Protein 8D2Z (pdb70)

Solvent-accessible surface area: 22864 Å² total; per-residue (Å²): 140,99,53,54,57,45,123,9,25,137,26,0,16,3,10,29,9,67,65,28,11,5,3,2,0,0,12,1,79,66,0,0,0,0,4,3,0,14,3,0,16,42,35,0,99,49,0,12,54,54,0,76,86,66,15,130,62,55,0,74,12,0,0,0,1,1,8,8,2,14,2,5,1,0,3,51,15,0,93,148,50,21,7,115,65,2,0,0,2,118,12,1,82,57,0,5,88,78,4,5,111,30,12,29,135,6,21,42,84,47,80,88,95,42,5,53,30,56,146,61,25,99,27,28,14,123,15,80,52,64,10,110,61,84,39,51,31,135,2,43,92,17,62,0,42,0,17,55,46,18,9,0,5,1,53,0,3,1,0,0,15,0,38,84,36,82,0,0,3,1,7,9,0,0,2,89,46,1,1,1,47,0,0,4,0,14,1,119,92,0,32,73,4,0,64,38,1,71,89,42,41,4,70,49,0,6,2,0,45,13,93,17,10,88,65,65,74,69,6,52,34,0,1,76,27,0,63,54,0,0,67,14,0,16,41,5,3,114,80,0,42,137,135,137,43,99,33,99,36,2,21,58,7,2,54,124,31,0,41,81,92,6,10,51,5,32,52,7,29,59,7,2,9,7,0,3,8,1,1,49,12,20,17,55,61,59,71,82,2,117,68,12,58,36,106,53,16,128,86,8,95,48,49,26,122,130,121,65,70,64,38,121,7,23,136,28,0,12,0,13,14,10,82,39,25,11,4,2,2,0,0,12,1,80,67,1,0,0,0,4,3,0,10,1,0,16,39,39,0,99,50,0,14,56,61,0,75,91,73,15,128,65,58,0,76,12,0,0,0,1,0,7,7,2,13,3,5,2,0,1,35,13,0,124,138,46,28,21,117,65,4,0,0,1,119,14,0,78,59,0,4,43,22,2,4,59,16,12,28,66,7,11,47,119,47,75,85,222,38,5,52,24,57,140,55,26,100,27,30,14,122,14,89,52,62,10,101,60,85,41,51,32,131,3,45,90,17,62,0,44,0,19,52,44,19,11,0,5,0,50,2,4,1,0,0,16,0,37,85,36,85,1,0,3,1,6,9,1,0,3,76,57,2,1,1,43,0,1,4,0,12,1,118,90,0,29,74,3,0,63,37,2,69,89,42,40,5,77,56,0,6,2,0,36,22,100,8,5,92,62,54,75,53,5,55,109,0,1,72,16,0,66,51,0,0,65,13,0,10,37,7,3,110,76,0,47,133,132,144,47,98,29,114,37,0,18,57,10,1,71,125,27,0,51,108,93,5,33,154,18,108,54,4,94,130,8,1,8,11,0,2,8,3,1,50,11,23,27,55,40,56,50,68,0,86,4,12,13,49,84,16,17,51,81,7,121,77,49,32,105

Foldseek 3Di:
DDWDWADQDPFKIWIADVPAWIKIWGHFPAAIEIEFQAQALVVNVVVVVVVVVPDLHQHAEYEYQAQANRRFQNVVNRVVRHHNWYEFEPQRQVCCVPCVVQRNQAVCVLCVVSCVPVVRRPDGGHTPYYHHAWDWDCRPPFTKIWGDQWFFLAGGRIWIARLVQLEIERAALWDDQAARQNLQTQLVTSLVSLVVNLVSQHQWYRHGHDDIQHGNVSSVNRSVLSNCRSVLLLVLLLVCVVVVHFLQVSLVSSCVPCCVPPVRGPCCVVRSLSSSVQSNCVSVVNSGRDHDHPVVVVVSVVRNPD/DWDWADQWPFKIWIADVPAWIKIWGDFPAEIEIEFQAQALVVNVVVVVVVVVPDLHQHAEYEYQAQARRRFQNPVNRVVRHYNWYEFEPQRQVCCVPFVVQRNQACCVVCVVSCVPVVRRPDGGHTPYYHHAWDWDQRPPFTKIWGDQWFFLAGGGIKIARLVTQEIERAALWDAQAARQNLQTLLVTSLVSLVVVVVSVHQWYRHGHDDIRRGVVRVVNRSVLSNQRSVLLLVLLLVCVVVVHDLLVSLVSSCVRCCVRDVPGHCCVVRSLSSSVQSNCVSVPNSRHDHDHVVNVVVSVVSND

InterPro domains:
  IPR001279 Metallo-beta-lactamase [PF00753] (32-221)
  IPR001279 Metallo-beta-lactamase [SM00849] (33-222)
  IPR036866 Ribonuclease Z/Hydroxyacylglutathione hydrolase-like [G3DSA:3.60.15.10] (11-242)
  IPR036866 Ribonuclease Z/Hydroxyacylglutathione hydrolase-like [SSF56281] (14-310)
  IPR050855 Metallo-beta-lactamase type 2-like [PTHR42951] (29-245)

B-factor: mean 31.28, std 9.04, range [16.68, 82.77]

Structure (mmCIF, N/CA/C/O backbone):
data_8D2Z
#
_entry.id   8D2Z
#
_cell.length_a   58.160
_cell.length_b   89.390
_cell.length_c   121.580
_cell.angle_alpha   90.000
_cell.angle_beta   90.000
_cell.angle_gamma   90.000
#
_symmetry.space_group_name_H-M   'P 21 21 21'
#
loop_
_entity.id
_entity.type
_entity.pdbx_description
1 polymer 'Metallo-beta-lactamase superfamily protein'
2 non-polymer 'ZINC ION'
3 non-polymer 'OXAMIC ACID'
4 non-polymer 'CHLORIDE ION'
5 non-polymer (4R)-2-METHYLPENTANE-2,4-DIOL
6 non-polymer (4S)-2-METHYL-2,4-PENTANEDIOL
7 water water
#
loop_
_atom_site.group_PDB
_atom_site.id
_atom_site.type_symbol
_atom_site.label_atom_id
_atom_site.label_alt_id
_atom_site.label_comp_id
_atom_site.label_asym_id
_atom_site.label_entity_id
_atom_site.label_seq_id
_atom_site.pdbx_PDB_ins_code
_atom_site.Cartn_x
_atom_site.Cartn_y
_atom_site.Cartn_z
_atom_site.occupancy
_atom_site.B_iso_or_equiv
_atom_site.auth_seq_id
_atom_site.auth_comp_id
_atom_site.auth_asym_id
_atom_site.auth_atom_id
_atom_site.pdbx_PDB_model_num
ATOM 1 N N . LYS A 1 22 ? 33.59849 8.40989 15.91427 1.000 68.26556 14 LYS A N 1
ATOM 2 C CA . LYS A 1 22 ? 33.14429 9.41174 16.88181 1.000 68.56356 14 LYS A CA 1
ATOM 3 C C . LYS A 1 22 ? 33.52798 10.82426 16.43633 1.000 61.58465 14 LYS A C 1
ATOM 4 O O . LYS A 1 22 ? 34.69549 11.21483 16.48879 1.000 61.49202 14 LYS A O 1
ATOM 6 N N . LYS A 1 23 ? 32.53122 11.59224 16.00926 1.000 60.93755 15 LYS A N 1
ATOM 7 C CA . LYS A 1 23 ? 32.78183 12.90173 15.41831 1.000 53.80941 15 LYS A CA 1
ATOM 8 C C . LYS A 1 23 ? 33.15268 13.91449 16.50307 1.000 50.66915 15 LYS A C 1
ATOM 9 O O . LYS A 1 23 ? 32.37951 14.14989 17.43738 1.000 47.53331 15 LYS A O 1
ATOM 15 N N . VAL A 1 24 ? 34.33891 14.50646 16.38169 1.000 42.72922 16 VAL A N 1
ATOM 16 C CA . VAL A 1 24 ? 34.82932 15.51834 17.31096 1.000 40.27663 16 VAL A CA 1
ATOM 17 C C . VAL A 1 24 ? 34.95036 16.82705 16.55102 1.000 43.91017 16 VAL A C 1
ATOM 18 O O . VAL A 1 24 ? 35.50842 16.85732 15.44947 1.000 34.90218 16 VAL A O 1
ATOM 22 N N . THR A 1 25 ? 34.44105 17.90499 17.13695 1.000 38.32330 17 THR A N 1
ATOM 23 C CA . THR A 1 25 ? 34.49842 19.22256 16.52423 1.000 35.64293 17 THR A CA 1
ATOM 24 C C . THR A 1 25 ? 35.25905 20.16242 17.44633 1.000 31.93379 17 THR A C 1
ATOM 25 O O . THR A 1 25 ? 34.92040 20.29348 18.62375 1.000 33.38152 17 THR A O 1
ATOM 29 N N . TRP A 1 26 ? 36.28262 20.80861 16.90565 1.000 31.98037 18 TRP A N 1
ATOM 30 C CA . TRP A 1 26 ? 37.11669 21.75530 17.64274 1.000 33.96294 18 TRP A CA 1
ATOM 31 C C . TRP A 1 26 ? 36.96372 23.08648 16.92297 1.000 34.96486 18 TRP A C 1
ATOM 32 O O . TRP A 1 26 ? 37.42886 23.23376 15.78614 1.000 31.16037 18 TRP A O 1
ATOM 43 N N . THR A 1 27 ? 36.24775 24.01681 17.54136 1.000 26.89334 19 THR A N 1
ATOM 44 C CA . THR A 1 27 ? 35.83348 25.24918 16.88301 1.000 32.15168 19 THR A CA 1
ATOM 45 C C . THR A 1 27 ? 36.53971 26.41335 17.54312 1.000 29.86473 19 THR A C 1
ATOM 46 O O . THR A 1 27 ? 36.35939 26.63624 18.74152 1.000 27.19858 19 THR A O 1
ATOM 50 N N . LYS A 1 28 ? 37.32168 27.15986 16.77088 1.000 29.16977 20 LYS A N 1
ATOM 51 C CA A LYS A 1 28 ? 37.90194 28.39341 17.28477 0.432 26.86041 20 LYS A CA 1
ATOM 52 C CA B LYS A 1 28 ? 37.90531 28.39496 17.27674 0.568 26.83910 20 LYS A CA 1
ATOM 53 C C . LYS A 1 28 ? 36.85909 29.49922 17.19598 1.000 24.85058 20 LYS A C 1
ATOM 54 O O . LYS A 1 28 ? 36.39961 29.84473 16.09928 1.000 25.35040 20 LYS A O 1
ATOM 65 N N . LEU A 1 29 ? 36.49012 30.05263 18.34788 1.000 22.65046 21 LEU A N 1
ATOM 66 C CA . LEU A 1 29 ? 35.42034 31.03969 18.40037 1.000 28.85363 21 LEU A CA 1
ATOM 67 C C . LEU A 1 29 ? 35.91977 32.45857 18.26610 1.000 29.07530 21 LEU A C 1
ATOM 68 O O . LEU A 1 29 ? 35.17977 33.33514 17.79442 1.000 31.36541 21 LEU A O 1
ATOM 73 N N . SER A 1 30 ? 37.13732 32.70401 18.71683 1.000 25.62083 22 SER A N 1
ATOM 74 C CA . SER A 1 30 ? 37.68467 34.04776 18.78578 1.000 23.98991 22 SER A CA 1
ATOM 75 C C . SER A 1 30 ? 39.19106 33.89536 18.94813 1.000 27.54236 22 SER A C 1
ATOM 76 O O . SER A 1 30 ? 39.72084 32.77898 18.89972 1.000 26.43590 22 SER A O 1
ATOM 79 N N . GLU A 1 31 ? 39.88408 35.02021 19.14816 1.000 25.84808 23 GLU A N 1
ATOM 80 C CA . GLU A 1 31 ? 41.33875 34.96816 19.26777 1.000 25.80090 23 GLU A CA 1
ATOM 81 C C . GLU A 1 31 ? 41.77520 33.94100 20.30061 1.000 28.39959 23 GLU A C 1
ATOM 82 O O . GLU A 1 31 ? 42.73175 33.19324 20.07853 1.000 29.00198 23 GLU A O 1
ATOM 88 N N . ASN A 1 32 ? 41.06362 33.87522 21.43254 1.000 23.66131 24 ASN A N 1
ATOM 89 C CA . ASN A 1 32 ? 41.50670 33.11229 22.59080 1.000 25.26460 24 ASN A CA 1
ATOM 90 C C . ASN A 1 32 ? 40.49796 32.07708 23.07974 1.000 28.33630 24 ASN A C 1
ATOM 91 O O . ASN A 1 32 ? 40.72885 31.48259 24.14466 1.000 26.79929 24 ASN A O 1
ATOM 96 N N . ALA A 1 33 ? 39.38495 31.85385 22.36838 1.000 25.04904 25 ALA A N 1
ATOM 97 C CA . ALA A 1 33 ? 38.33808 30.95791 22.86901 1.000 20.72295 25 ALA A CA 1
ATOM 98 C C . ALA A 1 33 ? 37.98822 29.87657 21.84831 1.000 25.67298 25 ALA A C 1
ATOM 99 O O . ALA A 1 33 ? 37.90408 30.14709 20.64884 1.000 25.58371 25 ALA A O 1
ATOM 101 N N . TYR A 1 34 ? 37.76999 28.64969 22.34642 1.000 23.81770 26 TYR A N 1
ATOM 102 C CA . TYR A 1 34 ? 37.45202 27.48713 21.53057 1.000 23.70391 26 TYR A CA 1
ATOM 103 C C . TYR A 1 34 ? 36.28320 26.74544 22.16160 1.000 24.38100 26 TYR A C 1
ATOM 104 O O . TYR A 1 34 ? 36.06566 26.80371 23.37303 1.000 22.46260 26 TYR A O 1
ATOM 113 N N . ALA A 1 35 ? 35.56457 25.99656 21.33567 1.000 27.18318 27 ALA A N 1
ATOM 114 C CA . ALA A 1 35 ? 34.58335 25.03469 21.80682 1.000 25.27294 27 ALA A CA 1
ATOM 115 C C . ALA A 1 35 ? 34.98497 23.64122 21.33835 1.000 29.01883 27 ALA A C 1
ATOM 116 O O . ALA A 1 35 ? 35.45213 23.45697 20.20759 1.000 29.44864 27 ALA A O 1
ATOM 118 N N . TYR A 1 36 ? 34.78623 22.67115 22.22641 1.000 26.10280 28 TYR A N 1
ATOM 119 C CA . TYR A 1 36 ? 35.07051 21.26215 21.99773 1.000 26.53733 28 TYR A CA 1
ATOM 120 C C . TYR A 1 36 ? 33.75065 20.51016 22.07218 1.000 30.43789 28 TYR A C 1
ATOM 121 O O . TYR A 1 36 ? 33.09009 20.51120 23.11960 1.000 26.76963 28 TYR A O 1
ATOM 130 N N . THR A 1 37 ? 33.36546 19.88888 20.96737 1.000 33.32351 29 THR A N 1
ATOM 131 C CA . THR A 1 37 ? 32.13742 19.11388 20.87823 1.000 37.30724 29 THR A CA 1
ATOM 132 C C . THR A 1 37 ? 32.48042 17.69967 20.43258 1.000 44.97635 29 THR A C 1
ATOM 133 O O . THR A 1 37 ? 33.28944 17.50889 19.52124 1.000 45.83420 29 THR A O 1
ATOM 137 N N . ALA A 1 38 ? 31.86872 16.70820 21.05940 1.000 43.10141 30 ALA A N 1
ATOM 138 C CA . ALA A 1 38 ? 31.96321 15.34060 20.56912 1.000 47.57128 30 ALA A CA 1
ATOM 139 C C . ALA A 1 38 ? 30.55272 14.80308 20.39731 1.000 48.19079 30 ALA A C 1
ATOM 140 O O . ALA A 1 38 ? 29.68867 15.05570 21.24479 1.000 44.89333 30 ALA A O 1
ATOM 142 N N . GLU A 1 39 ? 30.32131 14.08781 19.28854 1.000 50.16976 31 GLU A N 1
ATOM 143 C CA . GLU A 1 39 ? 28.99317 13.57755 18.95915 1.000 51.37853 31 GLU A CA 1
ATOM 144 C C . GLU A 1 39 ? 28.37558 12.90082 20.17129 1.000 49.29877 31 GLU A C 1
ATOM 145 O O . GLU A 1 39 ? 28.91433 11.91894 20.69003 1.000 49.05914 31 GLU A O 1
ATOM 147 N N . GLY A 1 40 ? 27.27062 13.45986 20.65028 1.000 48.81822 32 GLY A N 1
ATOM 148 C CA . GLY A 1 40 ? 26.56427 12.89791 21.77931 1.000 50.82262 32 GLY A CA 1
ATOM 149 C C . GLY A 1 40 ? 27.06449 13.31426 23.14671 1.000 47.10888 32 GLY A C 1
ATOM 150 O O . GLY A 1 40 ? 26.45661 12.92627 24.14905 1.000 46.43643 32 GLY A O 1
ATOM 151 N N . ASP A 1 41 ? 28.13766 14.09088 23.23114 1.000 44.88702 33 ASP A N 1
ATOM 152 C CA . ASP A 1 41 ? 28.66224 14.51895 24.51490 1.000 40.37021 33 ASP A CA 1
ATOM 153 C C . ASP A 1 41 ? 28.30307 15.97104 24.79815 1.000 38.25896 33 ASP A C 1
ATOM 154 O O . ASP A 1 41 ? 27.96348 16.73009 23.88552 1.000 36.29367 33 ASP A O 1
ATOM 159 N N . PRO A 1 42 ? 28.35966 16.39000 26.05997 1.000 36.82833 34 PRO A N 1
ATOM 160 C CA . PRO A 1 42 ? 28.27043 17.82432 26.36477 1.000 36.53897 34 PRO A CA 1
ATOM 161 C C . PRO A 1 42 ? 29.42732 18.59128 25.73202 1.000 37.01534 34 PRO A C 1
ATOM 162 O O . PRO A 1 42 ? 30.46630 18.02531 25.39616 1.000 31.16534 34 PRO A O 1
ATOM 166 N N . ASN A 1 43 ? 29.24546 19.90175 25.57970 1.000 26.31593 35 ASN A N 1
ATOM 167 C CA . ASN A 1 43 ? 30.33128 20.76288 25.12413 1.000 25.18638 35 ASN A CA 1
ATOM 168 C C . ASN A 1 43 ? 31.29519 21.07479 26.26001 1.000 28.75646 35 ASN A C 1
ATOM 169 O O . ASN A 1 43 ? 30.89062 21.24110 27.41839 1.000 29.61803 35 ASN A O 1
ATOM 174 N N . SER A 1 44 ? 32.57488 21.18041 25.92758 1.000 23.81094 36 SER A N 1
ATOM 175 C CA . SER A 1 44 ? 33.54318 21.78757 26.83193 1.000 22.03046 36 SER A CA 1
ATOM 176 C C . SER A 1 44 ? 34.04183 23.08033 26.21655 1.000 25.43107 36 SER A C 1
ATOM 177 O O . SER A 1 44 ? 34.07121 23.22885 24.99402 1.000 24.09433 36 SER A O 1
ATOM 180 N N . GLY A 1 45 ? 34.45378 24.00116 27.07414 1.000 23.15411 37 GLY A N 1
ATOM 181 C CA . GLY A 1 45 ? 34.94318 25.29860 26.65258 1.000 23.07789 37 GLY A CA 1
ATOM 182 C C . GLY A 1 45 ? 36.41737 25.40591 26.98070 1.000 23.49771 37 GLY A C 1
ATOM 183 O O . GLY A 1 45 ? 36.89461 24.79421 27.93697 1.000 23.81711 37 GLY A O 1
ATOM 184 N N . VAL A 1 46 ? 37.15061 26.16579 26.16356 1.000 21.72565 38 VAL A N 1
ATOM 185 C CA . VAL A 1 46 ? 38.58961 26.31571 26.34393 1.000 22.61200 38 VAL A CA 1
ATOM 186 C C . VAL A 1 46 ? 38.93025 27.76971 26.09976 1.000 22.85151 38 VAL A C 1
ATOM 187 O O . VAL A 1 46 ? 38.51483 28.34985 25.08954 1.000 21.77441 38 VAL A O 1
ATOM 191 N N . ILE A 1 47 ? 39.66388 28.36085 27.03476 1.000 21.58265 39 ILE A N 1
ATOM 192 C CA . ILE A 1 47 ? 40.20996 29.69806 26.88903 1.000 19.89046 39 ILE A CA 1
ATOM 193 C C . ILE A 1 47 ? 41.71960 29.57452 26.97381 1.000 23.41423 39 ILE A C 1
ATOM 194 O O . ILE A 1 47 ? 42.24518 29.02307 27.94898 1.000 25.30874 39 ILE A O 1
ATOM 199 N N . ILE A 1 48 ? 42.41212 30.09711 25.97337 1.000 23.15555 40 ILE A N 1
ATOM 200 C CA . ILE A 1 48 ? 43.86807 30.08933 25.95992 1.000 23.69754 40 ILE A CA 1
ATOM 201 C C . ILE A 1 48 ? 44.33487 31.49414 26.29321 1.000 27.28951 40 ILE A C 1
ATOM 202 O O . ILE A 1 48 ? 44.23822 32.40957 25.46643 1.000 28.15013 40 ILE A O 1
ATOM 207 N N . GLY A 1 49 ? 44.84108 31.66952 27.51280 1.000 24.63152 41 GLY A N 1
ATOM 208 C CA . GLY A 1 49 ? 45.37086 32.94002 27.95765 1.000 25.48154 41 GLY A CA 1
ATOM 209 C C . GLY A 1 49 ? 46.83885 33.13403 27.61140 1.000 29.88261 41 GLY A C 1
ATOM 210 O O . GLY A 1 49 ? 47.46144 32.33883 26.90665 1.000 28.92378 41 GLY A O 1
ATOM 211 N N . ASP A 1 50 ? 47.38887 34.24660 28.11009 1.000 27.31936 42 ASP A N 1
ATOM 212 C CA . ASP A 1 50 ? 48.78566 34.57593 27.83564 1.000 33.14919 42 ASP A CA 1
ATOM 213 C C . ASP A 1 50 ? 49.72219 33.51414 28.38206 1.000 34.57898 42 ASP A C 1
ATOM 214 O O . ASP A 1 50 ? 50.73549 33.18048 27.75105 1.000 31.50094 42 ASP A O 1
ATOM 219 N N . ASP A 1 51 ? 49.39802 32.98839 29.56610 1.000 33.44422 43 ASP A N 1
ATOM 220 C CA . ASP A 1 51 ? 50.28295 32.17664 30.38352 1.000 37.62928 43 ASP A CA 1
ATOM 221 C C . ASP A 1 51 ? 49.77307 30.75702 30.58660 1.000 32.35952 43 ASP A C 1
ATOM 222 O O . ASP A 1 51 ? 50.53303 29.89584 31.05304 1.000 34.35562 43 ASP A O 1
ATOM 227 N N . SER A 1 52 ? 48.51820 30.49202 30.27249 1.000 25.60796 44 SER A N 1
ATOM 228 C CA . SER A 1 52 ? 47.88072 29.27265 30.74222 1.000 23.40544 44 SER A CA 1
ATOM 229 C C . SER A 1 52 ? 46.58483 29.07982 29.98300 1.000 24.84635 44 SER A C 1
ATOM 230 O O . SER A 1 52 ? 46.08601 29.98787 29.30710 1.000 26.31540 44 SER A O 1
ATOM 233 N N . VAL A 1 53 ? 46.03480 27.87980 30.12354 1.000 20.32052 45 VAL A N 1
ATOM 234 C CA . VAL A 1 53 ? 44.76747 27.49227 29.50926 1.000 22.95158 45 VAL A CA 1
ATOM 235 C C . VAL A 1 53 ? 43.75312 27.31532 30.62470 1.000 25.35392 45 VAL A C 1
ATOM 236 O O . VAL A 1 53 ? 44.10697 26.86839 31.72176 1.000 24.15935 45 VAL A O 1
ATOM 240 N N . LEU A 1 54 ? 42.50099 27.67785 30.35730 1.000 18.84640 46 LEU A N 1
ATOM 241 C CA . LEU A 1 54 ? 41.39213 27.39660 31.25838 1.000 23.42975 46 LEU A CA 1
ATOM 242 C C . LEU A 1 54 ? 40.37818 26.53515 30.50932 1.000 20.95282 46 LEU A C 1
ATOM 243 O O . LEU A 1 54 ? 40.13610 26.75428 29.31896 1.000 23.40663 46 LEU A O 1
ATOM 248 N N . ILE A 1 55 ? 39.79549 25.53818 31.18223 1.000 21.12067 47 ILE A N 1
ATOM 249 C CA . ILE A 1 55 ? 38.70970 24.78849 30.55624 1.000 20.53294 47 ILE A CA 1
ATOM 250 C C . ILE A 1 55 ? 37.43877 24.93391 31.37996 1.000 19.70723 47 ILE A C 1
ATOM 251 O O . ILE A 1 55 ? 37.46560 25.16038 32.59380 1.000 22.46668 47 ILE A O 1
ATOM 256 N N . VAL A 1 56 ? 36.31687 24.83256 30.68544 1.000 20.03285 48 VAL A N 1
ATOM 257 C CA . VAL A 1 56 ? 34.98843 24.82958 31.27518 1.000 22.32978 48 VAL A CA 1
ATOM 258 C C . VAL A 1 56 ? 34.43913 23.44141 31.02578 1.000 20.48860 48 VAL A C 1
ATOM 259 O O . VAL A 1 56 ? 34.16610 23.07234 29.87167 1.000 21.29193 48 VAL A O 1
ATOM 263 N N . ASP A 1 57 ? 34.34463 22.66660 32.10889 1.000 22.27785 49 ASP A N 1
ATOM 264 C CA . ASP A 1 57 ? 33.85597 21.28650 32.14531 1.000 21.84933 49 ASP A CA 1
ATOM 265 C C . ASP A 1 57 ? 34.87838 20.31585 31.57150 1.000 27.08747 49 ASP A C 1
ATOM 266 O O . ASP A 1 57 ? 35.69168 20.69746 30.73003 1.000 31.06667 49 ASP A O 1
ATOM 271 N N . THR A 1 58 ? 34.88025 19.06922 32.05462 1.000 24.02147 50 THR A N 1
ATOM 272 C CA . THR A 1 58 ? 36.07812 18.23664 31.98947 1.000 26.47183 50 THR A CA 1
ATOM 273 C C . THR A 1 58 ? 36.00692 17.10977 30.96917 1.000 26.35338 50 THR A C 1
ATOM 274 O O . THR A 1 58 ? 37.02120 16.43767 30.76309 1.000 24.27929 50 THR A O 1
ATOM 278 N N . THR A 1 59 ? 34.85273 16.90103 30.31705 1.000 24.22784 51 THR A N 1
ATOM 279 C CA . THR A 1 59 ? 34.44346 15.64573 29.67561 1.000 22.69152 51 THR A CA 1
ATOM 280 C C . THR A 1 59 ? 34.18079 14.62163 30.77168 1.000 25.41417 51 THR A C 1
ATOM 281 O O . THR A 1 59 ? 34.52925 14.83661 31.93647 1.000 25.22007 51 THR A O 1
ATOM 285 N N . ALA A 1 60 ? 33.58109 13.50307 30.40089 1.000 26.10393 52 ALA A N 1
ATOM 286 C CA . ALA A 1 60 ? 32.94416 12.66816 31.39825 1.000 25.92847 52 ALA A CA 1
ATOM 287 C C . ALA A 1 60 ? 33.91949 11.77759 32.15880 1.000 30.45345 52 ALA A C 1
ATOM 288 O O . ALA A 1 60 ? 33.57888 11.33751 33.25762 1.000 26.71825 52 ALA A O 1
ATOM 290 N N . THR A 1 61 ? 35.09407 11.47265 31.60523 1.000 29.19579 53 THR A N 1
ATOM 291 C CA . THR A 1 61 ? 36.03918 10.56863 32.25209 1.000 28.47971 53 THR A CA 1
ATOM 292 C C . THR A 1 61 ? 37.45445 11.02379 31.92725 1.000 28.95027 53 THR A C 1
ATOM 293 O O . THR A 1 61 ? 37.66900 11.74945 30.94695 1.000 29.46385 53 THR A O 1
ATOM 297 N N . PRO A 1 62 ? 38.44413 10.62002 32.73430 1.000 32.87227 54 PRO A N 1
ATOM 298 C CA . PRO A 1 62 ? 39.84016 10.92994 32.37369 1.000 28.47617 54 PRO A CA 1
ATOM 299 C C . PRO A 1 62 ? 40.24575 10.35508 31.02586 1.000 29.87101 54 PRO A C 1
ATOM 300 O O . PRO A 1 62 ? 41.03104 10.99302 30.31608 1.000 29.61282 54 PRO A O 1
ATOM 304 N N . ALA A 1 63 ? 39.72180 9.18127 30.64076 1.000 30.19287 55 ALA A N 1
ATOM 305 C CA . ALA A 1 63 ? 40.00251 8.63854 29.30941 1.000 31.56579 55 ALA A CA 1
ATOM 306 C C . ALA A 1 63 ? 39.45584 9.54446 28.20753 1.000 35.82283 55 ALA A C 1
ATOM 307 O O . ALA A 1 63 ? 40.12669 9.78091 27.19604 1.000 32.97144 55 ALA A O 1
ATOM 309 N N . MET A 1 64 ? 38.24058 10.06882 28.38435 1.000 31.50073 56 MET A N 1
ATOM 310 C CA . MET A 1 64 ? 37.69460 10.99244 27.39202 1.000 29.41868 56 MET A CA 1
ATOM 311 C C . MET A 1 64 ? 38.41240 12.33799 27.41408 1.000 30.24841 56 MET A C 1
ATOM 312 O O . MET A 1 64 ? 38.47887 13.02139 26.38685 1.000 33.80498 56 MET A O 1
ATOM 317 N N . ALA A 1 65 ? 38.94243 12.73739 28.56739 1.000 30.11102 57 ALA A N 1
ATOM 318 C CA . ALA A 1 65 ? 39.65195 13.99994 28.66130 1.000 27.69996 57 ALA A CA 1
ATOM 319 C C . ALA A 1 65 ? 40.91641 14.00186 27.80563 1.000 31.49086 57 ALA A C 1
ATOM 320 O O . ALA A 1 65 ? 41.39967 15.07852 27.43356 1.000 28.70324 57 ALA A O 1
ATOM 322 N N . GLN A 1 66 ? 41.44156 12.81881 27.46074 1.000 27.29856 58 GLN A N 1
ATOM 323 C CA . GLN A 1 66 ? 42.66382 12.74750 26.66400 1.000 29.73302 58 GLN A CA 1
ATOM 324 C C . GLN A 1 66 ? 42.49277 13.43233 25.31934 1.000 33.79640 58 GLN A C 1
ATOM 325 O O . GLN A 1 66 ? 43.41844 14.09284 24.82942 1.000 30.64724 58 GLN A O 1
ATOM 331 N N . ASP A 1 67 ? 41.32126 13.29241 24.69750 1.000 31.29167 59 ASP A N 1
ATOM 332 C CA . ASP A 1 67 ? 41.17357 13.91362 23.38537 1.000 34.12000 59 ASP A CA 1
ATOM 333 C C . ASP A 1 67 ? 41.00088 15.42432 23.48508 1.000 28.81090 59 ASP A C 1
ATOM 334 O O . ASP A 1 67 ? 41.43183 16.14807 22.58039 1.000 28.56894 59 ASP A O 1
ATOM 339 N N . LEU A 1 68 ? 40.36658 15.92496 24.54698 1.000 28.29421 60 LEU A N 1
ATOM 340 C CA . LEU A 1 68 ? 40.34351 17.37019 24.73653 1.000 28.80643 60 LEU A CA 1
ATOM 341 C C . LEU A 1 68 ? 41.75142 17.90715 24.97111 1.000 29.30887 60 LEU A C 1
ATOM 342 O O . LEU A 1 68 ? 42.13372 18.93596 24.39963 1.000 25.74112 60 LEU A O 1
ATOM 347 N N . ILE A 1 69 ? 42.53954 17.21844 25.80046 1.000 28.13449 61 ILE A N 1
ATOM 348 C CA . ILE A 1 69 ? 43.93884 17.59647 25.97394 1.000 28.87341 61 ILE A CA 1
ATOM 349 C C . ILE A 1 69 ? 44.65918 17.59695 24.63621 1.000 28.91288 61 ILE A C 1
ATOM 350 O O . ILE A 1 69 ? 45.45238 18.49864 24.34710 1.000 30.02412 61 ILE A O 1
ATOM 355 N N . ALA A 1 70 ? 44.43125 16.56390 23.81521 1.000 27.54670 62 ALA A N 1
ATOM 356 C CA . ALA A 1 70 ? 45.07585 16.51354 22.50890 1.000 29.21506 62 ALA A CA 1
ATOM 357 C C . ALA A 1 70 ? 44.72648 17.73861 21.66963 1.000 28.61817 62 ALA A C 1
ATOM 358 O O . ALA A 1 70 ? 45.60424 18.33008 21.02758 1.000 28.66473 62 ALA A O 1
ATOM 360 N N . LYS A 1 71 ? 43.45808 18.14793 21.66690 1.000 26.50511 63 LYS A N 1
ATOM 361 C CA . LYS A 1 71 ? 43.09028 19.32651 20.88416 1.000 26.56022 63 LYS A CA 1
ATOM 362 C C . LYS A 1 71 ? 43.78329 20.57544 21.40972 1.000 29.07905 63 LYS A C 1
ATOM 363 O O . LYS A 1 71 ? 44.32928 21.36754 20.63164 1.000 27.65290 63 LYS A O 1
ATOM 369 N N . ILE A 1 72 ? 43.78539 20.75524 22.72778 1.000 26.45683 64 ILE A N 1
ATOM 370 C CA . ILE A 1 72 ? 44.47235 21.89765 23.32440 1.000 22.77352 64 ILE A CA 1
ATOM 371 C C . ILE A 1 72 ? 45.95727 21.87880 22.97388 1.000 29.01662 64 ILE A C 1
ATOM 372 O O . ILE A 1 72 ? 46.52851 22.91142 22.58565 1.000 31.19103 64 ILE A O 1
ATOM 377 N N . ARG A 1 73 ? 46.59771 20.69756 23.04618 1.000 27.19270 65 ARG A N 1
ATOM 378 C CA . ARG A 1 73 ? 48.03195 20.61341 22.75502 1.000 28.23158 65 ARG A CA 1
ATOM 379 C C . ARG A 1 73 ? 48.34664 20.80164 21.27182 1.000 29.28107 65 ARG A C 1
ATOM 380 O O . ARG A 1 73 ? 49.49702 21.09329 20.92431 1.000 32.58981 65 ARG A O 1
ATOM 388 N N . SER A 1 74 ? 47.35416 20.68276 20.38755 1.000 33.99372 66 SER A N 1
ATOM 389 C CA . SER A 1 74 ? 47.59247 21.06772 18.99995 1.000 33.75871 66 SER A CA 1
ATOM 390 C C . SER A 1 74 ? 47.68035 22.57845 18.83896 1.000 33.91350 66 SER A C 1
ATOM 391 O O . SER A 1 74 ? 48.04368 23.05158 17.75725 1.000 33.74854 66 SER A O 1
ATOM 394 N N . VAL A 1 75 ? 47.34259 23.34240 19.87475 1.000 26.56517 67 VAL A N 1
ATOM 395 C CA . VAL A 1 75 ? 47.36696 24.79185 19.82076 1.000 29.83544 67 VAL A CA 1
ATOM 396 C C . VAL A 1 75 ? 48.46705 25.36887 20.70401 1.000 32.04744 67 VAL A C 1
ATOM 397 O O . VAL A 1 75 ? 49.14705 26.32149 20.31364 1.000 30.48460 67 VAL A O 1
ATOM 401 N N . THR A 1 76 ? 48.67418 24.80201 21.88699 1.000 28.85121 68 THR A N 1
ATOM 402 C CA . THR A 1 76 ? 49.56354 25.44318 22.84130 1.000 30.85267 68 THR A CA 1
ATOM 403 C C . THR A 1 76 ? 50.15975 24.40516 23.77638 1.000 28.16559 68 THR A C 1
ATOM 404 O O . THR A 1 76 ? 49.56909 23.34966 24.02151 1.000 30.28228 68 THR A O 1
ATOM 408 N N . ASP A 1 77 ? 51.34405 24.73279 24.29333 1.000 30.34734 69 ASP A N 1
ATOM 409 C CA . ASP A 1 77 ? 52.01248 23.96686 25.33392 1.000 30.11157 69 ASP A CA 1
ATOM 410 C C . ASP A 1 77 ? 51.72845 24.51492 26.72708 1.000 32.88896 69 ASP A C 1
ATOM 411 O O . ASP A 1 77 ? 52.24814 23.97485 27.71081 1.000 31.08026 69 ASP A O 1
ATOM 416 N N . LYS A 1 78 ? 50.91688 25.56600 26.83134 1.000 29.16343 70 LYS A N 1
ATOM 417 C CA . LYS A 1 78 ? 50.66979 26.22077 28.11186 1.000 25.60015 70 LYS A CA 1
ATOM 418 C C . LYS A 1 78 ? 49.97843 25.28004 29.10410 1.000 27.84829 70 LYS A C 1
ATOM 419 O O . LYS A 1 78 ? 49.20392 24.40077 28.70601 1.000 26.56241 70 LYS A O 1
ATOM 425 N N . PRO A 1 79 ? 50.22926 25.45640 30.40916 1.000 28.58829 71 PRO A N 1
ATOM 426 C CA . PRO A 1 79 ? 49.59384 24.58547 31.41149 1.000 26.33103 71 PRO A CA 1
ATOM 427 C C . PRO A 1 79 ? 48.08824 24.78192 31.41387 1.000 26.29244 71 PRO A C 1
ATOM 428 O O . PRO A 1 79 ? 47.59481 25.90491 31.25925 1.000 27.25378 71 PRO A O 1
ATOM 432 N N . ILE A 1 80 ? 47.35609 23.67756 31.56853 1.000 21.12396 72 ILE A N 1
ATOM 433 C CA . ILE A 1 80 ? 45.91266 23.75272 31.76609 1.000 21.74687 72 ILE A CA 1
ATOM 434 C C . ILE A 1 80 ? 45.68979 24.02461 33.25236 1.000 25.82865 72 ILE A C 1
ATOM 435 O O . ILE A 1 80 ? 45.35359 23.12306 34.02798 1.000 24.33464 72 ILE A O 1
ATOM 440 N N . LYS A 1 81 ? 45.84718 25.29246 33.63604 1.000 25.11911 73 LYS A N 1
ATOM 441 C CA . LYS A 1 81 ? 46.00442 25.68955 35.03828 1.000 21.32583 73 LYS A CA 1
ATOM 442 C C . LYS A 1 81 ? 44.68844 25.68003 35.80569 1.000 26.39549 73 LYS A C 1
ATOM 443 O O . LYS A 1 81 ? 44.67908 25.41493 37.01864 1.000 23.66290 73 LYS A O 1
ATOM 449 N N . HIS A 1 82 ? 43.58444 25.98580 35.13174 1.000 22.78460 74 HIS A N 1
ATOM 450 C CA . HIS A 1 82 ? 42.29449 26.15715 35.78230 1.000 23.21536 74 HIS A CA 1
ATOM 451 C C . HIS A 1 82 ? 41.25034 25.29608 35.10194 1.000 21.63550 74 HIS A C 1
ATOM 452 O O . HIS A 1 82 ? 41.08168 25.35201 33.87773 1.000 20.81331 74 HIS A O 1
ATOM 459 N N . VAL A 1 83 ? 40.52236 24.53958 35.90987 1.000 22.12697 75 VAL A N 1
ATOM 460 C CA . VAL A 1 83 ? 39.42820 23.68428 35.46608 1.000 21.48417 75 VAL A CA 1
ATOM 461 C C . VAL A 1 83 ? 38.18686 24.23090 36.15732 1.000 21.44083 75 VAL A C 1
ATOM 462 O O . VAL A 1 83 ? 38.09357 24.17462 37.38835 1.000 23.07114 75 VAL A O 1
ATOM 466 N N . VAL A 1 84 ? 37.24934 24.78440 35.38981 1.000 19.65839 76 VAL A N 1
ATOM 467 C CA . VAL A 1 84 ? 36.01621 25.34273 35.95068 1.000 18.84129 76 VAL A CA 1
ATOM 468 C C . VAL A 1 84 ? 34.90771 24.31294 35.75463 1.000 19.89513 76 VAL A C 1
ATOM 469 O O . VAL A 1 84 ? 34.73945 23.79358 34.65263 1.000 22.54586 76 VAL A O 1
ATOM 473 N N . LEU A 1 85 ? 34.15821 24.01891 36.81471 1.000 18.84617 77 LEU A N 1
ATOM 474 C CA . LEU A 1 85 ? 32.97669 23.15681 36.71474 1.000 18.62993 77 LEU A CA 1
ATOM 475 C C . LEU A 1 85 ? 31.75930 24.05438 36.54189 1.000 19.90120 77 LEU A C 1
ATOM 476 O O . LEU A 1 85 ? 31.45870 24.84717 37.43111 1.000 21.00900 77 LEU A O 1
ATOM 481 N N . SER A 1 86 ? 31.07919 23.97451 35.38884 1.000 19.15522 78 SER A N 1
ATOM 482 C CA . SER A 1 86 ? 29.87917 24.79903 35.22604 1.000 21.84845 78 SER A CA 1
ATOM 483 C C . SER A 1 86 ? 28.77598 24.38300 36.19022 1.000 22.15369 78 SER A C 1
ATOM 484 O O . SER A 1 86 ? 27.96093 25.22224 36.61182 1.000 20.38237 78 SER A O 1
ATOM 487 N N . HIS A 1 87 ? 28.75020 23.11232 36.57810 1.000 21.46534 79 HIS A N 1
ATOM 488 C CA . HIS A 1 87 ? 27.80907 22.61388 37.57747 1.000 20.60157 79 HIS A CA 1
ATOM 489 C C . HIS A 1 87 ? 28.24928 21.20441 37.96301 1.000 21.73155 79 HIS A C 1
ATOM 490 O O . HIS A 1 87 ? 29.26953 20.70437 37.47925 1.000 21.95900 79 HIS A O 1
ATOM 497 N N . TYR A 1 88 ? 27.47934 20.56659 38.85924 1.000 19.14505 80 TYR A N 1
ATOM 498 C CA . TYR A 1 88 ? 27.99533 19.38425 39.54656 1.000 22.00935 80 TYR A CA 1
ATOM 499 C C . TYR A 1 88 ? 27.82985 18.07321 38.76094 1.000 23.27938 80 TYR A C 1
ATOM 500 O O . TYR A 1 88 ? 28.50585 17.09532 39.09423 1.000 22.10990 80 TYR A O 1
ATOM 509 N N . HIS A 1 89 ? 27.00873 18.02488 37.70754 1.000 24.06202 81 HIS A N 1
ATOM 510 C CA . HIS A 1 89 ? 26.66817 16.73603 37.09047 1.000 27.29535 81 HIS A CA 1
ATOM 511 C C . HIS A 1 89 ? 27.90433 15.96015 36.63647 1.000 20.98313 81 HIS A C 1
ATOM 512 O O . HIS A 1 89 ? 28.84853 16.53137 36.09544 1.000 19.81051 81 HIS A O 1
ATOM 519 N N . ALA A 1 90 ? 27.86998 14.63921 36.85808 1.000 22.51993 82 ALA A N 1
ATOM 520 C CA . ALA A 1 90 ? 29.03606 13.77197 36.66752 1.000 24.28529 82 ALA A CA 1
ATOM 521 C C . ALA A 1 90 ? 29.65768 13.90511 35.27772 1.000 24.49141 82 ALA A C 1
ATOM 522 O O . ALA A 1 90 ? 30.88887 13.92196 35.14799 1.000 25.90408 82 ALA A O 1
ATOM 524 N N . VAL A 1 91 ? 28.83205 14.00119 34.22700 1.000 23.87629 83 VAL A N 1
ATOM 525 C CA . VAL A 1 91 ? 29.36407 14.12208 32.86358 1.000 22.87893 83 VAL A CA 1
ATOM 526 C C . VAL A 1 91 ? 30.18135 15.38353 32.68478 1.000 25.64426 83 VAL A C 1
ATOM 527 O O . VAL A 1 91 ? 30.99316 15.47379 31.75161 1.000 27.85080 83 VAL A O 1
ATOM 531 N N . ARG A 1 92 ? 29.95302 16.38524 33.52475 1.000 24.32000 84 ARG A N 1
ATOM 532 C CA . ARG A 1 92 ? 30.68801 17.64241 33.43766 1.000 23.98165 84 ARG A CA 1
ATOM 533 C C . ARG A 1 92 ? 31.98125 17.64732 34.23597 1.000 26.64048 84 ARG A C 1
ATOM 534 O O . ARG A 1 92 ? 32.81061 18.54308 34.02624 1.000 24.62657 84 ARG A O 1
ATOM 542 N N . VAL A 1 93 ? 32.17019 16.71412 35.17149 1.000 22.92864 85 VAL A N 1
ATOM 543 C CA . VAL A 1 93 ? 33.18719 16.92076 36.19972 1.000 21.30501 85 VAL A CA 1
ATOM 544 C C . VAL A 1 93 ? 34.13743 15.75219 36.38228 1.000 26.04618 85 VAL A C 1
ATOM 545 O O . VAL A 1 93 ? 35.24514 15.95836 36.90434 1.000 23.91459 85 VAL A O 1
ATOM 549 N N . LEU A 1 94 ? 33.79301 14.51491 36.00846 1.000 23.43996 86 LEU A N 1
ATOM 550 C CA . LEU A 1 94 ? 34.59031 13.38044 36.44944 1.000 25.18197 86 LEU A CA 1
ATOM 551 C C . LEU A 1 94 ? 35.82364 13.15834 35.58876 1.000 26.77597 86 LEU A C 1
ATOM 552 O O . LEU A 1 94 ? 36.59827 12.24183 35.87463 1.000 24.77867 86 LEU A O 1
ATOM 557 N N . GLY A 1 95 ? 36.04946 13.99886 34.57665 1.000 25.79976 87 GLY A N 1
ATOM 558 C CA . GLY A 1 95 ? 37.31376 13.94140 33.87813 1.000 24.27208 87 GLY A CA 1
ATOM 559 C C . GLY A 1 95 ? 38.39099 14.83334 34.47127 1.000 25.50835 87 GLY A C 1
ATOM 560 O O . GLY A 1 95 ? 39.51119 14.87426 33.95770 1.000 27.47788 87 GLY A O 1
ATOM 561 N N . ALA A 1 96 ? 38.08741 15.50391 35.58144 1.000 23.01552 88 ALA A N 1
ATOM 562 C CA . ALA A 1 96 ? 38.95441 16.56219 36.10798 1.000 24.36303 88 ALA A CA 1
ATOM 563 C C . ALA A 1 96 ? 40.36603 16.07014 36.41985 1.000 32.06160 88 ALA A C 1
ATOM 564 O O . ALA A 1 96 ? 41.33729 16.81435 36.24727 1.000 25.12621 88 ALA A O 1
ATOM 566 N N . SER A 1 97 ? 40.50829 14.83878 36.91618 1.000 26.22608 89 SER A N 1
ATOM 567 C CA . SER A 1 97 ? 41.82807 14.42101 37.37925 1.000 28.47859 89 SER A CA 1
ATOM 568 C C . SER A 1 97 ? 42.83326 14.27308 36.23908 1.000 29.86841 89 SER A C 1
ATOM 569 O O . SER A 1 97 ? 44.04141 14.23656 36.49759 1.000 30.20805 89 SER A O 1
ATOM 572 N N . ALA A 1 98 ? 42.37199 14.18888 34.98809 1.000 26.63883 90 ALA A N 1
ATOM 573 C CA . ALA A 1 98 ? 43.29856 14.08786 33.86097 1.000 26.16169 90 ALA A CA 1
ATOM 574 C C . ALA A 1 98 ? 44.13317 15.35077 33.67044 1.000 26.07147 90 ALA A C 1
ATOM 575 O O . ALA A 1 98 ? 45.18759 15.29774 33.02533 1.000 27.10631 90 ALA A O 1
ATOM 577 N N . TYR A 1 99 ? 43.67613 16.48112 34.18662 1.000 23.93514 91 TYR A N 1
ATOM 578 C CA . TYR A 1 99 ? 44.31175 17.74852 33.87130 1.000 26.24877 91 TYR A CA 1
ATOM 579 C C . TYR A 1 99 ? 45.42188 18.11368 34.84213 1.000 26.35043 91 TYR A C 1
ATOM 580 O O . TYR A 1 99 ? 46.17647 19.05402 34.56128 1.000 24.16800 91 TYR A O 1
ATOM 589 N N . PHE A 1 100 ? 45.56613 17.37560 35.94916 1.000 25.22848 92 PHE A N 1
ATOM 590 C CA A PHE A 1 100 ? 46.63953 17.72010 36.87177 0.477 28.02975 92 PHE A CA 1
ATOM 591 C CA B PHE A 1 100 ? 46.64385 17.62057 36.91451 0.523 28.04659 92 PHE A CA 1
ATOM 592 C C . PHE A 1 100 ? 48.01443 17.49496 36.25468 1.000 28.55352 92 PHE A C 1
ATOM 593 O O . PHE A 1 100 ? 48.89850 18.35767 36.40263 1.000 27.79637 92 PHE A O 1
ATOM 608 N N . ASP A 1 101 ? 48.22804 16.38588 35.53380 1.000 25.66381 93 ASP A N 1
ATOM 609 C CA . ASP A 1 101 ? 49.51197 16.19709 34.87015 1.000 29.90612 93 ASP A CA 1
ATOM 610 C C . ASP A 1 101 ? 49.75171 17.24350 33.78846 1.000 23.74573 93 ASP A C 1
ATOM 611 O O . ASP A 1 101 ? 50.90213 17.44515 33.38863 1.000 26.29066 93 ASP A O 1
ATOM 616 N N . GLU A 1 102 ? 48.69784 17.91918 33.33783 1.000 23.90571 94 GLU A N 1
ATOM 617 C CA . GLU A 1 102 ? 48.78324 18.95055 32.31601 1.000 26.46986 94 GLU A CA 1
ATOM 618 C C . GLU A 1 102 ? 48.88010 20.34735 32.90633 1.000 27.60097 94 GLU A C 1
ATOM 619 O O . GLU A 1 102 ? 48.89015 21.32754 32.15034 1.000 27.00395 94 GLU A O 1
ATOM 625 N N . GLY A 1 103 ? 48.95119 20.45752 34.22848 1.000 24.00624 95 GLY A N 1
ATOM 626 C CA . GLY A 1 103 ? 49.24035 21.72741 34.86164 1.000 24.69892 95 GLY A CA 1
ATOM 627 C C . GLY A 1 103 ? 48.13383 22.27535 35.73015 1.000 27.79195 95 GLY A C 1
ATOM 628 O O . GLY A 1 103 ? 48.23753 23.41153 36.21203 1.000 23.62142 95 GLY A O 1
ATOM 629 N N . ALA A 1 104 ? 47.07157 21.49913 35.96266 1.000 24.33116 96 ALA A N 1
ATOM 630 C CA . ALA A 1 104 ? 45.95716 22.04270 36.72144 1.000 24.86000 96 ALA A CA 1
ATOM 631 C C . ALA A 1 104 ? 46.40296 22.43502 38.12140 1.000 25.62178 96 ALA A C 1
ATOM 632 O O . ALA A 1 104 ? 47.04235 21.65528 38.83487 1.000 26.34788 96 ALA A O 1
ATOM 634 N N . GLN A 1 105 ? 46.07926 23.66994 38.50568 1.000 20.63287 97 GLN A N 1
ATOM 635 C CA . GLN A 1 105 ? 46.34786 24.13840 39.85864 1.000 22.25075 97 GLN A CA 1
ATOM 636 C C . GLN A 1 105 ? 45.08832 24.28086 40.69513 1.000 23.40043 97 GLN A C 1
ATOM 637 O O . GLN A 1 105 ? 45.16919 24.21152 41.92851 1.000 25.28479 97 GLN A O 1
ATOM 643 N N . HIS A 1 106 ? 43.93702 24.45317 40.05912 1.000 22.65886 98 HIS A N 1
ATOM 644 C CA . HIS A 1 106 ? 42.67886 24.57634 40.77967 1.000 22.07780 98 HIS A CA 1
ATOM 645 C C . HIS A 1 106 ? 41.54105 23.98090 39.98097 1.000 22.91180 98 HIS A C 1
ATOM 646 O O . HIS A 1 106 ? 41.49369 24.10830 38.75323 1.000 22.74696 98 HIS A O 1
ATOM 653 N N . VAL A 1 107 ? 40.63638 23.32878 40.70411 1.000 23.51557 99 VAL A N 1
ATOM 654 C CA . VAL A 1 107 ? 39.32494 22.95397 40.20426 1.000 19.29155 99 VAL A CA 1
ATOM 655 C C . VAL A 1 107 ? 38.34398 23.90426 40.87581 1.000 19.46115 99 VAL A C 1
ATOM 656 O O . VAL A 1 107 ? 38.22421 23.92030 42.11220 1.000 20.21066 99 VAL A O 1
ATOM 660 N N . ILE A 1 108 ? 37.67527 24.72091 40.07103 1.000 21.28879 100 ILE A N 1
ATOM 661 C CA . ILE A 1 108 ? 36.91823 25.86738 40.56085 1.000 21.18856 100 ILE A CA 1
ATOM 662 C C . ILE A 1 108 ? 35.43636 25.56031 40.47738 1.000 21.32348 100 ILE A C 1
ATOM 663 O O . ILE A 1 108 ? 34.95327 25.09423 39.44230 1.000 20.40498 100 ILE A O 1
ATOM 668 N N . ALA A 1 109 ? 34.70795 25.85092 41.55211 1.000 18.68511 101 ALA A N 1
ATOM 669 C CA . ALA A 1 109 ? 33.27082 25.65127 41.54073 1.000 19.95484 101 ALA A CA 1
ATOM 670 C C . ALA A 1 109 ? 32.62113 26.73246 42.38656 1.000 21.35941 101 ALA A C 1
ATOM 671 O O . ALA A 1 109 ? 33.25096 27.30572 43.28120 1.000 20.53355 101 ALA A O 1
ATOM 673 N N . SER A 1 110 ? 31.34522 26.99193 42.10280 1.000 20.64655 102 SER A N 1
ATOM 674 C CA . SER A 1 110 ? 30.54898 27.85472 42.96460 1.000 20.14927 102 SER A CA 1
ATOM 675 C C . SER A 1 110 ? 30.18916 27.12988 44.25674 1.000 24.98174 102 SER A C 1
ATOM 676 O O . SER A 1 110 ? 30.27569 25.90618 44.35614 1.000 20.34681 102 SER A O 1
ATOM 679 N N . ARG A 1 111 ? 29.76328 27.90260 45.25893 1.000 22.32486 103 ARG A N 1
ATOM 680 C CA A ARG A 1 111 ? 29.31845 27.28491 46.50417 0.276 25.65267 103 ARG A CA 1
ATOM 681 C CA B ARG A 1 111 ? 29.31837 27.28506 46.50419 0.254 25.65352 103 ARG A CA 1
ATOM 682 C CA C ARG A 1 111 ? 29.30754 27.29877 46.50667 0.470 25.67126 103 ARG A CA 1
ATOM 683 C C . ARG A 1 111 ? 28.13684 26.35706 46.26363 1.000 24.27552 103 ARG A C 1
ATOM 684 O O . ARG A 1 111 ? 28.07015 25.26483 46.84713 1.000 22.09334 103 ARG A O 1
ATOM 706 N N . GLY A 1 112 ? 27.19167 26.77660 45.41824 1.000 22.70144 104 GLY A N 1
ATOM 707 C CA . GLY A 1 112 ? 26.04786 25.92632 45.13761 1.000 21.07623 104 GLY A CA 1
ATOM 708 C C . GLY A 1 112 ? 26.47798 24.59724 44.54902 1.000 23.04277 104 GLY A C 1
ATOM 709 O O . GLY A 1 112 ? 25.97730 23.53894 44.94192 1.000 22.52400 104 GLY A O 1
ATOM 710 N N . THR A 1 113 ? 27.43699 24.63216 43.62066 1.000 20.88359 105 THR A N 1
ATOM 711 C CA . THR A 1 113 ? 27.93500 23.39245 43.02291 1.000 22.56421 105 THR A CA 1
ATOM 712 C C . THR A 1 113 ? 28.63127 22.53255 44.06685 1.000 23.47381 105 THR A C 1
ATOM 713 O O . THR A 1 113 ? 28.38802 21.31885 44.15681 1.000 19.20725 105 THR A O 1
ATOM 717 N N . TYR A 1 114 ? 29.48025 23.15320 44.88927 1.000 22.18548 106 TYR A N 1
ATOM 718 C CA . TYR A 1 114 ? 30.15131 22.41199 45.94832 1.000 22.98810 106 TYR A CA 1
ATOM 719 C C . TYR A 1 114 ? 29.13453 21.73037 46.86325 1.000 25.56757 106 TYR A C 1
ATOM 720 O O . TYR A 1 114 ? 29.29541 20.55699 47.22382 1.000 22.85525 106 TYR A O 1
ATOM 729 N N . GLU A 1 115 ? 28.06553 22.44511 47.22632 1.000 22.13739 107 GLU A N 1
ATOM 730 C CA . GLU A 1 115 ? 27.05345 21.87637 48.11131 1.000 23.37367 107 GLU A CA 1
ATOM 731 C C . GLU A 1 115 ? 26.37017 20.67536 47.47098 1.000 25.84329 107 GLU A C 1
ATOM 732 O O . GLU A 1 115 ? 26.04928 19.69183 48.15189 1.000 24.71573 107 GLU A O 1
ATOM 738 N N . MET A 1 116 ? 26.10638 20.75778 46.16806 1.000 25.33273 108 MET A N 1
ATOM 739 C CA . MET A 1 116 ? 25.49724 19.63604 45.45745 1.000 25.44867 108 MET A CA 1
ATOM 740 C C . MET A 1 116 ? 26.43593 18.43224 45.40003 1.000 23.01341 108 MET A C 1
ATOM 741 O O . MET A 1 116 ? 25.98222 17.29235 45.53443 1.000 26.05648 108 MET A O 1
ATOM 746 N N . ILE A 1 117 ? 27.74236 18.65501 45.20632 1.000 21.61154 109 ILE A N 1
ATOM 747 C CA . ILE A 1 117 ? 28.68414 17.53312 45.20832 1.000 22.15047 109 ILE A CA 1
ATOM 748 C C . ILE A 1 117 ? 28.66073 16.83853 46.56479 1.000 25.48695 109 ILE A C 1
ATOM 749 O O . ILE A 1 117 ? 28.57644 15.60052 46.66125 1.000 24.95776 109 ILE A O 1
ATOM 754 N N . VAL A 1 118 ? 28.70486 17.62943 47.64099 1.000 24.70630 110 VAL A N 1
ATOM 755 C CA . VAL A 1 118 ? 28.63372 17.06787 48.99192 1.000 25.43826 110 VAL A CA 1
ATOM 756 C C . VAL A 1 118 ? 27.32823 16.30543 49.19765 1.000 30.43072 110 VAL A C 1
ATOM 757 O O . VAL A 1 118 ? 27.31586 15.20382 49.76015 1.000 28.06869 110 VAL A O 1
ATOM 761 N N . GLU A 1 119 ? 26.20602 16.88112 48.75559 1.000 31.69820 111 GLU A N 1
ATOM 762 C CA . GLU A 1 119 ? 24.90678 16.29309 49.06789 1.000 27.81388 111 GLU A CA 1
ATOM 763 C C . GLU A 1 119 ? 24.61659 15.06331 48.21944 1.000 29.81839 111 GLU A C 1
ATOM 764 O O . GLU A 1 119 ? 24.12688 14.05312 48.74204 1.000 30.57261 111 GLU A O 1
ATOM 770 N N . ARG A 1 120 ? 24.90400 15.12924 46.91378 1.000 26.09009 112 ARG A N 1
ATOM 771 C CA . ARG A 1 120 ? 24.41623 14.10721 45.99461 1.000 27.19149 112 ARG A CA 1
ATOM 772 C C . ARG A 1 120 ? 25.42167 13.73491 44.90926 1.000 28.68887 112 ARG A C 1
ATOM 773 O O . ARG A 1 120 ? 25.03168 13.09805 43.91628 1.000 25.93644 112 ARG A O 1
ATOM 781 N N . GLY A 1 121 ? 26.69732 14.10894 45.05863 1.000 25.96024 113 GLY A N 1
ATOM 782 C CA . GLY A 1 121 ? 27.68833 13.74188 44.05800 1.000 26.10450 113 GLY A CA 1
ATOM 783 C C . GLY A 1 121 ? 27.77749 12.24083 43.84526 1.000 23.01979 113 GLY A C 1
ATOM 784 O O . GLY A 1 121 ? 27.76157 11.75763 42.70263 1.000 23.81520 113 GLY A O 1
ATOM 785 N N . GLU A 1 122 ? 27.88367 11.48063 44.94300 1.000 25.43965 114 GLU A N 1
ATOM 786 C CA . GLU A 1 122 ? 27.94028 10.02494 44.82594 1.000 28.42074 114 GLU A CA 1
ATOM 787 C C . GLU A 1 122 ? 26.68180 9.48899 44.16026 1.000 30.51234 114 GLU A C 1
ATOM 788 O O . GLU A 1 122 ? 26.75285 8.62610 43.27665 1.000 26.34551 114 GLU A O 1
ATOM 794 N N . ALA A 1 123 ? 25.51016 9.97587 44.58837 1.000 26.71722 115 ALA A N 1
ATOM 795 C CA . ALA A 1 123 ? 24.26217 9.45812 44.02865 1.000 28.55783 115 ALA A CA 1
ATOM 796 C C . ALA A 1 123 ? 24.15560 9.78472 42.54561 1.000 27.25069 115 ALA A C 1
ATOM 797 O O . ALA A 1 123 ? 23.72929 8.94632 41.73510 1.000 27.89245 115 ALA A O 1
ATOM 799 N N . ASP A 1 124 ? 24.56704 10.99017 42.17277 1.000 25.98514 116 ASP A N 1
ATOM 800 C CA . ASP A 1 124 ? 24.47803 11.41756 40.78680 1.000 27.17829 116 ASP A CA 1
ATOM 801 C C . ASP A 1 124 ? 25.48675 10.68170 39.91801 1.000 27.62957 116 ASP A C 1
ATOM 802 O O . ASP A 1 124 ? 25.18580 10.34620 38.75964 1.000 25.73884 116 ASP A O 1
ATOM 807 N N . MET A 1 125 ? 26.69092 10.43455 40.45469 1.000 24.76867 117 MET A N 1
ATOM 808 C CA . MET A 1 125 ? 27.68247 9.66157 39.70545 1.000 26.37258 117 MET A CA 1
ATOM 809 C C . MET A 1 125 ? 27.12528 8.28453 39.35960 1.000 30.44243 117 MET A C 1
ATOM 810 O O . MET A 1 125 ? 27.16446 7.85025 38.19679 1.000 28.34063 117 MET A O 1
ATOM 815 N N . LYS A 1 126 ? 26.56180 7.60289 40.36097 1.000 26.41076 118 LYS A N 1
ATOM 816 C CA . LYS A 1 126 ? 25.95924 6.29394 40.13900 1.000 28.00712 118 LYS A CA 1
ATOM 817 C C . LYS A 1 126 ? 24.77632 6.38945 39.18306 1.000 29.51041 118 LYS A C 1
ATOM 818 O O . LYS A 1 126 ? 24.61231 5.55161 38.28456 1.000 32.02862 118 LYS A O 1
ATOM 824 N N . SER A 1 127 ? 23.94978 7.41684 39.35797 1.000 26.44023 119 SER A N 1
ATOM 825 C CA . SER A 1 127 ? 22.75248 7.59073 38.54226 1.000 28.40751 119 SER A CA 1
ATOM 826 C C . SER A 1 127 ? 23.10960 7.80117 37.07621 1.000 28.56773 119 SER A C 1
ATOM 827 O O . SER A 1 127 ? 22.53528 7.16648 36.18045 1.000 27.33698 119 SER A O 1
ATOM 830 N N . GLU A 1 128 ? 24.04239 8.71390 36.80938 1.000 27.05338 120 GLU A N 1
ATOM 831 C CA . GLU A 1 128 ? 24.32156 9.06118 35.42016 1.000 28.70245 120 GLU A CA 1
ATOM 832 C C . GLU A 1 128 ? 25.00298 7.90778 34.69586 1.000 29.89113 120 GLU A C 1
ATOM 833 O O . GLU A 1 128 ? 24.67573 7.62013 33.54265 1.000 29.44826 120 GLU A O 1
ATOM 839 N N . ILE A 1 129 ? 25.93159 7.22373 35.36872 1.000 29.36008 121 ILE A N 1
ATOM 840 C CA . ILE A 1 129 ? 26.62321 6.10397 34.73518 1.000 32.51901 121 ILE A CA 1
ATOM 841 C C . ILE A 1 129 ? 25.65231 4.96502 34.44910 1.000 34.07599 121 ILE A C 1
ATOM 842 O O . ILE A 1 129 ? 25.74025 4.31379 33.39836 1.000 38.72809 121 ILE A O 1
ATOM 847 N N . GLU A 1 130 ? 24.68697 4.72280 35.35085 1.000 31.47956 122 GLU A N 1
ATOM 848 C CA . GLU A 1 130 ? 23.67588 3.68850 35.10062 1.000 31.15879 122 GLU A CA 1
ATOM 849 C C . GLU A 1 130 ? 22.77446 4.04769 33.92091 1.000 35.31693 122 GLU A C 1
ATOM 850 O O . GLU A 1 130 ? 22.39985 3.17631 33.12703 1.000 32.79674 122 GLU A O 1
ATOM 856 N N . ARG A 1 131 ? 22.36700 5.31577 33.82751 1.000 30.02951 123 ARG A N 1
ATOM 857 C CA . ARG A 1 131 ? 21.41726 5.73314 32.79612 1.000 33.77012 123 ARG A CA 1
ATOM 858 C C . ARG A 1 131 ? 22.02376 5.65098 31.40138 1.000 36.61014 123 ARG A C 1
ATOM 859 O O . ARG A 1 131 ? 21.38876 5.15816 30.46260 1.000 37.59501 123 ARG A O 1
ATOM 867 N N . PHE A 1 132 ? 23.21828 6.20359 31.22901 1.000 33.60290 124 PHE A N 1
ATOM 868 C CA . PHE A 1 132 ? 23.84226 6.32403 29.90921 1.000 44.42585 124 PHE A CA 1
ATOM 869 C C . PHE A 1 132 ? 25.31305 5.93761 30.00588 1.000 38.58160 124 PHE A C 1
ATOM 870 O O . PHE A 1 132 ? 26.20859 6.79407 29.97334 1.000 34.41329 124 PHE A O 1
ATOM 878 N N . PRO A 1 133 ? 25.59603 4.63471 30.11104 1.000 35.06044 125 PRO A N 1
ATOM 879 C CA . PRO A 1 133 ? 26.99727 4.19613 30.20858 1.000 35.68954 125 PRO A CA 1
ATOM 880 C C . PRO A 1 133 ? 27.85296 4.68058 29.04883 1.000 34.59442 125 PRO A C 1
ATOM 881 O O . PRO A 1 133 ? 29.04020 4.95435 29.24871 1.000 36.32828 125 PRO A O 1
ATOM 885 N N . ARG A 1 134 ? 27.28042 4.80610 27.84386 1.000 37.56655 126 ARG A N 1
ATOM 886 C CA . ARG A 1 134 ? 28.06427 5.22634 26.68784 1.000 35.31594 126 ARG A CA 1
ATOM 887 C C . ARG A 1 134 ? 28.54452 6.67228 26.80950 1.000 41.91064 126 ARG A C 1
ATOM 888 O O . ARG A 1 134 ? 29.51183 7.04284 26.13704 1.000 44.31269 126 ARG A O 1
ATOM 890 N N . LEU A 1 135 ? 27.92651 7.49264 27.67238 1.000 33.50145 127 LEU A N 1
ATOM 891 C CA . LEU A 1 135 ? 28.48203 8.81814 27.93241 1.000 36.11260 127 LEU A CA 1
ATOM 892 C C . LEU A 1 135 ? 29.78854 8.75495 28.71163 1.000 36.99297 127 LEU A C 1
ATOM 893 O O . LEU A 1 135 ? 30.51473 9.75067 28.75013 1.000 32.47459 127 LEU A O 1
ATOM 898 N N . PHE A 1 136 ? 30.09542 7.62592 29.34684 1.000 31.97686 128 PHE A N 1
ATOM 899 C CA . PHE A 1 136 ? 31.25813 7.50465 30.22365 1.000 29.86144 128 PHE A CA 1
ATOM 900 C C . PHE A 1 136 ? 32.19909 6.46145 29.63552 1.000 36.12167 128 PHE A C 1
ATOM 901 O O . PHE A 1 136 ? 32.35511 5.36769 30.19237 1.000 37.16508 128 PHE A O 1
ATOM 909 N N . ALA A 1 137 ? 32.80380 6.78746 28.49162 1.000 36.60661 129 ALA A N 1
ATOM 910 C CA . ALA A 1 137 ? 33.74397 5.86691 27.86819 1.000 38.13236 129 ALA A CA 1
ATOM 911 C C . ALA A 1 137 ? 34.97362 5.72889 28.76030 1.000 37.86694 129 ALA A C 1
ATOM 912 O O . ALA A 1 137 ? 35.49613 6.72605 29.26737 1.000 36.69752 129 ALA A O 1
ATOM 914 N N . GLY A 1 138 ? 35.42476 4.49409 28.97383 1.000 37.71468 130 GLY A N 1
ATOM 915 C CA . GLY A 1 138 ? 36.55111 4.29939 29.88296 1.000 40.80696 130 GLY A CA 1
ATOM 916 C C . GLY A 1 138 ? 36.23964 4.68814 31.31302 1.000 35.34497 130 GLY A C 1
ATOM 917 O O . GLY A 1 138 ? 37.07385 5.30386 31.99155 1.000 39.58742 130 GLY A O 1
ATOM 918 N N . VAL A 1 139 ? 35.03795 4.34862 31.78776 1.000 44.74264 131 VAL A N 1
ATOM 919 C CA . VAL A 1 139 ? 34.60234 4.74704 33.12066 1.000 38.61993 131 VAL A CA 1
ATOM 920 C C . VAL A 1 139 ? 35.54184 4.23410 34.20586 1.000 37.84608 131 VAL A C 1
ATOM 921 O O . VAL A 1 139 ? 35.63493 4.84244 35.27810 1.000 37.98527 131 VAL A O 1
ATOM 925 N N . GLU A 1 140 ? 36.27937 3.14912 33.93777 1.000 42.05976 132 GLU A N 1
ATOM 926 C CA . GLU A 1 140 ? 37.19734 2.60318 34.92875 1.000 37.44007 132 GLU A CA 1
ATOM 927 C C . GLU A 1 140 ? 38.31542 3.57701 35.26368 1.000 48.36242 132 GLU A C 1
ATOM 928 O O . GLU A 1 140 ? 38.97818 3.41065 36.29429 1.000 41.53479 132 GLU A O 1
ATOM 934 N N . THR A 1 141 ? 38.54761 4.58354 34.41511 1.000 38.77891 133 THR A N 1
ATOM 935 C CA . THR A 1 141 ? 39.56208 5.58430 34.70428 1.000 36.26570 133 THR A CA 1
ATOM 936 C C . THR A 1 141 ? 39.07346 6.64939 35.67951 1.000 34.11242 133 THR A C 1
ATOM 937 O O . THR A 1 141 ? 39.88079 7.47112 36.12878 1.000 34.22760 133 THR A O 1
ATOM 941 N N . VAL A 1 142 ? 37.78815 6.66690 36.02561 1.000 33.56436 134 VAL A N 1
ATOM 942 C CA . VAL A 1 142 ? 37.28842 7.66256 36.97359 1.000 33.73474 134 VAL A CA 1
ATOM 943 C C . VAL A 1 142 ? 37.77381 7.28687 38.36589 1.000 35.36395 134 VAL A C 1
ATOM 944 O O . VAL A 1 142 ? 37.52506 6.16443 38.81750 1.000 35.17928 134 VAL A O 1
ATOM 948 N N . PRO A 1 143 ? 38.46880 8.18195 39.07133 1.000 36.84379 135 PRO A N 1
ATOM 949 C CA . PRO A 1 143 ? 39.07094 7.79853 40.35780 1.000 36.73452 135 PRO A CA 1
ATOM 950 C C . PRO A 1 143 ? 38.12353 7.90056 41.54158 1.000 39.04215 135 PRO A C 1
ATOM 951 O O . PRO A 1 143 ? 38.39530 7.28998 42.58549 1.000 36.29363 135 PRO A O 1
ATOM 955 N N . GLY A 1 144 ? 37.01828 8.61071 41.39299 1.000 34.78512 136 GLY A N 1
ATOM 956 C CA . GLY A 1 144 ? 36.08816 8.97268 42.43499 1.000 30.63852 136 GLY A CA 1
ATOM 957 C C . GLY A 1 144 ? 35.57235 10.36266 42.13351 1.000 28.43135 136 GLY A C 1
ATOM 958 O O . GLY A 1 144 ? 35.81064 10.90825 41.05538 1.000 29.10187 136 GLY A O 1
ATOM 959 N N . LEU A 1 145 ? 34.86798 10.95418 43.09205 1.000 26.43969 137 LEU A N 1
ATOM 960 C CA . LEU A 1 145 ? 34.26696 12.26288 42.85439 1.000 27.62923 137 LEU A CA 1
ATOM 961 C C . LEU A 1 145 ? 35.33366 13.32233 42.60529 1.000 29.64753 137 LEU A C 1
ATOM 962 O O . LEU A 1 145 ? 36.47648 13.21259 43.05865 1.000 29.24925 137 LEU A O 1
ATOM 967 N N . THR A 1 146 ? 34.93030 14.38167 41.90490 1.000 23.59911 138 THR A N 1
ATOM 968 C CA . THR A 1 146 ? 35.78342 15.54416 41.71004 1.000 24.41968 138 THR A CA 1
ATOM 969 C C . THR A 1 146 ? 35.48399 16.52051 42.83814 1.000 28.11356 138 THR A C 1
ATOM 970 O O . THR A 1 146 ? 34.33592 16.92851 43.01608 1.000 23.91121 138 THR A O 1
ATOM 974 N N . TRP A 1 147 ? 36.50907 16.86714 43.61545 1.000 27.05906 139 TRP A N 1
ATOM 975 C CA . TRP A 1 147 ? 36.35992 17.78297 44.73969 1.000 24.56570 139 TRP A CA 1
ATOM 976 C C . TRP A 1 147 ? 36.97164 19.13281 44.39050 1.000 24.82615 139 TRP A C 1
ATOM 977 O O . TRP A 1 147 ? 38.18274 19.20638 44.12501 1.000 27.88083 139 TRP A O 1
ATOM 988 N N . PRO A 1 148 ? 36.19506 20.20900 44.33727 1.000 25.02590 140 PRO A N 1
ATOM 989 C CA . PRO A 1 148 ? 36.78727 21.51116 44.00863 1.000 22.44811 140 PRO A CA 1
ATOM 990 C C . PRO A 1 148 ? 37.84536 21.89836 45.03060 1.000 24.06226 140 PRO A C 1
ATOM 991 O O . PRO A 1 148 ? 37.75984 21.54733 46.20689 1.000 24.06630 140 PRO A O 1
ATOM 995 N N . THR A 1 149 ? 38.87054 22.60365 44.55692 1.000 23.64202 141 THR A N 1
ATOM 996 C CA . THR A 1 149 ? 39.90541 23.14558 45.43012 1.000 22.75321 141 THR A CA 1
ATOM 997 C C . THR A 1 149 ? 39.70671 24.62730 45.71601 1.000 22.19083 141 THR A C 1
ATOM 998 O O . THR A 1 149 ? 40.30737 25.14596 46.65806 1.000 25.36368 141 THR A O 1
ATOM 1002 N N . LEU A 1 150 ? 38.85983 25.29442 44.94106 1.000 21.65615 142 LEU A N 1
ATOM 1003 C CA . LEU A 1 150 ? 38.58209 26.71038 45.09799 1.000 25.00290 142 LEU A CA 1
ATOM 1004 C C . LEU A 1 150 ? 37.08817 26.86725 44.91625 1.000 21.71855 142 LEU A C 1
ATOM 1005 O O . LEU A 1 150 ? 36.55533 26.52421 43.85701 1.000 22.57355 142 LEU A O 1
ATOM 1010 N N . VAL A 1 151 ? 36.41316 27.40051 45.92744 1.000 22.85036 143 VAL A N 1
ATOM 1011 C CA . VAL A 1 151 ? 34.97059 27.57161 45.86944 1.000 20.24923 143 VAL A CA 1
ATOM 1012 C C . VAL A 1 151 ? 34.66077 29.05037 46.03265 1.000 24.72180 143 VAL A C 1
ATOM 1013 O O . VAL A 1 151 ? 35.11140 29.67853 46.99608 1.000 28.02502 143 VAL A O 1
ATOM 1017 N N . PHE A 1 152 ? 33.88884 29.60364 45.10584 1.000 20.89562 144 PHE A N 1
ATOM 1018 C CA . PHE A 1 152 ? 33.58684 31.02521 45.16427 1.000 23.83337 144 PHE A CA 1
ATOM 1019 C C . PHE A 1 152 ? 32.09501 31.22404 45.39458 1.000 26.32261 144 PHE A C 1
ATOM 1020 O O . PHE A 1 152 ? 31.27584 30.34525 45.11328 1.000 22.55535 144 PHE A O 1
ATOM 1028 N N . GLU A 1 153 ? 31.75165 32.40808 45.90036 1.000 24.15192 145 GLU A N 1
ATOM 1029 C CA . GLU A 1 153 ? 30.37968 32.73859 46.23916 1.000 25.61386 145 GLU A CA 1
ATOM 1030 C C . GLU A 1 153 ? 29.64023 33.38369 45.06669 1.000 28.93162 145 GLU A C 1
ATOM 1031 O O . GLU A 1 153 ? 28.55448 32.93622 44.69578 1.000 34.25768 145 GLU A O 1
ATOM 1037 N N . ARG A 1 154 ? 30.22264 34.40975 44.45220 1.000 25.64654 146 ARG A N 1
ATOM 1038 C CA . ARG A 1 154 ? 29.50786 35.22278 43.47824 1.000 28.48658 146 ARG A CA 1
ATOM 1039 C C . ARG A 1 154 ? 30.28072 35.29973 42.16977 1.000 28.93711 146 ARG A C 1
ATOM 1040 O O . ARG A 1 154 ? 29.74010 34.99178 41.09978 1.000 28.24721 146 ARG A O 1
ATOM 1042 N N . GLU A 1 155 ? 31.55744 35.68657 42.24384 1.000 24.29295 147 GLU A N 1
ATOM 1043 C CA . GLU A 1 155 ? 32.29736 35.98766 41.02727 1.000 27.90283 147 GLU A CA 1
ATOM 1044 C C . GLU A 1 155 ? 33.79065 36.07452 41.31020 1.000 27.67584 147 GLU A C 1
ATOM 1045 O O . GLU A 1 155 ? 34.20917 36.67995 42.30083 1.000 26.67888 147 GLU A O 1
ATOM 1051 N N . ILE A 1 156 ? 34.60274 35.44733 40.47560 1.000 23.27103 148 ILE A N 1
ATOM 1052 C CA . ILE A 1 156 ? 36.03737 35.67309 40.52354 1.000 29.73608 148 ILE A CA 1
ATOM 1053 C C . ILE A 1 156 ? 36.48845 36.07685 39.13290 1.000 29.59953 148 ILE A C 1
ATOM 1054 O O . ILE A 1 156 ? 35.87871 35.70971 38.12327 1.000 25.01748 148 ILE A O 1
ATOM 1059 N N . THR A 1 157 ? 37.55006 36.85679 39.08327 1.000 21.86148 149 THR A N 1
ATOM 1060 C CA . THR A 1 157 ? 38.14347 37.24990 37.82292 1.000 22.92117 149 THR A CA 1
ATOM 1061 C C . THR A 1 157 ? 39.56512 36.71986 37.81622 1.000 27.13206 149 THR A C 1
ATOM 1062 O O . THR A 1 157 ? 40.31982 36.94659 38.76553 1.000 23.08283 149 THR A O 1
ATOM 1066 N N . LEU A 1 158 ? 39.91057 35.99073 36.77245 1.000 20.13871 150 LEU A N 1
ATOM 1067 C CA . LEU A 1 158 ? 41.27851 35.55255 36.56378 1.000 23.37064 150 LEU A CA 1
ATOM 1068 C C . LEU A 1 158 ? 41.91209 36.42301 35.49291 1.000 26.16546 150 LEU A C 1
ATOM 1069 O O . LEU A 1 158 ? 41.28624 36.73403 34.48091 1.000 25.40396 150 LEU A O 1
ATOM 1074 N N . PHE A 1 159 ? 43.14512 36.83476 35.72164 1.000 21.75126 151 PHE A N 1
ATOM 1075 C CA . PHE A 1 159 ? 43.90318 37.52079 34.69360 1.000 24.65326 151 PHE A CA 1
ATOM 1076 C C . PHE A 1 159 ? 44.91769 36.51127 34.18625 1.000 31.21510 151 PHE A C 1
ATOM 1077 O O . PHE A 1 159 ? 45.84085 36.12989 34.91420 1.000 26.09309 151 PHE A O 1
ATOM 1085 N N . LEU A 1 160 ? 44.70068 36.02789 32.96444 1.000 26.30384 152 LEU A N 1
ATOM 1086 C CA . LEU A 1 160 ? 45.61110 35.06542 32.35878 1.000 30.00849 152 LEU A CA 1
ATOM 1087 C C . LEU A 1 160 ? 46.63024 35.87974 31.57915 1.000 27.44453 152 LEU A C 1
ATOM 1088 O O . LEU A 1 160 ? 46.52584 36.07130 30.36918 1.000 28.45387 152 LEU A O 1
ATOM 1093 N N . GLY A 1 161 ? 47.61819 36.39952 32.30920 1.000 31.00025 153 GLY A N 1
ATOM 1094 C CA . GLY A 1 161 ? 48.39257 37.51273 31.79116 1.000 34.06792 153 GLY A CA 1
ATOM 1095 C C . GLY A 1 161 ? 47.50749 38.74168 31.68753 1.000 32.27338 153 GLY A C 1
ATOM 1096 O O . GLY A 1 161 ? 46.91197 39.16429 32.68398 1.000 35.08916 153 GLY A O 1
ATOM 1097 N N . LYS A 1 162 ? 47.38380 39.30475 30.48680 1.000 30.90371 154 LYS A N 1
ATOM 1098 C CA . LYS A 1 162 ? 46.48026 40.42431 30.26123 1.000 36.65302 154 LYS A CA 1
ATOM 1099 C C . LYS A 1 162 ? 45.02810 39.99633 30.01666 1.000 36.94722 154 LYS A C 1
ATOM 1100 O O . LYS A 1 162 ? 44.13191 40.85034 30.05678 1.000 34.26504 154 LYS A O 1
ATOM 1102 N N . LEU A 1 163 ? 44.76035 38.71106 29.78798 1.000 29.96988 155 LEU A N 1
ATOM 1103 C CA . LEU A 1 163 ? 43.41766 38.28667 29.39617 1.000 28.75682 155 LEU A CA 1
ATOM 1104 C C . LEU A 1 163 ? 42.50817 38.16489 30.61446 1.000 26.96651 155 LEU A C 1
ATOM 1105 O O . LEU A 1 163 ? 42.73244 37.30927 31.47162 1.000 26.11118 155 LEU A O 1
ATOM 1110 N N . GLU A 1 164 ? 41.45814 38.98559 30.66728 1.000 26.26193 156 GLU A N 1
ATOM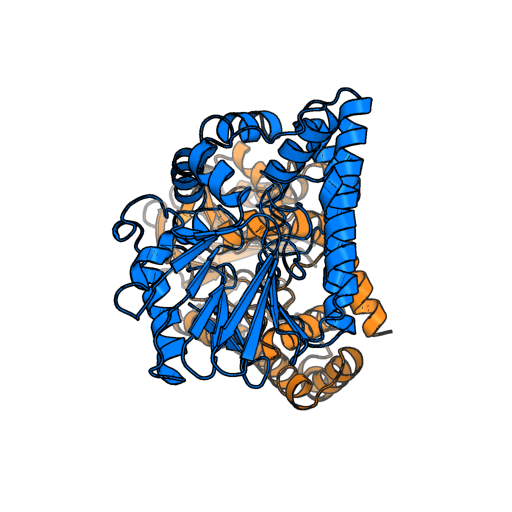 1111 C CA . GLU A 1 164 ? 40.49372 38.93210 31.76354 1.000 22.94016 156 GLU A CA 1
ATOM 1112 C C . GLU A 1 164 ? 39.43295 37.86158 31.51418 1.000 25.05676 156 GLU A C 1
ATOM 1113 O O . GLU A 1 164 ? 38.77498 37.85667 30.46747 1.000 23.69519 156 GLU A O 1
ATOM 1119 N N . VAL A 1 165 ? 39.26485 36.95965 32.48323 1.000 22.80152 157 VAL A N 1
ATOM 1120 C CA . VAL A 1 165 ? 38.29447 35.86135 32.42089 1.000 20.88623 157 VAL A CA 1
ATOM 1121 C C . VAL A 1 165 ? 37.42813 35.94757 33.66221 1.000 25.16398 157 VAL A C 1
ATOM 1122 O O . VAL A 1 165 ? 37.94873 35.92823 34.78185 1.000 24.89355 157 VAL A O 1
ATOM 1126 N N . LYS A 1 166 ? 36.12049 36.04886 33.47987 1.000 19.40789 158 LYS A N 1
ATOM 1127 C CA . LYS A 1 166 ? 35.21392 36.16483 34.61479 1.000 18.06633 158 LYS A CA 1
ATOM 1128 C C . LYS A 1 166 ? 34.49625 34.83974 34.80357 1.000 21.68084 158 LYS A C 1
ATOM 1129 O O . LYS A 1 166 ? 34.01222 34.24872 33.83574 1.000 22.90560 158 LYS A O 1
ATOM 1135 N N . ILE A 1 167 ? 34.48771 34.35482 36.03650 1.000 22.57755 159 ILE A N 1
ATOM 1136 C CA . ILE A 1 167 ? 33.79713 33.12723 36.41138 1.000 20.79460 159 ILE A CA 1
ATOM 1137 C C . ILE A 1 167 ? 32.70471 33.55247 37.37197 1.000 20.27166 159 ILE A C 1
ATOM 1138 O O . ILE A 1 167 ? 32.99689 34.10506 38.44444 1.000 22.32149 159 ILE A O 1
ATOM 1143 N N . MET A 1 168 ? 31.45117 33.31967 36.99080 1.000 21.73215 160 MET A N 1
ATOM 1144 C CA . MET A 1 168 ? 30.34450 33.99648 37.65242 1.000 24.11881 160 MET A CA 1
ATOM 1145 C C . MET A 1 168 ? 29.20764 33.03525 37.94514 1.000 20.26696 160 MET A C 1
ATOM 1146 O O . MET A 1 168 ? 28.87962 32.17831 37.12534 1.000 22.15745 160 MET A O 1
ATOM 1151 N N . HIS A 1 169 ? 28.59420 33.20326 39.10405 1.000 21.90656 161 HIS A N 1
ATOM 1152 C CA . HIS A 1 169 ? 27.27381 32.64549 39.36881 1.000 24.15257 161 HIS A CA 1
ATOM 1153 C C . HIS A 1 169 ? 26.30125 33.82015 39.31341 1.000 23.68567 161 HIS A C 1
ATOM 1154 O O . HIS A 1 169 ? 26.33361 34.69061 40.18397 1.000 26.67539 161 HIS A O 1
ATOM 1161 N N . VAL A 1 170 ? 25.46904 33.87063 38.27503 1.000 22.73212 162 VAL A N 1
ATOM 1162 C CA . VAL A 1 170 ? 24.52584 34.97388 38.12530 1.000 29.32095 162 VAL A CA 1
ATOM 1163 C C . VAL A 1 170 ? 23.10391 34.53996 38.43268 1.000 29.92577 162 VAL A C 1
ATOM 1164 O O . VAL A 1 170 ? 22.17235 35.35875 38.34229 1.000 29.82602 162 VAL A O 1
ATOM 1168 N N . GLY A 1 171 ? 22.92426 33.30032 38.84214 1.000 23.92095 163 GLY A N 1
ATOM 1169 C CA . GLY A 1 171 ? 21.63530 32.73428 39.16757 1.000 23.97004 163 GLY A CA 1
ATOM 1170 C C . GLY A 1 171 ? 21.63962 31.25337 38.87105 1.000 27.12010 163 GLY A C 1
ATOM 1171 O O . GLY A 1 171 ? 22.48703 30.72497 38.15350 1.000 25.10359 163 GLY A O 1
ATOM 1172 N N . SER A 1 172 ? 20.64795 30.56947 39.42314 1.000 26.40617 164 SER A N 1
ATOM 1173 C CA . SER A 1 172 ? 20.47628 29.14571 39.19315 1.000 26.09947 164 SER A CA 1
ATOM 1174 C C . SER A 1 172 ? 19.45307 28.90694 38.09428 1.000 23.28147 164 SER A C 1
ATOM 1175 O O . SER A 1 172 ? 18.67954 29.79125 37.71525 1.000 24.16169 164 SER A O 1
ATOM 1178 N N . GLY A 1 173 ? 19.46060 27.68712 37.57653 1.000 23.05201 165 GLY A N 1
ATOM 1179 C CA . GLY A 1 173 ? 18.50843 27.32962 36.54698 1.000 20.62199 165 GLY A CA 1
ATOM 1180 C C . GLY A 1 173 ? 18.58464 25.83697 36.35604 1.000 21.50159 165 GLY A C 1
ATOM 1181 O O . GLY A 1 173 ? 17.81108 25.08331 36.94253 1.000 23.59328 165 GLY A 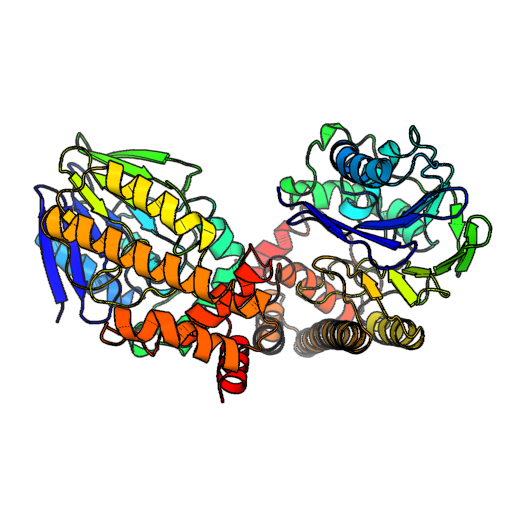O 1
ATOM 1182 N N . HIS A 1 174 ? 19.56419 25.41710 35.56351 1.000 18.40287 166 HIS A N 1
ATOM 1183 C CA . HIS A 1 174 ? 19.79434 23.99703 35.32476 1.000 21.86299 166 HIS A CA 1
ATOM 1184 C C . HIS A 1 174 ? 20.09740 23.26363 36.63144 1.000 18.33399 166 HIS A C 1
ATOM 1185 O O . HIS A 1 174 ? 19.60703 22.14776 36.86666 1.000 20.21563 166 HIS A O 1
ATOM 1192 N N . THR A 1 175 ? 20.90965 23.87731 37.49251 1.000 20.67044 167 THR A N 1
ATOM 1193 C CA . THR A 1 175 ? 21.10625 23.39806 38.85999 1.000 21.02483 167 THR A CA 1
ATOM 1194 C C . THR A 1 175 ? 21.32778 24.58892 39.77573 1.000 21.82639 167 THR A C 1
ATOM 1195 O O . THR A 1 175 ? 21.57296 25.70952 39.33284 1.000 25.38889 167 THR A O 1
ATOM 1199 N N A LYS A 1 176 ? 21.32794 24.30819 41.08253 0.391 21.03183 168 LYS A N 1
ATOM 1200 N N B LYS A 1 176 ? 21.15947 24.32616 41.05982 0.609 20.75918 168 LYS A N 1
ATOM 1201 C CA A LYS A 1 176 ? 21.49734 25.34734 42.10077 0.391 23.88100 168 LYS A CA 1
ATOM 1202 C CA B LYS A 1 176 ? 21.71002 25.20246 42.07232 0.609 24.11424 168 LYS A CA 1
ATOM 1203 C C A LYS A 1 176 ? 22.77316 26.17296 41.91448 0.391 26.47603 168 LYS A C 1
ATOM 1204 C C B LYS A 1 176 ? 23.21699 25.30386 41.86679 0.609 24.65403 168 LYS A C 1
ATOM 1205 O O A LYS A 1 176 ? 22.77859 27.37817 42.19917 0.391 26.40540 168 LYS A O 1
ATOM 1206 O O B LYS A 1 176 ? 23.92671 24.29134 41.88307 0.609 24.19515 168 LYS A O 1
ATOM 1217 N N A GLY A 1 177 ? 23.85848 25.56024 41.45566 0.391 22.26377 169 GLY A N 1
ATOM 1218 N N B GLY A 1 177 ? 23.70096 26.51745 41.65301 0.609 22.53391 169 GLY A N 1
ATOM 1219 C CA A GLY A 1 177 ? 25.13616 26.25091 41.46730 0.391 22.13226 169 GLY A CA 1
ATOM 1220 C CA B GLY A 1 177 ? 25.11977 26.74446 41.55175 0.609 22.70244 169 GLY A CA 1
ATOM 1221 C C A GLY A 1 177 ? 25.68966 26.66060 40.11649 0.391 23.27949 169 GLY A C 1
ATOM 1222 C C B GLY A 1 177 ? 25.65755 26.93287 40.15478 0.609 23.52050 169 GLY A C 1
ATOM 1223 O O A GLY A 1 177 ? 26.89541 26.89213 39.99691 0.391 22.20735 169 GLY A O 1
ATOM 1224 O O B GLY A 1 177 ? 26.85556 27.20982 40.02872 0.609 21.82377 169 GLY A O 1
ATOM 1225 N N . ASP A 1 178 ? 24.82212 26.79284 39.11099 1.000 21.33211 170 ASP A N 1
ATOM 1226 C CA . ASP A 1 178 ? 25.25114 26.99625 37.72178 1.000 21.60179 170 ASP A CA 1
ATOM 1227 C C . ASP A 1 178 ? 26.24278 28.14526 37.58781 1.000 21.33670 170 ASP A C 1
ATOM 1228 O O . ASP A 1 178 ? 26.00515 29.24703 38.07251 1.000 22.10021 170 ASP A O 1
ATOM 1233 N N . THR A 1 179 ? 27.35536 27.86128 36.93420 1.000 19.83631 171 THR A N 1
ATOM 1234 C CA . THR A 1 179 ? 28.45879 28.79397 36.79306 1.000 20.92138 171 THR A CA 1
ATOM 1235 C C . THR A 1 179 ? 28.73106 29.02528 35.32019 1.000 19.68484 171 THR A C 1
ATOM 1236 O O . THR A 1 179 ? 28.72575 28.07586 34.51707 1.000 19.65023 171 THR A O 1
ATOM 1240 N N . ILE A 1 180 ? 28.96284 30.28732 34.96272 1.000 20.65720 172 ILE A N 1
ATOM 1241 C CA . ILE A 1 180 ? 29.29210 30.64264 33.59167 1.000 20.51742 172 ILE A CA 1
ATOM 1242 C C . ILE A 1 180 ? 30.70525 31.20131 33.55420 1.000 21.07882 172 ILE A C 1
ATOM 1243 O O . ILE A 1 180 ? 31.26898 31.63279 34.57002 1.000 20.97609 172 ILE A O 1
ATOM 1248 N N . VAL A 1 181 ? 31.28816 31.16691 32.36475 1.000 22.33220 173 VAL A N 1
ATOM 1249 C CA . VAL A 1 181 ? 32.60162 31.75802 32.14761 1.000 23.62158 173 VAL A CA 1
ATOM 1250 C C . VAL A 1 181 ? 32.46615 32.76413 31.01739 1.000 22.30149 173 VAL A C 1
ATOM 1251 O O . VAL A 1 181 ? 31.93366 32.44563 29.94412 1.000 21.91509 173 VAL A O 1
ATOM 1255 N N . TRP A 1 182 ? 32.93230 33.98118 31.26591 1.000 20.14148 174 TRP A N 1
ATOM 1256 C CA . TRP A 1 182 ? 32.66434 35.11041 30.40039 1.000 22.78170 174 TRP A CA 1
ATOM 1257 C C . TRP A 1 182 ? 33.99190 35.77437 30.07175 1.000 24.41320 174 TRP A C 1
ATOM 1258 O O . TRP A 1 182 ? 34.76477 36.10443 30.97264 1.000 22.71250 174 TRP A O 1
ATOM 1269 N N . LEU A 1 183 ? 34.24957 35.95955 28.77887 1.000 20.65175 175 LEU A N 1
ATOM 1270 C CA . LEU A 1 183 ? 35.45698 36.59859 28.27211 1.000 23.04074 175 LEU A CA 1
ATOM 1271 C C . LEU A 1 183 ? 35.03987 37.96993 27.74266 1.000 25.99243 175 LEU A C 1
ATOM 1272 O O . LEU A 1 183 ? 34.61221 38.09261 26.59166 1.000 26.58641 175 LEU A O 1
ATOM 1277 N N . PRO A 1 184 ? 35.09730 39.02434 28.56334 1.000 25.63721 176 PRO A N 1
ATOM 1278 C CA . PRO A 1 184 ? 34.47620 40.30157 28.16848 1.000 28.88288 176 PRO A CA 1
ATOM 1279 C C . PRO A 1 184 ? 35.08504 40.91624 26.92319 1.000 27.17109 176 PRO A C 1
ATOM 1280 O O . PRO A 1 184 ? 34.36048 41.51407 26.11573 1.000 29.26796 176 PRO A O 1
ATOM 1284 N N . SER A 1 185 ? 36.40278 40.79509 26.75231 1.000 26.17305 177 SER A N 1
ATOM 1285 C CA . SER A 1 185 ? 37.06614 41.45066 25.63221 1.000 27.69567 177 SER A CA 1
ATOM 1286 C C . SER A 1 185 ? 36.66029 40.84220 24.29828 1.000 27.06448 177 SER A C 1
ATOM 1287 O O . SER A 1 185 ? 36.70832 41.52074 23.27405 1.000 31.18178 177 SER A O 1
ATOM 1290 N N . GLN A 1 186 ? 36.23710 39.58603 24.28578 1.000 25.91221 178 GLN A N 1
ATOM 1291 C CA . GLN A 1 186 ? 35.84157 38.95247 23.04712 1.000 23.96066 178 GLN A CA 1
ATOM 1292 C C . GLN A 1 186 ? 34.36657 38.57345 23.02868 1.000 24.80623 178 GLN A C 1
ATOM 1293 O O . GLN A 1 186 ? 33.89555 37.99726 22.03442 1.000 26.50281 178 GLN A O 1
ATOM 1299 N N . LYS A 1 187 ? 33.62968 38.90771 24.08670 1.000 28.14977 179 LYS A N 1
ATOM 1300 C CA . LYS A 1 187 ? 32.19165 38.66213 24.20241 1.000 25.53515 179 LYS A CA 1
ATOM 1301 C C . LYS A 1 187 ? 31.84499 37.19847 23.94589 1.000 28.97934 179 LYS A C 1
ATOM 1302 O O . LYS A 1 187 ? 30.90895 36.88126 23.21305 1.000 24.87703 179 LYS A O 1
ATOM 1308 N N . VAL A 1 188 ? 32.61444 36.30309 24.56651 1.000 24.25121 180 VAL A N 1
ATOM 1309 C CA . VAL A 1 188 ? 32.39381 34.86208 24.48609 1.000 24.01107 180 VAL A CA 1
ATOM 1310 C C . VAL A 1 188 ? 31.86132 34.39431 25.82885 1.000 23.64657 180 VAL A C 1
ATOM 1311 O O . VAL A 1 188 ? 32.48002 34.63981 26.87664 1.000 23.08637 180 VAL A O 1
ATOM 1315 N N . LEU A 1 189 ? 30.71206 33.72298 25.79854 1.000 21.29882 181 LEU A N 1
ATOM 1316 C CA . LEU A 1 189 ? 30.05390 33.22049 26.99808 1.000 19.91044 181 LEU A CA 1
ATOM 1317 C C . LEU A 1 189 ? 30.01282 31.70287 26.93663 1.000 25.26766 181 LEU A C 1
ATOM 1318 O O . LEU A 1 189 ? 29.52687 31.14042 25.95408 1.000 21.23582 181 LEU A O 1
ATOM 1323 N N . PHE A 1 190 ? 30.52736 31.04541 27.97283 1.000 22.20866 182 PHE A N 1
ATOM 1324 C CA . PHE A 1 190 ? 30.36351 29.60783 28.14434 1.000 19.54865 182 PHE A CA 1
ATOM 1325 C C . PHE A 1 190 ? 29.26931 29.44265 29.18466 1.000 21.08446 182 PHE A C 1
ATOM 1326 O O . PHE A 1 190 ? 29.46282 29.77351 30.35335 1.000 20.80666 182 PHE A O 1
ATOM 1334 N N . SER A 1 191 ? 28.09962 28.98223 28.75108 1.000 22.61573 183 SER A N 1
ATOM 1335 C CA . SER A 1 191 ? 26.90386 28.97909 29.59398 1.000 23.61228 183 SER A CA 1
ATOM 1336 C C . SER A 1 191 ? 26.70671 27.68086 30.36993 1.000 21.67544 183 SER A C 1
ATOM 1337 O O . SER A 1 191 ? 25.79102 27.60476 31.20584 1.000 20.94107 183 SER A O 1
ATOM 1340 N N . GLY A 1 192 ? 27.56036 26.67995 30.16238 1.000 23.49860 184 GLY A N 1
ATOM 1341 C CA . GLY A 1 192 ? 27.26867 25.37975 30.74440 1.000 26.38167 184 GLY A CA 1
ATOM 1342 C C . GLY A 1 192 ? 25.93924 24.89435 30.19629 1.000 28.89265 184 GLY A C 1
ATOM 1343 O O . GLY A 1 192 ? 25.60390 25.13248 29.03124 1.000 30.98855 184 GLY A O 1
ATOM 1344 N N . ASP A 1 193 ? 25.12409 24.28702 31.06035 1.000 23.96515 185 ASP A N 1
ATOM 1345 C CA . ASP A 1 193 ? 23.80481 23.82103 30.64784 1.000 23.29364 185 ASP A CA 1
ATOM 1346 C C . ASP A 1 193 ? 22.69318 24.82123 30.94280 1.000 24.13567 185 ASP A C 1
ATOM 1347 O O . ASP A 1 193 ? 21.51908 24.45625 30.87576 1.000 23.30354 185 ASP A O 1
ATOM 1352 N N . LEU A 1 194 ? 23.02799 26.08540 31.22100 1.000 20.31861 186 LEU A N 1
ATOM 1353 C CA . LEU A 1 194 ? 21.98243 27.08940 31.39234 1.000 23.79444 186 LEU A CA 1
ATOM 1354 C C . LEU A 1 194 ? 21.29516 27.43743 30.08079 1.000 21.76916 186 LEU A C 1
ATOM 1355 O O . LEU A 1 194 ? 20.18198 27.97232 30.10340 1.000 24.69458 186 LEU A O 1
ATOM 1360 N N . VAL A 1 195 ? 21.94871 27.20179 28.94907 1.000 20.62195 187 VAL A N 1
ATOM 1361 C CA . VAL A 1 195 ? 21.41037 27.58440 27.64163 1.000 22.50907 187 VAL A CA 1
ATOM 1362 C C . VAL A 1 195 ? 21.54559 26.40215 26.69327 1.000 22.93074 187 VAL A C 1
ATOM 1363 O O . VAL A 1 195 ? 22.62375 25.81223 26.57347 1.000 25.32246 187 VAL A O 1
ATOM 1367 N N . GLU A 1 196 ? 20.46164 26.07190 26.00419 1.000 21.58203 188 GLU A N 1
ATOM 1368 C CA . GLU A 1 196 ? 20.50693 25.08592 24.94052 1.000 24.15162 188 GLU A CA 1
ATOM 1369 C C . GLU A 1 196 ? 20.01989 25.70706 23.63608 1.000 27.34137 188 GLU A C 1
ATOM 1370 O O . GLU A 1 196 ? 19.51328 26.83024 23.59457 1.000 22.34542 188 GLU A O 1
ATOM 1376 N N . TYR A 1 197 ? 20.16508 24.96468 22.54838 1.000 25.79077 189 TYR A N 1
ATOM 1377 C CA A TYR A 1 197 ? 19.50179 25.40791 21.33696 0.631 27.69883 189 TYR A CA 1
ATOM 1378 C CA B TYR A 1 197 ? 19.64944 25.41634 21.25749 0.369 27.80383 189 TYR A CA 1
ATOM 1379 C C . TYR A 1 197 ? 19.07599 24.23960 20.46820 1.000 28.18616 189 TYR A C 1
ATOM 1380 O O . TYR A 1 197 ? 17.88096 24.15579 20.17249 1.000 37.21224 189 TYR A O 1
ATOM 1397 N N . ASP A 1 198 ? 19.95654 23.32595 20.07851 1.000 29.28006 190 ASP A N 1
ATOM 1398 C CA . ASP A 1 198 ? 19.42807 22.23462 19.26500 1.000 32.99405 190 ASP A CA 1
ATOM 1399 C C . ASP A 1 198 ? 18.98301 21.03581 20.11034 1.000 31.40321 190 ASP A C 1
ATOM 1400 O O . ASP A 1 198 ? 18.38408 20.10136 19.56384 1.000 30.19549 190 ASP A O 1
ATOM 1405 N N . ALA A 1 199 ? 19.17255 21.08340 21.42708 1.000 31.95583 191 ALA A N 1
ATOM 1406 C CA . ALA A 1 199 ? 18.80708 19.97517 22.29865 1.000 30.47628 191 ALA A CA 1
ATOM 1407 C C . ALA A 1 199 ? 17.84715 20.42741 23.39305 1.000 27.57190 191 ALA A C 1
ATOM 1408 O O . ALA A 1 199 ? 17.79092 21.60376 23.77032 1.000 26.98416 191 ALA A O 1
ATOM 1410 N N . ALA A 1 200 ? 17.09074 19.46580 23.91433 1.000 26.79621 192 ALA A N 1
ATOM 1411 C CA . ALA A 1 200 ? 16.24168 19.72713 25.06135 1.000 25.59531 192 ALA A CA 1
ATOM 1412 C C . ALA A 1 200 ? 17.09014 20.04339 26.29521 1.000 27.25687 192 ALA A C 1
ATOM 1413 O O . ALA A 1 200 ? 18.27252 19.70963 26.37182 1.000 27.27651 192 ALA A O 1
ATOM 1415 N N . CYS A 1 201 ? 16.46785 20.69238 27.27225 1.000 24.89648 193 CYS A N 1
ATOM 1416 C CA . CYS A 1 201 ? 17.10060 20.90750 28.56839 1.000 21.32400 193 CYS A CA 1
ATOM 1417 C C . CYS A 1 201 ? 16.83080 19.71117 29.48458 1.000 25.26562 193 CYS A C 1
ATOM 1418 O O . CYS A 1 201 ? 15.67040 19.33478 29.67634 1.000 27.05420 193 CYS A O 1
ATOM 1421 N N . TYR A 1 202 ? 17.89299 19.12892 30.05605 1.000 24.42617 194 TYR A N 1
ATOM 1422 C CA . TYR A 1 202 ? 17.75069 18.19961 31.18801 1.000 26.28876 194 TYR A CA 1
ATOM 1423 C C . TYR A 1 202 ? 17.46305 19.00703 32.44104 1.000 25.00626 194 TYR A C 1
ATOM 1424 O O . TYR A 1 202 ? 18.29868 19.79561 32.89395 1.000 26.86649 194 TYR A O 1
ATOM 1433 N N . CYS A 1 203 ? 16.28489 18.81995 33.00008 1.000 25.12220 195 CYS A N 1
ATOM 1434 C CA . CYS A 1 203 ? 15.82364 19.65710 34.09533 1.000 24.91316 195 CYS A CA 1
ATOM 1435 C C . CYS A 1 203 ? 15.62668 18.85283 35.36305 1.000 20.76938 195 CYS A C 1
ATOM 1436 O O . CYS A 1 203 ? 14.93559 19.32365 36.27043 1.000 24.25828 195 CYS A O 1
ATOM 1439 N N . GLY A 1 204 ? 16.18798 17.63311 35.42808 1.000 22.38235 196 GLY A N 1
ATOM 1440 C CA . GLY A 1 204 ? 15.90133 16.75075 36.55454 1.000 22.14421 196 GLY A CA 1
ATOM 1441 C C . GLY A 1 204 ? 16.26466 17.36148 37.89828 1.000 21.30408 196 GLY A C 1
ATOM 1442 O O . GLY A 1 204 ? 15.64161 17.03756 38.92075 1.000 20.73524 196 GLY A O 1
ATOM 1443 N N . ASP A 1 205 ? 17.27461 18.24079 37.91429 1.000 20.06448 197 ASP A N 1
ATOM 1444 C CA . ASP A 1 205 ? 17.75947 18.90987 39.12080 1.000 21.51773 197 ASP A CA 1
ATOM 1445 C C . ASP A 1 205 ? 17.51737 20.41768 39.07712 1.000 19.83020 197 ASP A C 1
ATOM 1446 O O . ASP A 1 205 ? 18.14809 21.16410 39.83771 1.000 21.35424 197 ASP A O 1
ATOM 1451 N N . ALA A 1 206 ? 16.60067 20.87626 38.23271 1.000 19.73799 198 ALA A N 1
ATOM 1452 C CA . ALA A 1 206 ? 16.50943 22.29684 37.89211 1.000 20.47624 198 ALA A CA 1
ATOM 1453 C C . ALA A 1 206 ? 15.86202 23.10929 39.00732 1.000 21.91383 198 ALA A C 1
ATOM 1454 O O . ALA A 1 206 ? 15.06929 22.60337 39.81039 1.000 23.50571 198 ALA A O 1
ATOM 1456 N N . GLN A 1 207 ? 16.24448 24.38360 39.05787 1.000 21.04634 199 GLN A N 1
ATOM 1457 C CA . GLN A 1 207 ? 15.51738 25.40654 39.79374 1.000 20.55468 199 GLN A CA 1
ATOM 1458 C C . GLN A 1 207 ? 14.73062 26.17275 38.73445 1.000 23.31140 199 GLN A C 1
ATOM 1459 O O . GLN A 1 207 ? 15.14408 27.22999 38.25325 1.000 21.91370 199 GLN A O 1
ATOM 1465 N N . LEU A 1 208 ? 13.56891 25.60790 38.36313 1.000 22.05683 200 LEU A N 1
ATOM 1466 C CA . LEU A 1 208 ? 12.82241 26.11512 37.21577 1.000 23.67847 200 LEU A CA 1
ATOM 1467 C C . LEU A 1 208 ? 12.32488 27.53583 37.44950 1.000 24.76394 200 LEU A C 1
ATOM 1468 O O . LEU A 1 208 ? 12.31166 28.35512 36.52201 1.000 23.14576 200 LEU A O 1
ATOM 1473 N N . GLU A 1 209 ? 11.90835 27.84566 38.67934 1.000 23.34290 201 GLU A N 1
ATOM 1474 C CA . GLU A 1 209 ? 11.35712 29.16699 38.95953 1.000 28.48963 201 GLU A CA 1
ATOM 1475 C C . GLU A 1 209 ? 12.39795 30.25687 38.75900 1.000 27.36753 201 GLU A C 1
ATOM 1476 O O . GLU A 1 209 ? 12.06362 31.34984 38.29692 1.000 29.59746 201 GLU A O 1
ATOM 1482 N N . GLN A 1 210 ? 13.66066 29.95604 39.02271 1.000 23.76249 202 GLN A N 1
ATOM 1483 C CA . GLN A 1 210 ? 14.72403 30.95662 38.95609 1.000 26.50956 202 GLN A CA 1
ATOM 1484 C C . GLN A 1 210 ? 15.34953 31.07103 37.57117 1.000 30.23519 202 GLN A C 1
ATOM 1485 O O . GLN A 1 210 ? 16.00446 32.07725 37.26755 1.000 23.99235 202 GLN A O 1
ATOM 1491 N N . TRP A 1 211 ? 15.14902 30.06994 36.71853 1.000 22.60774 203 TRP A N 1
ATOM 1492 C CA . TRP A 1 211 ? 15.88881 30.01090 35.46198 1.000 23.39335 203 TRP A CA 1
ATOM 1493 C C . TRP A 1 211 ? 15.58020 31.17057 34.50980 1.000 24.63400 203 TRP A C 1
ATOM 1494 O O . TRP A 1 211 ? 16.52940 31.67625 33.87849 1.000 24.80400 203 TRP A O 1
ATOM 1505 N N . PRO A 1 212 ? 14.32316 31.62927 34.34296 1.000 25.45934 204 PRO A N 1
ATOM 1506 C CA . PRO A 1 212 ? 14.09550 32.77207 33.43707 1.000 25.49830 204 PRO A CA 1
ATOM 1507 C C . PRO A 1 212 ? 14.89537 34.00704 33.81041 1.000 27.50690 204 PRO A C 1
ATOM 1508 O O . PRO A 1 212 ? 15.48339 34.64670 32.92517 1.000 28.90465 204 PRO A O 1
ATOM 1512 N N . ALA A 1 213 ? 14.93930 34.35545 35.09846 1.000 27.47152 205 ALA A N 1
ATOM 1513 C CA . ALA A 1 213 ? 15.69992 35.52607 35.52105 1.000 32.90437 205 ALA A CA 1
ATOM 1514 C C . ALA A 1 213 ? 17.19052 35.32936 35.26614 1.000 27.24768 205 ALA A C 1
ATOM 1515 O O . ALA A 1 213 ? 17.89253 36.27149 34.87126 1.000 27.94246 205 ALA A O 1
ATOM 1517 N N . THR A 1 214 ? 17.69047 34.11040 35.47824 1.000 22.86040 206 THR A N 1
ATOM 1518 C CA . THR A 1 214 ? 19.07995 33.81778 35.15516 1.000 22.02693 206 THR A CA 1
ATOM 1519 C C . THR A 1 214 ? 19.34793 34.01513 33.66418 1.000 24.90872 206 THR A C 1
ATOM 1520 O O . THR A 1 214 ? 20.38750 34.55289 33.27573 1.000 24.19403 206 THR A O 1
ATOM 1524 N N . LEU A 1 215 ? 18.41252 33.60051 32.81401 1.000 22.33085 207 LEU A N 1
ATOM 1525 C CA . LEU A 1 215 ? 18.59293 33.78058 31.37376 1.000 24.46109 207 LEU A CA 1
ATOM 1526 C C . LEU A 1 215 ? 18.63516 35.25795 31.00564 1.000 25.65087 207 LEU A C 1
ATOM 1527 O O . LEU A 1 215 ? 19.40175 35.67541 30.13002 1.000 26.15875 207 LEU A O 1
ATOM 1532 N N . GLU A 1 216 ? 17.82242 36.06912 31.67140 1.000 27.17352 208 GLU A N 1
ATOM 1533 C CA . GLU A 1 216 ? 17.85785 37.49468 31.38441 1.000 30.88118 208 GLU A CA 1
ATOM 1534 C C . GLU A 1 216 ? 19.16891 38.11934 31.85470 1.000 27.16411 208 GLU A C 1
ATOM 1535 O O . GLU A 1 216 ? 19.65758 39.06613 31.22995 1.000 31.19922 208 GLU A O 1
ATOM 1541 N N . ALA A 1 217 ? 19.76208 37.59308 32.93523 1.000 26.21974 209 ALA A N 1
ATOM 1542 C CA . ALA A 1 217 ? 21.06709 38.07846 33.36399 1.000 28.90141 209 ALA A CA 1
ATOM 1543 C C . ALA A 1 217 ? 22.13494 37.74013 32.33085 1.000 30.04186 209 ALA A C 1
ATOM 1544 O O . ALA A 1 217 ? 23.02512 38.55335 32.05863 1.000 29.43525 209 ALA A O 1
ATOM 1546 N N . LEU A 1 218 ? 22.05172 36.54885 31.72992 1.000 26.95850 210 LEU A N 1
ATOM 1547 C CA . LEU A 1 218 ? 22.97334 36.20067 30.65896 1.000 26.33295 210 LEU A CA 1
ATOM 1548 C C . LEU A 1 218 ? 22.74693 37.07822 29.44400 1.000 25.55002 210 LEU A C 1
ATOM 1549 O O . LEU A 1 218 ? 23.70662 37.47155 28.77503 1.000 26.79273 210 LEU A O 1
ATOM 1554 N N . ARG A 1 219 ? 21.48218 37.39296 29.13380 1.000 22.89262 211 ARG A N 1
ATOM 1555 C CA . ARG A 1 219 ? 21.21783 38.22625 27.96496 1.000 27.89059 211 ARG A CA 1
ATOM 1556 C C . ARG A 1 219 ? 21.84460 39.59553 28.13409 1.000 31.23422 211 ARG A C 1
ATOM 1557 O O . ARG A 1 219 ? 22.33097 40.19124 27.16130 1.000 28.60389 211 ARG A O 1
ATOM 1565 N N . ALA A 1 220 ? 21.85606 40.09878 29.37057 1.000 29.92089 212 ALA A N 1
ATOM 1566 C CA . ALA A 1 220 ? 22.40375 41.42302 29.64138 1.000 29.37434 212 ALA A CA 1
ATOM 1567 C C . ALA A 1 220 ? 23.91114 41.48871 29.41198 1.000 31.48897 212 ALA A C 1
ATOM 1568 O O . ALA A 1 220 ? 24.46167 42.58992 29.28844 1.000 33.57080 212 ALA A O 1
ATOM 1570 N N . LEU A 1 221 ? 24.59139 40.34271 29.34378 1.000 26.36314 213 LEU A N 1
ATOM 1571 C CA . LEU A 1 221 ? 26.02762 40.36421 29.07900 1.000 30.72162 213 LEU A CA 1
ATOM 1572 C C . LEU A 1 221 ? 26.34794 40.80577 27.65522 1.000 34.55099 213 LEU A C 1
ATOM 1573 O O . LEU A 1 221 ? 27.42606 41.35390 27.41573 1.000 32.63856 213 LEU A O 1
ATOM 1578 N N . GLY A 1 222 ? 25.45134 40.56121 26.70386 1.000 31.91601 214 GLY A N 1
ATOM 1579 C CA . GLY A 1 222 ? 25.70957 40.94589 25.32432 1.000 30.13826 214 GLY A CA 1
ATOM 1580 C C . GLY A 1 222 ? 26.69774 40.05925 24.59427 1.000 29.10934 214 GLY A C 1
ATOM 1581 O O . GLY A 1 222 ? 27.50089 40.56114 23.79300 1.000 31.19933 214 GLY A O 1
ATOM 1582 N N . ALA A 1 223 ? 26.64892 38.74954 24.83544 1.000 29.64701 215 ALA A N 1
ATOM 1583 C CA . ALA A 1 223 ? 27.56491 37.82135 24.17331 1.000 25.99672 215 ALA A CA 1
ATOM 1584 C C . ALA A 1 223 ? 27.42955 37.88280 22.65780 1.000 30.17211 215 ALA A C 1
ATOM 1585 O O . ALA A 1 223 ? 26.32371 37.95906 22.11523 1.000 32.57464 215 ALA A O 1
ATOM 1587 N N . GLU A 1 224 ? 28.57105 37.85261 21.97240 1.000 25.63484 216 GLU A N 1
ATOM 1588 C CA . GLU A 1 224 ? 28.58184 37.61767 20.53546 1.000 30.81291 216 GLU A CA 1
ATOM 1589 C C . GLU A 1 224 ? 28.72014 36.14920 20.19499 1.000 30.91615 216 GLU A C 1
ATOM 1590 O O . GLU A 1 224 ? 28.30248 35.73385 19.11288 1.000 32.33573 216 GLU A O 1
ATOM 1596 N N . LYS A 1 225 ? 29.30751 35.36492 21.09307 1.000 28.12252 217 LYS A N 1
ATOM 1597 C CA . LYS A 1 225 ? 29.47197 33.92828 20.91346 1.000 29.04422 217 LYS A CA 1
ATOM 1598 C C . LYS A 1 225 ? 28.99048 33.26269 22.18377 1.000 25.18745 217 LYS A C 1
ATOM 1599 O O . LYS A 1 225 ? 29.29763 33.72506 23.28415 1.000 23.88342 217 LYS A O 1
ATOM 1605 N N . LEU A 1 226 ? 28.24399 32.17457 22.03990 1.000 24.52543 218 LEU A N 1
ATOM 1606 C CA . LEU A 1 226 ? 27.79824 31.44532 23.21866 1.000 25.02735 218 LEU A CA 1
ATOM 1607 C C . LEU A 1 226 ? 27.94909 29.95529 22.96327 1.000 24.19809 218 LEU A C 1
ATOM 1608 O O . LEU A 1 226 ? 27.44924 29.44098 21.96077 1.000 26.25953 218 LEU A O 1
ATOM 1613 N N . VAL A 1 227 ? 28.60765 29.27048 23.89200 1.000 24.14478 219 VAL A N 1
ATOM 1614 C CA . VAL A 1 227 ? 28.76117 27.82136 23.86039 1.000 24.39725 219 VAL A CA 1
ATOM 1615 C C . VAL A 1 227 ? 27.64474 27.22578 24.71830 1.000 21.70786 219 VAL A C 1
ATOM 1616 O O . VAL A 1 227 ? 27.67624 27.39213 25.94447 1.000 23.56941 219 VAL A O 1
ATOM 1620 N N . PRO A 1 228 ? 26.64809 26.58368 24.12905 1.000 24.70413 220 PRO A N 1
ATOM 1621 C CA . PRO A 1 228 ? 25.54459 26.02730 24.91064 1.000 27.24022 220 PRO A CA 1
ATOM 1622 C C . PRO A 1 228 ? 25.97280 24.70281 25.53500 1.000 30.72657 220 PRO A C 1
ATOM 1623 O O . PRO A 1 228 ? 27.09618 24.22335 25.33233 1.000 25.81979 220 PRO A O 1
ATOM 1627 N N . GLY A 1 229 ? 25.04180 24.09490 26.27995 1.000 27.72194 221 GLY A N 1
ATOM 1628 C CA . GLY A 1 229 ? 25.34394 22.82695 26.92742 1.000 31.44504 221 GLY A CA 1
ATOM 1629 C C . GLY A 1 229 ? 25.75331 21.74282 25.94874 1.000 31.41120 221 GLY A C 1
ATOM 1630 O O . GLY A 1 229 ? 26.71069 20.99895 26.18779 1.000 29.70207 221 GLY A O 1
ATOM 1631 N N . ARG A 1 230 ? 25.04810 21.63980 24.82883 1.000 27.61090 222 ARG A N 1
ATOM 1632 C CA . ARG A 1 230 ? 25.47673 20.71361 23.79238 1.000 31.34257 222 ARG A CA 1
ATOM 1633 C C . ARG A 1 230 ? 25.06360 21.26331 22.43728 1.000 27.37754 222 ARG A C 1
ATOM 1634 O O . ARG A 1 230 ? 24.20812 22.14761 22.33361 1.000 31.77302 222 ARG A O 1
ATOM 1642 N N . GLY A 1 231 ? 25.70169 20.74525 21.40350 1.000 28.69059 223 GLY A N 1
ATOM 1643 C CA . GLY A 1 231 ? 25.44850 21.20171 20.05710 1.000 37.83029 223 GLY A CA 1
ATOM 1644 C C . GLY A 1 231 ? 26.36996 22.33553 19.64944 1.000 34.73721 223 GLY A C 1
ATOM 1645 O O . GLY A 1 231 ? 27.24330 22.77490 20.40817 1.000 33.67472 223 GLY A O 1
ATOM 1646 N N . PRO A 1 232 ? 26.18892 22.82652 18.42579 1.000 35.60528 224 PRO A N 1
ATOM 1647 C CA . PRO A 1 232 ? 27.08193 23.86391 17.90344 1.000 30.04649 224 PRO A CA 1
ATOM 1648 C C . PRO A 1 232 ? 26.99109 25.16564 18.68371 1.000 31.94765 224 PRO A C 1
ATOM 1649 O O . PRO A 1 232 ? 25.93624 25.55124 19.19761 1.000 30.39047 224 PRO A O 1
ATOM 1653 N N . ALA A 1 233 ? 28.12386 25.84888 18.75409 1.000 31.33520 225 ALA A N 1
ATOM 1654 C CA . ALA A 1 233 ? 28.16027 27.17380 19.34081 1.000 31.07781 225 ALA A CA 1
ATOM 1655 C C . ALA A 1 233 ? 27.32745 28.15784 18.52393 1.000 31.41951 225 ALA A C 1
ATOM 1656 O O . ALA A 1 233 ? 27.17703 28.02710 17.30524 1.000 31.27312 225 ALA A O 1
ATOM 1658 N N . LEU A 1 234 ? 26.77312 29.14556 19.22338 1.000 28.43943 226 LEU A N 1
ATOM 1659 C CA . LEU A 1 234 ? 26.02905 30.24301 18.62402 1.000 31.49315 226 LEU A CA 1
ATOM 1660 C C . LEU A 1 234 ? 27.01741 31.36901 18.32005 1.000 31.61198 226 LEU A C 1
ATOM 1661 O O . LEU A 1 234 ? 27.80374 31.75320 19.19190 1.000 30.52332 226 LEU A O 1
ATOM 1666 N N . LEU A 1 235 ? 27.03620 31.85751 17.08192 1.000 33.04622 227 LEU A N 1
ATOM 1667 C CA . LEU A 1 235 ? 28.20455 32.61259 16.61800 1.000 35.04545 227 LEU A CA 1
ATOM 1668 C C . LEU A 1 235 ? 27.94373 34.09346 16.35702 1.000 37.50339 227 LEU A C 1
ATOM 1669 O O . LEU A 1 235 ? 28.84829 34.79368 15.88288 1.000 34.46295 227 LEU A O 1
ATOM 1674 N N . ASN A 1 236 ? 26.75348 34.59406 16.65629 1.000 34.66861 228 ASN A N 1
ATOM 1675 C CA . ASN A 1 236 ? 26.47376 36.02122 16.55329 1.000 36.95344 228 ASN A CA 1
ATOM 1676 C C . ASN A 1 236 ? 25.36732 36.35087 17.54279 1.000 36.59224 228 ASN A C 1
ATOM 1677 O O . ASN A 1 236 ? 24.70924 35.44786 18.07425 1.000 34.10258 228 ASN A O 1
ATOM 1682 N N . PRO A 1 237 ? 25.14735 37.63878 17.83305 1.000 37.65616 229 PRO A N 1
ATOM 1683 C CA . PRO A 1 237 ? 24.11662 37.98862 18.83324 1.000 37.88764 229 PRO A CA 1
ATOM 1684 C C . PRO A 1 237 ? 22.71126 37.52101 18.47663 1.000 36.63835 229 PRO A C 1
ATOM 1685 O O . PRO A 1 237 ? 21.94420 37.18220 19.38825 1.000 38.05834 229 PRO A O 1
ATOM 1689 N N . ALA A 1 238 ? 22.33653 37.50330 17.19130 1.000 35.79341 230 ALA A N 1
ATOM 1690 C CA . ALA A 1 238 ? 21.01419 36.99313 16.82930 1.000 36.98340 230 ALA A CA 1
ATOM 1691 C C . ALA A 1 238 ? 20.86304 35.53294 17.23659 1.000 39.35334 230 ALA A C 1
ATOM 1692 O O . ALA A 1 238 ? 19.83047 35.13565 17.79538 1.000 36.98817 230 ALA A O 1
ATOM 1694 N N . GLU A 1 239 ? 21.89421 34.72433 16.98155 1.000 34.63590 231 GLU A N 1
ATOM 1695 C CA . GLU A 1 239 ? 21.86391 33.32050 17.38273 1.000 37.69261 231 GLU A CA 1
ATOM 1696 C C . GLU A 1 239 ? 21.88517 33.17265 18.89988 1.000 37.30879 231 GLU A C 1
ATOM 1697 O O . GLU A 1 239 ? 21.16338 32.33345 19.45734 1.000 32.57815 231 GLU A O 1
ATOM 1703 N N . VAL A 1 240 ? 22.70491 33.97691 19.58569 1.000 32.73484 232 VAL A N 1
ATOM 1704 C CA . VAL A 1 240 ? 22.73571 33.94210 21.04908 1.000 30.01193 232 VAL A CA 1
ATOM 1705 C C . VAL A 1 240 ? 21.33735 34.15611 21.60975 1.000 30.37964 232 VAL A C 1
ATOM 1706 O O . VAL A 1 240 ? 20.86018 33.40333 22.47135 1.000 28.24822 232 VAL A O 1
ATOM 1710 N N . ASN A 1 241 ? 20.66002 35.19480 21.11999 1.000 30.94635 233 ASN A N 1
ATOM 1711 C CA . ASN A 1 241 ? 19.35267 35.54360 21.66212 1.000 30.42824 233 ASN A CA 1
ATOM 1712 C C . ASN A 1 241 ? 18.29393 34.52019 21.28511 1.000 30.29066 233 ASN A C 1
ATOM 1713 O O . ASN A 1 241 ? 17.35491 34.29583 22.06019 1.000 31.29974 233 ASN A O 1
ATOM 1718 N N . LYS A 1 242 ? 18.42678 33.88046 20.11538 1.000 30.38964 234 LYS A N 1
ATOM 1719 C CA . LYS A 1 242 ? 17.51236 32.79568 19.77517 1.000 29.10431 234 LYS A CA 1
ATOM 1720 C C . LYS A 1 242 ? 17.66263 31.63910 20.75149 1.000 30.32647 234 LYS A C 1
ATOM 1721 O O . LYS A 1 242 ? 16.66461 31.05453 21.19319 1.000 28.95024 234 LYS A O 1
ATOM 1723 N N . GLY A 1 243 ? 18.90319 31.30856 21.12327 1.000 30.10851 235 GLY A N 1
ATOM 1724 C CA . GLY A 1 243 ? 19.11287 30.26815 22.11744 1.000 26.90346 235 GLY A CA 1
ATOM 1725 C C . GLY A 1 243 ? 18.57103 30.64912 23.48300 1.000 26.32749 235 GLY A C 1
ATOM 1726 O O . GLY A 1 243 ? 17.94789 29.83133 24.16824 1.000 24.76212 235 GLY A O 1
ATOM 1727 N N . LEU A 1 244 ? 18.80061 31.89634 23.89906 1.000 23.81097 236 LEU A N 1
ATOM 1728 C CA . LEU A 1 244 ? 18.24578 32.36795 25.16184 1.000 26.74488 236 LEU A CA 1
ATOM 1729 C C . LEU A 1 244 ? 16.71780 32.32764 25.14115 1.000 26.68101 236 LEU A C 1
ATOM 1730 O O . LEU A 1 244 ? 16.08392 31.87131 26.10323 1.000 26.47394 236 LEU A O 1
ATOM 1735 N N . ASP A 1 245 ? 16.11067 32.80327 24.04817 1.000 25.79285 237 ASP A N 1
ATOM 1736 C CA . ASP A 1 245 ? 14.64953 32.80127 23.93563 1.000 28.60007 237 ASP A CA 1
ATOM 1737 C C . ASP A 1 245 ? 14.09438 31.38098 23.93188 1.000 29.82825 237 ASP A C 1
ATOM 1738 O O . ASP A 1 245 ? 13.06273 31.10369 24.56334 1.000 26.89941 237 ASP A O 1
ATOM 1743 N N . TYR A 1 246 ? 14.75583 30.47338 23.20737 1.000 25.52347 238 TYR A N 1
ATOM 1744 C CA . TYR A 1 246 ? 14.29793 29.08516 23.15647 1.000 26.35015 238 TYR A CA 1
ATOM 1745 C C . TYR A 1 246 ? 14.37043 28.44167 24.53254 1.000 24.35572 238 TYR A C 1
ATOM 1746 O O . TYR A 1 246 ? 13.39894 27.82710 25.00524 1.000 24.65192 238 TYR A O 1
ATOM 1755 N N . THR A 1 247 ? 15.52588 28.56817 25.19154 1.000 22.31610 239 THR A N 1
ATOM 1756 C CA . THR A 1 247 ? 15.68425 27.97418 26.51425 1.000 23.22937 239 THR A CA 1
ATOM 1757 C C . THR A 1 247 ? 14.65911 28.54470 27.47802 1.000 24.47385 239 THR A C 1
ATOM 1758 O O . THR A 1 247 ? 14.05214 27.80465 28.26096 1.000 21.96362 239 THR A O 1
ATOM 1762 N N . LYS A 1 248 ? 14.43969 29.86220 27.41873 1.000 22.98878 240 LYS A N 1
ATOM 1763 C CA . LYS A 1 248 ? 13.46128 30.47991 28.30624 1.000 22.94489 240 LYS A CA 1
ATOM 1764 C C . LYS A 1 248 ? 12.07399 29.93349 28.02708 1.000 26.18340 240 LYS A C 1
ATOM 1765 O O . LYS A 1 248 ? 11.30887 29.64991 28.95310 1.000 24.63811 240 LYS A O 1
ATOM 1771 N N . ASP A 1 249 ? 11.72654 29.80300 26.74729 1.000 24.09294 241 ASP A N 1
ATOM 1772 C CA . ASP A 1 249 ? 10.42087 29.25436 26.38827 1.000 26.56128 241 ASP A CA 1
ATOM 1773 C C . ASP A 1 249 ? 10.28038 27.80939 26.87971 1.000 26.27916 241 ASP A C 1
ATOM 1774 O O . ASP A 1 249 ? 9.24753 27.43555 27.45981 1.000 25.08343 241 ASP A O 1
ATOM 1779 N N . PHE A 1 250 ? 11.32071 26.98814 26.67704 1.000 24.95775 242 PHE A N 1
ATOM 1780 C CA . PHE A 1 250 ? 11.29086 25.59399 27.12597 1.000 21.50893 242 PHE A CA 1
ATOM 1781 C C . PHE A 1 250 ? 11.02816 25.50119 28.63402 1.000 24.89521 242 PHE A C 1
ATOM 1782 O O . PHE A 1 250 ? 10.10393 24.79989 29.08000 1.000 22.96984 242 PHE A O 1
ATOM 1790 N N . VAL A 1 251 ? 11.83721 26.19666 29.43735 1.000 20.76422 243 VAL A N 1
ATOM 1791 C CA . VAL A 1 251 ? 11.73439 25.99240 30.88206 1.000 23.01452 243 VAL A CA 1
ATOM 1792 C C . VAL A 1 251 ? 10.51931 26.70569 31.46541 1.000 21.94402 243 VAL A C 1
ATOM 1793 O O . VAL A 1 251 ? 9.98676 26.26910 32.49959 1.000 23.92003 243 VAL A O 1
ATOM 1797 N N . THR A 1 252 ? 10.08685 27.82384 30.86080 1.000 19.95270 244 THR A N 1
ATOM 1798 C CA . THR A 1 252 ? 8.85709 28.47754 31.29691 1.000 24.63871 244 THR A CA 1
ATOM 1799 C C . THR A 1 252 ? 7.64750 27.59949 30.99956 1.000 28.47878 244 THR A C 1
ATOM 1800 O O . THR A 1 252 ? 6.78084 27.40544 31.86519 1.000 23.00004 244 THR A O 1
ATOM 1804 N N . THR A 1 253 ? 7.59067 27.03300 29.78502 1.000 21.35295 245 THR A N 1
ATOM 1805 C CA . THR A 1 253 ? 6.46232 26.18241 29.41660 1.000 25.21937 245 THR A CA 1
ATOM 1806 C C . THR A 1 253 ? 6.43517 24.93777 30.28464 1.000 23.56055 245 THR A C 1
ATOM 1807 O O . THR A 1 253 ? 5.36937 24.51506 30.73521 1.000 23.14701 245 THR A O 1
ATOM 1811 N N . LEU A 1 254 ? 7.60558 24.33799 30.52249 1.000 24.04877 246 LEU A N 1
ATOM 1812 C CA . LEU A 1 254 ? 7.68243 23.12390 31.33065 1.000 25.43888 246 LEU A CA 1
ATOM 1813 C C . LEU A 1 254 ? 7.11255 23.35896 32.72710 1.000 25.64198 246 LEU A C 1
ATOM 1814 O O . LEU A 1 254 ? 6.27173 22.58614 33.21148 1.000 24.15828 246 LEU A O 1
ATOM 1819 N N . LEU A 1 255 ? 7.55238 24.43574 33.38452 1.000 22.79130 247 LEU A N 1
ATOM 1820 C CA . LEU A 1 255 ? 7.04693 24.72654 34.72115 1.000 24.50578 247 LEU A CA 1
ATOM 1821 C C . LEU A 1 255 ? 5.56120 25.06205 34.67294 1.000 27.29897 247 LEU A C 1
ATOM 1822 O O . LEU A 1 255 ? 4.79791 24.64830 35.55271 1.000 25.93386 247 LEU A O 1
ATOM 1827 N N . ALA A 1 256 ? 5.12513 25.79735 33.64159 1.000 27.28380 248 ALA A N 1
ATOM 1828 C CA . ALA A 1 256 ? 3.71142 26.14941 33.55022 1.000 26.55482 248 ALA A CA 1
ATOM 1829 C C . ALA A 1 256 ? 2.84598 24.89977 33.46012 1.000 25.07318 248 ALA A C 1
ATOM 1830 O O . ALA A 1 256 ? 1.80551 24.80976 34.12007 1.000 24.62655 248 ALA A O 1
ATOM 1832 N N . GLN A 1 257 ? 3.25816 23.92197 32.64418 1.000 23.84063 249 GLN A N 1
ATOM 1833 C CA . GLN A 1 257 ? 2.49757 22.67828 32.56891 1.000 25.45842 249 GLN A CA 1
ATOM 1834 C C . GLN A 1 257 ? 2.54806 21.91424 33.89062 1.000 25.84409 249 GLN A C 1
ATOM 1835 O O . GLN A 1 257 ? 1.58218 21.22673 34.24651 1.000 22.98959 249 GLN A O 1
ATOM 1841 N N . GLY A 1 258 ? 3.65389 22.02032 34.62863 1.000 23.67602 250 GLY A N 1
ATOM 1842 C CA . GLY A 1 258 ? 3.71073 21.38736 35.93943 1.000 24.91632 250 GLY A CA 1
ATOM 1843 C C . GLY A 1 258 ? 2.72491 22.00855 36.91391 1.000 23.03277 250 GLY A C 1
ATOM 1844 O O . GLY A 1 258 ? 2.05240 21.30281 37.66164 1.000 23.27127 250 GLY A O 1
ATOM 1845 N N . ARG A 1 259 ? 2.61817 23.33812 36.90898 1.000 25.82140 251 ARG A N 1
ATOM 1846 C CA . ARG A 1 259 ? 1.62544 23.99744 37.75441 1.000 26.19763 251 ARG A CA 1
ATOM 1847 C C . ARG A 1 259 ? 0.20914 23.57563 37.38117 1.000 28.81944 251 ARG A C 1
ATOM 1848 O O . ARG A 1 259 ? -0.63837 23.39064 38.25831 1.000 27.85975 251 ARG A O 1
ATOM 1856 N N . LYS A 1 260 ? -0.06940 23.41940 36.08044 1.000 27.18228 252 LYS A N 1
ATOM 1857 C CA . LYS A 1 260 ? -1.38196 22.93721 35.65908 1.000 26.39489 252 LYS A CA 1
ATOM 1858 C C . LYS A 1 260 ? -1.64187 21.52206 36.16188 1.000 26.53318 252 LYS A C 1
ATOM 1859 O O . LYS A 1 260 ? -2.73958 21.21530 36.63379 1.000 27.62607 252 LYS A O 1
ATOM 1865 N N . ALA A 1 261 ? -0.64223 20.63966 36.06867 1.000 27.24789 253 ALA A N 1
ATOM 1866 C CA . ALA A 1 261 ? -0.84664 19.28226 36.57116 1.000 25.05744 253 ALA A CA 1
ATOM 1867 C C . ALA A 1 261 ? -1.13676 19.29233 38.06704 1.000 27.38260 253 ALA A C 1
ATOM 1868 O O . ALA A 1 261 ? -2.01798 18.56786 38.53845 1.000 26.65177 253 ALA A O 1
ATOM 1870 N N . VAL A 1 262 ? -0.40960 20.12159 38.82112 1.000 25.41682 254 VAL A N 1
ATOM 1871 C CA . VAL A 1 262 ? -0.61493 20.20526 40.26438 1.000 28.32110 254 VAL A CA 1
ATOM 1872 C C . VAL A 1 262 ? -1.99452 20.78696 40.59068 1.000 27.93584 254 VAL A C 1
ATOM 1873 O O . VAL A 1 262 ? -2.70991 20.25102 41.44558 1.000 29.02921 254 VAL A O 1
ATOM 1877 N N . GLU A 1 263 ? -2.39595 21.88361 39.91094 1.000 28.18098 255 GLU A N 1
ATOM 1878 C CA . GLU A 1 263 ? -3.73479 22.46012 40.13209 1.000 29.78753 255 GLU A CA 1
ATOM 1879 C C . GLU A 1 263 ? -4.83094 21.42737 39.96245 1.000 30.27424 255 GLU A C 1
ATOM 1880 O O . GLU A 1 263 ? -5.89893 21.53601 40.57622 1.000 31.77757 255 GLU A O 1
ATOM 1886 N N . ARG A 1 264 ? -4.62596 20.48502 39.04951 1.000 29.18742 256 ARG A N 1
ATOM 1887 C CA . ARG A 1 264 ? -5.64265 19.51178 38.68190 1.000 31.69154 256 ARG A CA 1
ATOM 1888 C C . ARG A 1 264 ? -5.48113 18.17140 39.38988 1.000 29.58579 256 ARG A C 1
ATOM 1889 O O . ARG A 1 264 ? -6.25461 17.24959 39.10835 1.000 31.42898 256 ARG A O 1
ATOM 1897 N N . ASN A 1 265 ? -4.49641 18.04318 40.28345 1.000 33.12831 257 ASN A N 1
ATOM 1898 C CA . ASN A 1 265 ? -4.27079 16.81891 41.06488 1.000 32.80639 257 ASN A CA 1
ATOM 1899 C C . ASN A 1 265 ? -4.01314 15.60747 40.1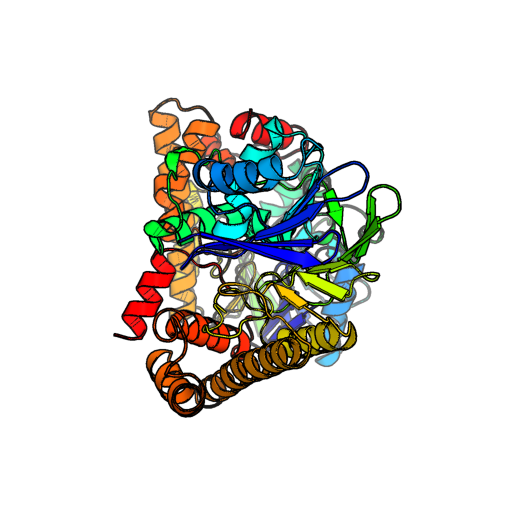6135 1.000 36.56319 257 ASN A C 1
ATOM 1900 O O . ASN A 1 265 ? -4.48853 14.49817 40.41854 1.000 32.80188 257 ASN A O 1
ATOM 1905 N N . LEU A 1 266 ? -3.23804 15.81117 39.09815 1.000 32.41753 258 LEU A N 1
ATOM 1906 C CA . LEU A 1 266 ? -2.97645 14.72696 38.16251 1.000 29.82585 258 LEU A CA 1
ATOM 1907 C C . LEU A 1 266 ? -1.87435 13.82635 38.68915 1.000 30.44863 258 LEU A C 1
ATOM 1908 O O . LEU A 1 266 ? -0.97103 14.27627 39.39855 1.000 30.06922 258 LEU A O 1
ATOM 1913 N N . ASP A 1 267 ? -1.94670 12.54425 38.32187 1.000 30.65569 259 ASP A N 1
ATOM 1914 C CA . ASP A 1 267 ? -0.80240 11.67124 38.54136 1.000 31.85704 259 ASP A CA 1
ATOM 1915 C C . ASP A 1 267 ? 0.23578 11.93329 37.45363 1.000 30.09517 259 ASP A C 1
ATOM 1916 O O . ASP A 1 267 ? 0.02876 12.74928 36.54596 1.000 28.57423 259 ASP A O 1
ATOM 1921 N N . LEU A 1 268 ? 1.38381 11.25400 37.56342 1.000 28.71761 260 LEU A N 1
ATOM 1922 C CA . LEU A 1 268 ? 2.51465 11.57646 36.69601 1.000 28.90918 260 LEU A CA 1
ATOM 1923 C C . LEU A 1 268 ? 2.22366 11.23686 35.23639 1.000 29.39752 260 LEU A C 1
ATOM 1924 O O . LEU A 1 268 ? 2.63585 11.97137 34.33100 1.000 26.84564 260 LEU A O 1
ATOM 1929 N N . LYS A 1 269 ? 1.52937 10.12479 34.98075 1.000 28.64691 261 LYS A N 1
ATOM 1930 C CA . LYS A 1 269 ? 1.17778 9.81194 33.59705 1.000 30.17154 261 LYS A CA 1
ATOM 1931 C C . LYS A 1 269 ? 0.32320 10.91661 32.98876 1.000 30.66590 261 LYS A C 1
ATOM 1932 O O . LYS A 1 269 ? 0.54757 11.33050 31.84289 1.000 31.43603 261 LYS A O 1
ATOM 1938 N N . ALA A 1 270 ? -0.67103 11.40313 33.73729 1.000 27.38140 262 ALA A N 1
ATOM 1939 C CA . ALA A 1 270 ? -1.50887 12.48466 33.22526 1.000 29.15207 262 ALA A CA 1
ATOM 1940 C C . ALA A 1 270 ? -0.72336 13.78528 33.11708 1.000 26.39722 262 ALA A C 1
ATOM 1941 O O . ALA A 1 270 ? -0.92174 14.56336 32.17117 1.000 28.10335 262 ALA A O 1
ATOM 1943 N N . ALA A 1 271 ? 0.19774 14.03000 34.05339 1.000 23.93655 263 ALA A N 1
ATOM 1944 C CA . ALA A 1 271 ? 1.03896 15.21730 33.95871 1.000 27.19009 263 ALA A CA 1
ATOM 1945 C C . ALA A 1 271 ? 1.90300 15.17371 32.70716 1.000 25.86854 263 ALA A C 1
ATOM 1946 O O . ALA A 1 271 ? 2.11255 16.19812 32.04653 1.000 23.67301 263 ALA A O 1
ATOM 1948 N N . MET A 1 272 ? 2.44102 13.99622 32.38557 1.000 25.06602 264 MET A N 1
ATOM 1949 C CA . MET A 1 272 ? 3.22920 13.85471 31.16994 1.000 26.94795 264 MET A CA 1
ATOM 1950 C C . MET A 1 272 ? 2.37654 14.16579 29.93739 1.000 24.53647 264 MET A C 1
ATOM 1951 O O . MET A 1 272 ? 2.79820 14.91231 29.04865 1.000 25.59391 264 MET A O 1
ATOM 1956 N N . ALA A 1 273 ? 1.16786 13.60911 29.87262 1.000 25.83090 265 ALA A N 1
ATOM 1957 C CA . ALA A 1 273 ? 0.29977 13.87782 28.72686 1.000 28.69366 265 ALA A CA 1
ATOM 1958 C C . ALA A 1 273 ? -0.03848 15.36132 28.62001 1.000 33.84495 265 ALA A C 1
ATOM 1959 O O . ALA A 1 273 ? -0.00721 15.93383 27.52180 1.000 27.97456 265 ALA A O 1
ATOM 1961 N N . LEU A 1 274 ? -0.36390 15.99986 29.75202 1.000 30.41673 266 LEU A N 1
ATOM 1962 C CA . LEU A 1 274 ? -0.64939 17.43219 29.74581 1.000 30.39206 266 LEU A CA 1
ATOM 1963 C C . LEU A 1 274 ? 0.57213 18.24239 29.30206 1.000 27.20637 266 LEU A C 1
ATOM 1964 O O . LEU A 1 274 ? 0.44599 19.21378 28.54739 1.000 30.12297 266 LEU A O 1
ATOM 1969 N N . THR A 1 275 ? 1.76280 17.85357 29.74930 1.000 24.78680 267 THR A N 1
ATOM 1970 C CA . THR A 1 275 ? 2.96722 18.58721 29.37202 1.000 24.28443 267 THR A CA 1
ATOM 1971 C C . THR A 1 275 ? 3.21918 18.48336 27.88128 1.000 22.87620 267 THR A C 1
ATOM 1972 O O . THR A 1 275 ? 3.53031 19.48616 27.22237 1.000 27.34163 267 THR A O 1
ATOM 1976 N N . ARG A 1 276 ? 3.06296 17.27664 27.33982 1.000 26.13782 268 ARG A N 1
ATOM 1977 C CA . ARG A 1 276 ? 3.23431 17.05905 25.91201 1.000 29.41938 268 ARG A CA 1
ATOM 1978 C C . ARG A 1 276 ? 2.28891 17.92383 25.08963 1.000 33.99274 268 ARG A C 1
ATOM 1979 O O . ARG A 1 276 ? 2.65207 18.35969 23.99083 1.000 31.45039 268 ARG A O 1
ATOM 1987 N N . GLU A 1 277 ? 1.05501 18.13197 25.57907 1.000 33.07366 269 GLU A N 1
ATOM 1988 C CA . GLU A 1 277 ? 0.09567 19.00610 24.89669 1.000 34.43299 269 GLU A CA 1
ATOM 1989 C C . GLU A 1 277 ? 0.75398 20.30670 24.45635 1.000 39.01466 269 GLU A C 1
ATOM 1990 O O . GLU A 1 277 ? 0.59315 20.74809 23.31012 1.000 36.08838 269 GLU A O 1
ATOM 1996 N N . ALA A 1 278 ? 1.497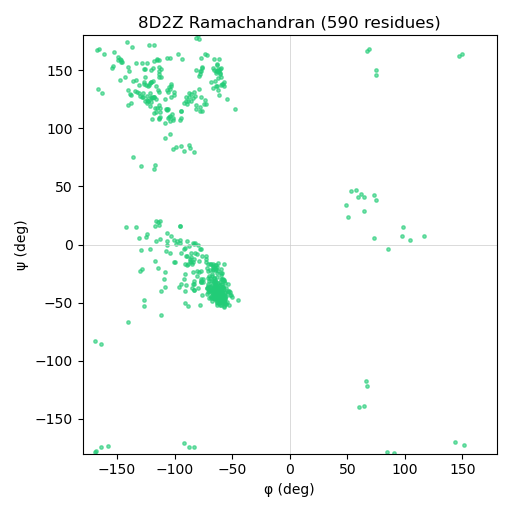63 20.93544 25.36654 1.000 30.86025 270 ALA A N 1
ATOM 1997 C CA . ALA A 1 278 ? 2.10914 22.22974 25.11508 1.000 31.90502 270 ALA A CA 1
ATOM 1998 C C . ALA A 1 278 ? 3.54335 22.13271 24.62804 1.000 33.04856 270 ALA A C 1
ATOM 1999 O O . ALA A 1 278 ? 3.96387 22.97240 23.82628 1.000 37.04723 270 ALA A O 1
ATOM 2001 N N . MET A 1 279 ? 4.31095 21.13713 25.09068 1.000 25.57515 271 MET A N 1
ATOM 2002 C CA . MET A 1 279 ? 5.72849 21.07870 24.74155 1.000 24.42480 271 MET A CA 1
ATOM 2003 C C . MET A 1 279 ? 5.96207 20.42650 23.38177 1.000 28.83168 271 MET A C 1
ATOM 2004 O O . MET A 1 279 ? 6.85545 20.84705 22.63784 1.000 30.41782 271 MET A O 1
ATOM 2009 N N . ASP A 1 280 ? 5.20885 19.37095 23.06120 1.000 29.03333 272 ASP A N 1
ATOM 2010 C CA . ASP A 1 280 ? 5.51169 18.60451 21.85456 1.000 31.44357 272 ASP A CA 1
ATOM 2011 C C . ASP A 1 280 ? 5.43180 19.44611 20.58469 1.000 33.98600 272 ASP A C 1
ATOM 2012 O O . ASP A 1 280 ? 6.35777 19.36029 19.76021 1.000 35.19328 272 ASP A O 1
ATOM 2017 N N . PRO A 1 281 ? 4.40782 20.27899 20.36179 1.000 36.19907 273 PRO A N 1
ATOM 2018 C CA . PRO A 1 281 ? 4.39449 21.04462 19.09965 1.000 40.69774 273 PRO A CA 1
ATOM 2019 C C . PRO A 1 281 ? 5.55828 22.01240 18.99063 1.000 36.57549 273 PRO A C 1
ATOM 2020 O O . PRO A 1 281 ? 6.14706 22.13931 17.91057 1.000 37.02623 273 PRO A O 1
ATOM 2024 N N . LYS A 1 282 ? 5.94314 22.65594 20.09999 1.000 32.93696 274 LYS A N 1
ATOM 2025 C CA . LYS A 1 282 ? 6.97431 23.68645 20.08816 1.000 33.64827 274 LYS A CA 1
ATOM 2026 C C . LYS A 1 282 ? 8.39041 23.12068 20.13973 1.000 32.40666 274 LYS A C 1
ATOM 2027 O O . LYS A 1 282 ? 9.31795 23.72340 19.57934 1.000 32.61955 274 LYS A O 1
ATOM 2033 N N . PHE A 1 283 ? 8.59212 22.00410 20.83630 1.000 26.56490 275 PHE A N 1
ATOM 2034 C CA . PHE A 1 283 ? 9.93561 21.53405 21.14413 1.000 27.41602 275 PHE A CA 1
ATOM 2035 C C . PHE A 1 283 ? 10.17630 20.07638 20.78009 1.000 29.07694 275 PHE A C 1
ATOM 2036 O O . PHE A 1 283 ? 11.31066 19.61636 20.91696 1.000 28.76514 275 PHE A O 1
ATOM 2044 N N . GLY A 1 284 ? 9.15690 19.35139 20.31581 1.000 25.93589 276 GLY A N 1
ATOM 2045 C CA . GLY A 1 284 ? 9.26114 17.91515 20.07073 1.000 28.36013 276 GLY A CA 1
ATOM 2046 C C . GLY A 1 284 ? 10.35879 17.50460 19.10863 1.000 30.69778 276 GLY A C 1
ATOM 2047 O O . GLY A 1 284 ? 10.72581 16.32358 19.07277 1.000 31.98620 276 GLY A O 1
ATOM 2048 N N . HIS A 1 285 ? 10.89167 18.44706 18.32970 1.000 28.50265 277 HIS A N 1
ATOM 2049 C CA . HIS A 1 285 ? 11.91775 18.18324 17.32743 1.000 28.04989 277 HIS A CA 1
ATOM 2050 C C . HIS A 1 285 ? 13.34320 18.22545 17.87786 1.000 26.97650 277 HIS A C 1
ATOM 2051 O O . HIS A 1 285 ? 14.27180 17.80963 17.17762 1.000 28.13847 277 HIS A O 1
ATOM 2058 N N . VAL A 1 286 ? 13.56471 18.76200 19.07890 1.000 27.23500 278 VAL A N 1
ATOM 2059 C CA . VAL A 1 286 ? 14.93809 19.00340 19.50779 1.000 28.04673 278 VAL A CA 1
ATOM 2060 C C . VAL A 1 286 ? 15.57437 17.68361 19.91309 1.000 28.45462 278 VAL A C 1
ATOM 2061 O O . VAL A 1 286 ? 14.89912 16.73867 20.34944 1.000 27.31890 278 VAL A O 1
ATOM 2065 N N . PHE A 1 287 ? 16.89353 17.62335 19.78392 1.000 26.82748 279 PHE A N 1
ATOM 2066 C CA . PHE A 1 287 ? 17.61351 16.42308 20.16878 1.000 26.38996 279 PHE A CA 1
ATOM 2067 C C . PHE A 1 287 ? 17.45535 16.15066 21.66119 1.000 24.99109 279 PHE A C 1
ATOM 2068 O O . PHE A 1 287 ? 17.23926 17.06295 22.46133 1.000 25.53207 279 PHE A O 1
ATOM 2076 N N . ILE A 1 288 ? 17.53169 14.85761 22.00617 1.000 25.55268 280 ILE A N 1
ATOM 2077 C CA . ILE A 1 288 ? 17.35300 14.24893 23.33343 1.000 26.71096 280 ILE A CA 1
ATOM 2078 C C . ILE A 1 288 ? 16.07426 14.68671 24.05214 1.000 25.32525 280 ILE A C 1
ATOM 2079 O O . ILE A 1 288 ? 15.96228 14.54631 25.28000 1.000 24.97840 280 ILE A O 1
ATOM 2084 N N . TYR A 1 289 ? 15.06619 15.12665 23.29123 1.000 27.73000 281 TYR A N 1
ATOM 2085 C CA . TYR A 1 289 ? 13.79918 15.53718 23.90108 1.000 25.99165 281 TYR A CA 1
ATOM 2086 C C . TYR A 1 289 ? 13.12890 14.37775 24.63692 1.000 28.78866 281 TYR A C 1
ATOM 2087 O O . TYR A 1 289 ? 12.73646 14.51734 25.80655 1.000 22.57051 281 TYR A O 1
ATOM 2096 N N . GLU A 1 290 ? 12.99424 13.22150 23.96451 1.000 26.39988 282 GLU A N 1
ATOM 2097 C CA . GLU A 1 290 ? 12.33852 12.06002 24.57244 1.000 25.90496 282 GLU A CA 1
ATOM 2098 C C . GLU A 1 290 ? 13.13924 11.48974 25.73299 1.000 25.23217 282 GLU A C 1
ATOM 2099 O O . GLU A 1 290 ? 12.55014 10.94162 26.67808 1.000 29.85752 282 GLU A O 1
ATOM 2105 N N . HIS A 1 291 ? 14.47722 11.60070 25.68106 1.000 26.89564 283 HIS A N 1
ATOM 2106 C CA . HIS A 1 291 ? 15.31731 11.14589 26.78823 1.000 29.94496 283 HIS A CA 1
ATOM 2107 C C . HIS A 1 291 ? 15.12310 12.01219 28.02357 1.000 28.81728 283 HIS A C 1
ATOM 2108 O O . HIS A 1 291 ? 15.10412 11.49744 29.14989 1.000 24.37690 283 HIS A O 1
ATOM 2115 N N . CYS A 1 292 ? 14.97631 13.32517 27.83517 1.000 22.66824 284 CYS A N 1
ATOM 2116 C CA . CYS A 1 292 ? 14.89203 14.26943 28.94919 1.000 24.66917 284 CYS A CA 1
ATOM 2117 C C . CYS A 1 292 ? 13.48900 14.41180 29.50435 1.000 26.64823 284 CYS A C 1
ATOM 2118 O O . CYS A 1 292 ? 13.32523 14.60102 30.71262 1.000 22.22659 284 CYS A O 1
ATOM 2121 N N . LEU A 1 293 ? 12.48460 14.37701 28.63211 1.000 22.86308 285 LEU A N 1
ATOM 2122 C CA . LEU A 1 293 ? 11.13080 14.75952 29.02973 1.000 22.12324 285 LEU A CA 1
ATOM 2123 C C . LEU A 1 293 ? 10.62245 14.07791 30.30627 1.000 24.41276 285 LEU A C 1
ATOM 2124 O O . LEU A 1 293 ? 10.01211 14.77341 31.13633 1.000 23.87978 285 LEU A O 1
ATOM 2129 N N . PRO A 1 294 ? 10.78772 12.76666 30.51977 1.000 25.48437 286 PRO A N 1
ATOM 2130 C CA . PRO A 1 294 ? 10.23850 12.17613 31.76324 1.000 21.52942 286 PRO A CA 1
ATOM 2131 C C . PRO A 1 294 ? 10.81549 12.80104 33.02119 1.000 21.57675 286 PRO A C 1
ATOM 2132 O O . PRO A 1 294 ? 10.06835 13.12817 33.95413 1.000 23.20726 286 PRO A O 1
ATOM 2136 N N . PHE A 1 295 ? 12.13990 12.99308 33.06226 1.000 21.62940 287 PHE A N 1
ATOM 2137 C CA . PHE A 1 295 ? 12.76429 13.64532 34.20357 1.000 23.17827 287 PHE A CA 1
ATOM 2138 C C . PHE A 1 295 ? 12.31560 15.08801 34.32768 1.000 22.57109 287 PHE A C 1
ATOM 2139 O O . PHE A 1 295 ? 12.18904 15.59912 35.44677 1.000 21.82069 287 PHE A O 1
ATOM 2147 N N . ASP A 1 296 ? 12.06217 15.75626 33.18825 1.000 22.85765 288 ASP A N 1
ATOM 2148 C CA . ASP A 1 296 ? 11.65688 17.15958 33.22244 1.000 23.18521 288 ASP A CA 1
ATOM 2149 C C . ASP A 1 296 ? 10.25433 17.29634 33.78918 1.000 19.56617 288 ASP A C 1
ATOM 2150 O O . ASP A 1 296 ? 9.99993 18.16038 34.64289 1.000 22.67912 288 ASP A O 1
ATOM 2155 N N . VAL A 1 297 ? 9.32370 16.44938 33.31973 1.000 18.62864 289 VAL A N 1
ATOM 2156 C CA . VAL A 1 297 ? 7.96502 16.46653 33.85286 1.000 22.82767 289 VAL A CA 1
ATOM 2157 C C . VAL A 1 297 ? 7.98802 16.13446 35.33494 1.000 25.01846 289 VAL A C 1
ATOM 2158 O O . VAL A 1 297 ? 7.24959 16.73445 36.12881 1.000 22.26275 289 VAL A O 1
ATOM 2162 N N . SER A 1 298 ? 8.82538 15.16111 35.72813 1.000 19.78796 290 SER A N 1
ATOM 2163 C CA . SER A 1 298 ? 8.89110 14.77251 37.13717 1.000 22.27549 290 SER A CA 1
ATOM 2164 C C . SER A 1 298 ? 9.37893 15.92411 37.99635 1.000 22.92823 290 SER A C 1
ATOM 2165 O O . SER A 1 298 ? 8.82102 16.18205 39.07392 1.000 20.77435 290 SER A O 1
ATOM 2168 N N . ARG A 1 299 ? 10.43694 16.61813 37.55047 1.000 19.83313 291 ARG A N 1
ATOM 2169 C CA . ARG A 1 299 ? 10.94565 17.73077 38.35234 1.000 18.79915 291 ARG A CA 1
ATOM 2170 C C . ARG A 1 299 ? 9.95283 18.89205 38.37299 1.000 23.24787 291 ARG A C 1
ATOM 2171 O O . ARG A 1 299 ? 9.71429 19.49539 39.42999 1.000 23.82754 291 ARG A O 1
ATOM 2179 N N . ALA A 1 300 ? 9.39221 19.24220 37.20967 1.000 20.90185 292 ALA A N 1
ATOM 2180 C CA . ALA A 1 300 ? 8.40980 20.32127 37.14889 1.000 22.20342 292 ALA A CA 1
ATOM 2181 C C . ALA A 1 300 ? 7.23118 20.05929 38.08395 1.000 25.41938 292 ALA A C 1
ATOM 2182 O O . ALA A 1 300 ? 6.70877 20.98943 38.72373 1.000 24.89016 292 ALA A O 1
ATOM 2184 N N . PHE A 1 301 ? 6.76546 18.80877 38.14454 1.000 22.35932 293 PHE A N 1
ATOM 2185 C CA . PHE A 1 301 ? 5.64798 18.49054 39.02203 1.000 23.36271 293 PHE A CA 1
ATOM 2186 C C . PHE A 1 301 ? 6.03616 18.69651 40.48588 1.000 22.97806 293 PHE A C 1
ATOM 2187 O O . PHE A 1 301 ? 5.30284 19.34592 41.24187 1.000 24.78453 293 PHE A O 1
ATOM 2195 N N . ASP A 1 302 ? 7.21012 18.17761 40.88778 1.000 23.17861 294 ASP A N 1
ATOM 2196 C CA . ASP A 1 302 ? 7.71296 18.38685 42.24807 1.000 23.83232 294 ASP A CA 1
ATOM 2197 C C . ASP A 1 302 ? 7.80298 19.87165 42.58372 1.000 23.40484 294 ASP A C 1
ATOM 2198 O O . ASP A 1 302 ? 7.34408 20.31891 43.64663 1.000 26.12287 294 ASP A O 1
ATOM 2203 N N . GLU A 1 303 ? 8.44974 20.64797 41.71286 1.000 21.72917 295 GLU A N 1
ATOM 2204 C CA . GLU A 1 303 ? 8.69558 22.04938 42.05375 1.000 23.81361 295 GLU A CA 1
ATOM 2205 C C . GLU A 1 303 ? 7.39082 22.83329 42.12918 1.000 24.67612 295 GLU A C 1
ATOM 2206 O O . GLU A 1 303 ? 7.19012 23.64277 43.05232 1.000 24.20801 295 GLU A O 1
ATOM 2212 N N . ALA A 1 304 ? 6.48765 22.59696 41.16878 1.000 25.79726 296 ALA A N 1
ATOM 2213 C CA . ALA A 1 304 ? 5.14649 23.16865 41.23036 1.000 29.78706 296 ALA A CA 1
ATOM 2214 C C . ALA A 1 304 ? 4.38980 22.71919 42.47824 1.000 27.04161 296 ALA A C 1
ATOM 2215 O O . ALA A 1 304 ? 3.48977 23.42293 42.94159 1.000 28.83557 296 ALA A O 1
ATOM 2217 N N . SER A 1 305 ? 4.72435 21.55342 43.02374 1.000 25.43716 297 SER A N 1
ATOM 2218 C CA . SER A 1 305 ? 4.10882 21.05149 44.24407 1.000 29.05407 297 SER A CA 1
ATOM 2219 C C . SER A 1 305 ? 4.69324 21.68683 45.49284 1.000 33.24854 297 SER A C 1
ATOM 2220 O O . SER A 1 305 ? 4.27429 21.33901 46.60313 1.000 34.67056 297 SER A O 1
ATOM 2223 N N . GLY A 1 306 ? 5.66657 22.57457 45.33681 1.000 28.84496 298 GLY A N 1
ATOM 2224 C CA . GLY A 1 306 ? 6.29480 23.23049 46.45841 1.000 28.42580 298 GLY A CA 1
ATOM 2225 C C . GLY A 1 306 ? 7.59440 22.61522 46.91701 1.000 26.26415 298 GLY A C 1
ATOM 2226 O O . GLY A 1 306 ? 8.09791 23.01310 47.97355 1.000 30.69009 298 GLY A O 1
ATOM 2227 N N . ILE A 1 307 ? 8.13175 21.63400 46.19380 1.000 23.89991 299 ILE A N 1
ATOM 2228 C CA A ILE A 1 307 ? 9.42988 21.03784 46.52964 0.510 28.39010 299 ILE A CA 1
ATOM 2229 C CA B ILE A 1 307 ? 9.43005 21.04250 46.53501 0.490 28.39086 299 ILE A CA 1
ATOM 2230 C C . ILE A 1 307 ? 10.49018 21.91206 45.85758 1.000 23.78082 299 ILE A C 1
ATOM 2231 O O . ILE A 1 307 ? 10.89003 21.67827 44.72068 1.000 26.67646 299 ILE A O 1
ATOM 2240 N N . ALA A 1 308 ? 10.94262 22.94197 46.57369 1.000 27.19503 300 ALA A N 1
ATOM 2241 C CA . ALA A 1 308 ? 11.86473 23.88791 45.95000 1.000 28.23518 300 ALA A CA 1
ATOM 2242 C C . ALA A 1 308 ? 13.24088 23.26732 45.73479 1.000 31.45832 300 ALA A C 1
ATOM 2243 O O . ALA A 1 308 ? 13.85792 23.47170 44.68564 1.000 27.93928 300 ALA A O 1
ATOM 2245 N N . HIS A 1 309 ? 13.73051 22.50138 46.70420 1.000 24.85858 301 HIS A N 1
ATOM 2246 C CA . HIS A 1 309 ? 15.03139 21.84379 46.58545 1.000 30.12818 301 HIS A CA 1
ATOM 2247 C C . HIS A 1 309 ? 14.84706 20.48505 45.92244 1.000 28.93532 301 HIS A C 1
ATOM 2248 O O . HIS A 1 309 ? 14.09491 19.65343 46.45249 1.000 29.30396 301 HIS A O 1
ATOM 2255 N N . PRO A 1 310 ? 15.52278 20.20039 44.80024 1.000 25.54692 302 PRO A N 1
ATOM 2256 C CA . PRO A 1 310 ? 15.21251 18.98177 44.03050 1.000 23.00164 302 PRO A CA 1
ATOM 2257 C C . PRO A 1 310 ? 15.40645 17.70326 44.83816 1.000 23.31926 302 PRO A C 1
ATOM 2258 O O . PRO A 1 310 ? 16.39608 17.54056 45.56027 1.000 25.44489 302 PRO A O 1
ATOM 2262 N N . ARG A 1 311 ? 14.45705 16.77781 44.68836 1.000 22.61059 303 ARG A N 1
ATOM 2263 C CA . ARG A 1 311 ? 14.68988 15.42454 45.17198 1.000 22.22994 303 ARG A CA 1
ATOM 2264 C C . ARG A 1 311 ? 15.91083 14.82415 44.48449 1.000 21.88707 303 ARG A C 1
ATOM 2265 O O . ARG A 1 311 ? 16.24836 15.17524 43.35047 1.000 24.20928 303 ARG A O 1
ATOM 2273 N N . ILE A 1 312 ? 16.57215 13.90781 45.16854 1.000 21.60671 304 ILE A N 1
ATOM 2274 C CA . ILE A 1 312 ? 17.77310 13.28015 44.60883 1.000 24.17880 304 ILE A CA 1
ATOM 2275 C C . ILE A 1 312 ? 17.36317 12.15357 43.65841 1.000 27.15869 304 ILE A C 1
ATOM 2276 O O . ILE A 1 312 ? 16.56853 11.27946 44.02049 1.000 24.60575 304 ILE A O 1
ATOM 2281 N N . TRP A 1 313 ? 17.89560 12.17330 42.43239 1.000 23.02959 305 TRP A N 1
ATOM 2282 C CA . TRP A 1 313 ? 17.65296 11.08394 41.48387 1.000 22.05846 305 TRP A CA 1
ATOM 2283 C C . TRP A 1 313 ? 18.51732 9.87602 41.83532 1.000 23.12725 305 TRP A C 1
ATOM 2284 O O . TRP A 1 313 ? 19.73294 10.00122 42.02196 1.000 22.80772 305 TRP A O 1
ATOM 2295 N N . THR A 1 314 ? 17.86952 8.71082 41.97779 1.000 22.36559 306 THR A N 1
ATOM 2296 C CA . THR A 1 314 ? 18.54147 7.42911 42.15117 1.000 23.92654 306 THR A CA 1
ATOM 2297 C C . THR A 1 314 ? 17.83527 6.40437 41.27044 1.000 23.41120 306 THR A C 1
ATOM 2298 O O . THR A 1 314 ? 16.74054 6.65758 40.75063 1.000 24.13239 306 THR A O 1
ATOM 2302 N N . ALA A 1 315 ? 18.44672 5.22019 41.14511 1.000 26.85550 307 ALA A N 1
ATOM 2303 C CA . ALA A 1 315 ? 17.89563 4.18675 40.26774 1.000 28.59860 307 ALA A CA 1
ATOM 2304 C C . ALA A 1 315 ? 16.45203 3.83355 40.63737 1.000 26.85448 307 ALA A C 1
ATOM 2305 O O . ALA A 1 315 ? 15.60220 3.65879 39.74788 1.000 25.01951 307 ALA A O 1
ATOM 2307 N N . GLN A 1 316 ? 16.14840 3.72867 41.93807 1.000 28.32794 308 GLN A N 1
ATOM 2308 C CA . GLN A 1 316 ? 14.78324 3.37430 42.32256 1.000 25.44477 308 GLN A CA 1
ATOM 2309 C C . GLN A 1 316 ? 13.80454 4.49110 41.97378 1.000 27.55562 308 GLN A C 1
ATOM 2310 O O . GLN A 1 316 ? 12.66656 4.21478 41.57534 1.000 26.17477 308 GLN A O 1
ATOM 2316 N N . ARG A 1 317 ? 14.22336 5.75836 42.06797 1.000 22.96325 309 ARG A N 1
ATOM 2317 C CA A ARG A 1 317 ? 13.35051 6.84378 41.62779 0.520 23.26193 309 ARG A CA 1
ATOM 2318 C CA B ARG A 1 317 ? 13.32882 6.82107 41.62859 0.480 23.25652 309 ARG A CA 1
ATOM 2319 C C . ARG A 1 317 ? 13.12168 6.78499 40.11992 1.000 24.11800 309 ARG A C 1
ATOM 2320 O O . ARG A 1 317 ? 12.00382 7.03352 39.64476 1.000 23.41043 309 ARG A O 1
ATOM 2335 N N . ASP A 1 318 ? 14.17706 6.47304 39.34190 1.000 21.63774 310 ASP A N 1
ATOM 2336 C CA . ASP A 1 318 ? 13.98219 6.24519 37.90522 1.000 25.65913 310 ASP A CA 1
ATOM 2337 C C . ASP A 1 318 ? 12.95772 5.13828 37.67844 1.000 24.67815 310 ASP A C 1
ATOM 2338 O O . ASP A 1 318 ? 12.06551 5.26155 36.83111 1.000 25.94420 310 ASP A O 1
ATOM 2343 N N . LYS A 1 319 ? 13.10902 4.02675 38.39875 1.000 24.66043 311 LYS A N 1
ATOM 2344 C CA . LYS A 1 319 ? 12.22201 2.87959 38.18291 1.000 29.50577 311 LYS A CA 1
ATOM 2345 C C . LYS A 1 319 ? 10.77445 3.26602 38.44971 1.000 29.00876 311 LYS A C 1
ATOM 2346 O O . LYS A 1 319 ? 9.87935 2.96950 37.65111 1.000 27.46571 311 LYS A O 1
ATOM 2352 N N . ASP A 1 320 ? 10.53266 3.93407 39.57599 1.000 26.62180 312 ASP A N 1
ATOM 2353 C CA . ASP A 1 320 ? 9.17658 4.35554 39.91188 1.000 30.85180 312 ASP A CA 1
ATOM 2354 C C . ASP A 1 320 ? 8.63299 5.32580 38.87830 1.000 28.34920 312 ASP A C 1
ATOM 2355 O O . ASP A 1 320 ? 7.43985 5.28627 38.54606 1.000 28.30113 312 ASP A O 1
ATOM 2360 N N . MET A 1 321 ? 9.49419 6.20482 38.36180 1.000 24.42155 313 MET A N 1
ATOM 2361 C CA . MET A 1 321 ? 9.07108 7.13174 37.31705 1.000 28.22601 313 MET A CA 1
ATOM 2362 C C . MET A 1 321 ? 8.59182 6.37928 36.08409 1.000 27.68737 313 MET A C 1
ATOM 2363 O O . MET A 1 321 ? 7.47772 6.61016 35.59615 1.000 26.51098 313 MET A O 1
ATOM 2368 N N . TRP A 1 322 ? 9.40843 5.45044 35.57538 1.000 29.55617 314 TRP A N 1
ATOM 2369 C CA . TRP A 1 322 ? 8.99772 4.71036 34.38047 1.000 33.76616 314 TRP A CA 1
ATOM 2370 C C . TRP A 1 322 ? 7.74545 3.89338 34.64909 1.000 33.06192 314 TRP A C 1
ATOM 2371 O O . TRP A 1 322 ? 6.86918 3.78632 33.78068 1.000 37.82645 314 TRP A O 1
ATOM 2382 N N . ALA A 1 323 ? 7.64404 3.30749 35.84575 1.000 36.63950 315 ALA A N 1
ATOM 2383 C CA . ALA A 1 323 ? 6.45876 2.53184 36.20342 1.000 37.68741 315 ALA A CA 1
ATOM 2384 C C . ALA A 1 323 ? 5.21208 3.40863 36.17953 1.000 35.93384 315 ALA A C 1
ATOM 2385 O O . ALA A 1 323 ? 4.17782 3.02957 35.61139 1.000 41.51050 315 ALA A O 1
ATOM 2387 N N . ALA A 1 324 ? 5.31029 4.60445 36.76669 1.000 34.22096 316 ALA A N 1
ATOM 2388 C CA . ALA A 1 324 ? 4.17601 5.51796 36.79987 1.000 38.29746 316 ALA A CA 1
ATOM 2389 C C . ALA A 1 324 ? 3.76943 5.96143 35.39797 1.000 40.32319 316 ALA A C 1
ATOM 2390 O O . ALA A 1 324 ? 2.57844 6.14469 35.12246 1.000 39.09501 316 ALA A O 1
ATOM 2392 N N . LEU A 1 325 ? 4.74213 6.13999 34.49770 1.000 35.39750 317 LEU A N 1
ATOM 2393 C CA . LEU A 1 325 ? 4.45784 6.62065 33.15193 1.000 39.44953 317 LEU A CA 1
ATOM 2394 C C . LEU A 1 325 ? 3.91482 5.54067 32.22417 1.000 48.52832 317 LEU A C 1
ATOM 2395 O O . LEU A 1 325 ? 3.23772 5.87140 31.24328 1.000 46.07274 317 LEU A O 1
ATOM 2400 N N . GLN A 1 326 ? 4.19250 4.26660 32.49443 1.000 49.14344 318 GLN A N 1
ATOM 2401 C CA . GLN A 1 326 ? 3.87757 3.19446 31.55626 1.000 56.43348 318 GLN A CA 1
ATOM 2402 C C . GLN A 1 326 ? 2.77970 2.28030 32.07858 1.000 61.32552 318 GLN A C 1
ATOM 2403 O O . GLN A 1 326 ? 1.73199 2.14518 31.44467 1.000 65.05514 318 GLN A O 1
ATOM 2409 N N . ASP A 1 327 ? 3.01066 1.64025 33.21637 1.000 65.68622 319 ASP A N 1
ATOM 2410 C CA . ASP A 1 327 ? 2.04392 0.75105 33.84670 1.000 69.97121 319 ASP A CA 1
ATOM 2411 C C . ASP A 1 327 ? 2.50306 0.47391 35.27977 1.000 72.20201 319 ASP A C 1
ATOM 2412 O O . ASP A 1 327 ? 1.75024 0.66142 36.23648 1.000 82.77027 319 ASP A O 1
ATOM 2415 N N . LYS B 1 23 ? -6.08386 -1.59874 -4.79858 1.000 58.62858 15 LYS B N 1
ATOM 2416 C CA . LYS B 1 23 ? -5.52232 -2.71418 -5.55166 1.000 58.72136 15 LYS B CA 1
ATOM 2417 C C . LYS B 1 23 ? -4.27440 -3.25828 -4.85427 1.000 65.13142 15 LYS B C 1
ATOM 2418 O O . LYS B 1 23 ? -3.21630 -2.62124 -4.83360 1.000 62.56873 15 LYS B O 1
ATOM 2420 N N . VAL B 1 24 ? -4.41512 -4.44098 -4.27776 1.000 58.41875 16 VAL B N 1
ATOM 2421 C CA . VAL B 1 24 ? -3.33421 -5.11781 -3.57399 1.000 56.03293 16 VAL B CA 1
ATOM 2422 C C . VAL B 1 24 ? -2.79295 -6.21878 -4.47200 1.000 50.98186 16 VAL B C 1
ATOM 2423 O O . VAL B 1 24 ? -3.55826 -6.92029 -5.14119 1.000 54.73241 16 VAL B O 1
ATOM 2427 N N . THR B 1 25 ? -1.47171 -6.35814 -4.50176 1.000 46.31684 17 THR B N 1
ATOM 2428 C CA . THR B 1 25 ? -0.78759 -7.37943 -5.28220 1.000 43.83304 17 THR B CA 1
ATOM 2429 C C . THR B 1 25 ? -0.02199 -8.31449 -4.35629 1.000 45.65980 17 THR B C 1
ATOM 2430 O O . THR B 1 25 ? 0.76814 -7.86354 -3.52125 1.000 38.95732 17 THR B O 1
ATOM 2434 N N . TRP B 1 26 ? -0.26223 -9.61261 -4.50740 1.000 37.90765 18 TRP B N 1
ATOM 2435 C CA . TRP B 1 26 ? 0.46559 -10.65771 -3.80109 1.000 33.46690 18 TRP B CA 1
ATOM 2436 C C . TRP B 1 26 ? 1.27203 -11.41426 -4.84969 1.000 40.62681 18 TRP B C 1
ATOM 2437 O O . TRP B 1 26 ? 0.70143 -11.95463 -5.80854 1.000 37.06096 18 TRP B O 1
ATOM 2448 N N . THR B 1 27 ? 2.59756 -11.37168 -4.71191 1.000 35.68059 19 THR B N 1
ATOM 2449 C CA . THR B 1 27 ? 3.52839 -11.89604 -5.70749 1.000 38.34461 19 THR B CA 1
ATOM 2450 C C . THR B 1 27 ? 4.39555 -12.96566 -5.05995 1.000 32.87188 19 THR B C 1
ATOM 2451 O O . THR B 1 27 ? 5.11675 -12.68468 -4.10057 1.000 30.54245 19 THR B O 1
ATOM 2455 N N . LYS B 1 28 ? 4.32695 -14.18660 -5.57754 1.000 31.72661 20 LYS B N 1
ATOM 2456 C CA . LYS B 1 28 ? 5.27715 -15.20599 -5.16353 1.000 34.50527 20 LYS B CA 1
ATOM 2457 C C . LYS B 1 28 ? 6.58696 -14.94577 -5.89118 1.000 30.57284 20 LYS B C 1
ATOM 2458 O O . LYS B 1 28 ? 6.62629 -14.97599 -7.12528 1.000 35.15164 20 LYS B O 1
ATOM 2464 N N . LEU B 1 29 ? 7.64673 -14.68351 -5.12859 1.000 28.94033 21 LEU B N 1
ATOM 2465 C CA . LEU B 1 29 ? 8.95450 -14.37999 -5.69395 1.000 31.26842 21 LEU B CA 1
ATOM 2466 C C . LEU B 1 29 ? 9.80252 -15.62415 -5.90129 1.000 38.04161 21 LEU B C 1
ATOM 2467 O O . LEU B 1 29 ? 10.58068 -15.68720 -6.86157 1.000 32.09345 21 LEU B O 1
ATOM 2472 N N . SER B 1 30 ? 9.67495 -16.60774 -5.01705 1.000 32.32436 22 SER B N 1
ATOM 2473 C CA . SER B 1 30 ? 10.51931 -17.79483 -5.03073 1.000 31.78594 22 SER B CA 1
ATOM 2474 C C . SER B 1 30 ? 9.77398 -18.89271 -4.29160 1.000 35.22269 22 SER B C 1
ATOM 2475 O O . SER B 1 30 ? 8.60757 -18.72472 -3.92087 1.000 32.93770 22 SER B O 1
ATOM 2478 N N . GLU B 1 31 ? 10.44601 -20.02636 -4.07634 1.000 33.27935 23 GLU B N 1
ATOM 2479 C CA . GLU B 1 31 ? 9.81014 -21.12206 -3.34889 1.000 36.17164 23 GLU B CA 1
ATOM 2480 C C . GLU B 1 31 ? 9.24209 -20.65325 -2.00760 1.000 35.13112 23 GLU B C 1
ATOM 2481 O O . GLU B 1 31 ? 8.13024 -21.03779 -1.63028 1.000 30.35906 23 GLU B O 1
ATOM 2487 N N . ASN B 1 32 ? 9.96288 -19.78568 -1.29516 1.000 29.64927 24 ASN B N 1
ATOM 2488 C CA . ASN B 1 32 ? 9.55094 -19.39764 0.05104 1.000 30.15444 24 ASN B CA 1
ATOM 2489 C C . ASN B 1 32 ? 9.37913 -17.89642 0.27197 1.000 29.06352 24 ASN B C 1
ATOM 2490 O O . ASN B 1 32 ? 9.21973 -17.48279 1.42647 1.000 26.55036 24 ASN B O 1
ATOM 2495 N N . ALA B 1 33 ? 9.42538 -17.05657 -0.76498 1.000 27.04792 25 ALA B N 1
ATOM 2496 C CA . ALA B 1 33 ? 9.37544 -15.60908 -0.54185 1.000 22.56299 25 ALA B CA 1
ATOM 2497 C C . ALA B 1 33 ? 8.25243 -14.95580 -1.34397 1.000 25.66505 25 ALA B C 1
ATOM 2498 O O . ALA B 1 33 ? 7.95240 -15.36223 -2.47337 1.000 28.20307 25 ALA B O 1
ATOM 2500 N N . TYR B 1 34 ? 7.63935 -13.93486 -0.74388 1.000 26.18792 26 TYR B N 1
ATOM 2501 C CA . TYR B 1 34 ? 6.48820 -13.24522 -1.32148 1.000 27.42214 26 TYR B CA 1
ATOM 2502 C C . TYR B 1 34 ? 6.62221 -11.75610 -1.06236 1.000 21.91531 26 TYR B C 1
ATOM 2503 O O . TYR B 1 34 ? 7.22672 -11.34461 -0.07126 1.000 25.42933 26 TYR B O 1
ATOM 2512 N N . ALA B 1 35 ? 6.02220 -10.96100 -1.95009 1.000 28.22616 27 ALA B N 1
ATOM 2513 C CA . ALA B 1 35 ? 5.89520 -9.51828 -1.79017 1.000 27.38322 27 ALA B CA 1
ATOM 2514 C C . ALA B 1 35 ? 4.42080 -9.14999 -1.68593 1.000 29.63334 27 ALA B C 1
ATOM 2515 O O . ALA B 1 35 ? 3.58083 -9.64987 -2.44762 1.000 29.14058 27 ALA B O 1
ATOM 2517 N N . TYR B 1 36 ? 4.12382 -8.26507 -0.74636 1.000 29.11844 28 TYR B N 1
ATOM 2518 C CA . TYR B 1 36 ? 2.79088 -7.72214 -0.53524 1.000 32.87834 28 TYR B CA 1
ATOM 2519 C C . TYR B 1 36 ? 2.85945 -6.24842 -0.90660 1.000 34.88081 28 TYR B C 1
ATOM 2520 O O . TYR B 1 36 ? 3.50387 -5.45452 -0.21405 1.000 30.88643 28 TYR B O 1
ATOM 2529 N N . THR B 1 37 ? 2.22863 -5.89387 -2.01938 1.000 34.57123 29 THR B N 1
ATOM 2530 C CA . THR B 1 37 ? 2.30939 -4.55478 -2.58613 1.000 42.19181 29 THR B CA 1
ATOM 2531 C C . THR B 1 37 ? 0.89853 -4.00814 -2.71624 1.000 51.47683 29 THR B C 1
ATOM 2532 O O . THR B 1 37 ? 0.04074 -4.63335 -3.34761 1.000 55.23357 29 THR B O 1
ATOM 2536 N N . ALA B 1 38 ? 0.64938 -2.86174 -2.10446 1.000 61.29172 30 ALA B N 1
ATOM 2537 C CA . ALA B 1 38 ? -0.61486 -2.16427 -2.27006 1.000 62.43930 30 ALA B CA 1
ATOM 2538 C C . ALA B 1 38 ? -0.32354 -0.79111 -2.85169 1.000 61.73930 30 ALA B C 1
ATOM 2539 O O . ALA B 1 38 ? 0.66802 -0.15269 -2.48491 1.000 66.21658 30 ALA B O 1
ATOM 2541 N N . GLU B 1 39 ? -1.17488 -0.35603 -3.77889 1.000 65.68448 31 GLU B N 1
ATOM 2542 C CA . GLU B 1 39 ? -0.95905 0.90801 -4.46975 1.000 71.52906 31 GLU B CA 1
ATOM 2543 C C . GLU B 1 39 ? -0.78977 2.04638 -3.47064 1.000 70.46366 31 GLU B C 1
ATOM 2544 O O . GLU B 1 39 ? -1.62505 2.24200 -2.58267 1.000 63.88743 31 GLU B O 1
ATOM 2546 N N . GLY B 1 40 ? 0.32029 2.77433 -3.60212 1.000 79.28111 32 GLY B N 1
ATOM 2547 C CA . GLY B 1 40 ? 0.60913 3.90853 -2.74533 1.000 75.86686 32 GLY B CA 1
ATOM 2548 C C . GLY B 1 40 ? 1.01900 3.58055 -1.32258 1.000 71.31731 32 GLY B C 1
ATOM 2549 O O . GLY B 1 40 ? 1.17705 4.50524 -0.51829 1.000 72.06704 32 GLY B O 1
ATOM 2550 N N . ASP B 1 41 ? 1.19111 2.31173 -0.97952 1.000 50.29968 33 ASP B N 1
ATOM 2551 C CA . ASP B 1 41 ? 1.60664 1.89426 0.35090 1.000 49.13381 33 ASP B CA 1
ATOM 2552 C C . ASP B 1 41 ? 3.05821 1.42132 0.34369 1.000 46.13516 33 ASP B C 1
ATOM 2553 O O . ASP B 1 41 ? 3.60832 1.07885 -0.71087 1.000 39.88448 33 ASP B O 1
ATOM 2558 N N . PRO B 1 42 ? 3.71199 1.37518 1.50744 1.000 39.31180 34 PRO B N 1
ATOM 2559 C CA . PRO B 1 42 ? 4.96836 0.62858 1.59081 1.000 36.91587 34 PRO B CA 1
ATOM 2560 C C . PRO B 1 42 ? 4.71814 -0.83708 1.28240 1.000 36.77544 34 PRO B C 1
ATOM 2561 O O . PRO B 1 42 ? 3.64217 -1.37122 1.54975 1.000 38.72023 34 PRO B O 1
ATOM 2565 N N . ASN B 1 43 ? 5.72664 -1.48140 0.70608 1.000 29.02175 35 ASN B N 1
ATOM 2566 C CA . ASN B 1 43 ? 5.70237 -2.92484 0.50563 1.000 29.60966 35 ASN B CA 1
ATOM 2567 C C . ASN B 1 43 ? 6.00962 -3.66007 1.80204 1.000 32.45432 35 ASN B C 1
ATOM 2568 O O . ASN B 1 43 ? 6.78854 -3.18831 2.63648 1.000 31.10133 35 ASN B O 1
ATOM 2573 N N . SER B 1 44 ? 5.38721 -4.82708 1.96253 1.000 26.83907 36 SER B N 1
ATOM 2574 C CA . SER B 1 44 ? 5.77555 -5.79190 2.98214 1.000 28.73341 36 SER B CA 1
ATOM 2575 C C . SER B 1 44 ? 6.36840 -7.02083 2.31283 1.000 28.29907 36 SER B C 1
ATOM 2576 O O . SER B 1 44 ? 6.02227 -7.35593 1.17353 1.000 28.24140 36 SER B O 1
ATOM 2579 N N . GLY B 1 45 ? 7.26909 -7.69181 3.02766 1.000 25.10332 37 GLY B N 1
ATOM 2580 C CA . GLY B 1 45 ? 7.89716 -8.90767 2.54300 1.000 25.81331 37 GLY B CA 1
ATOM 2581 C C . GLY B 1 45 ? 7.45171 -10.06458 3.41511 1.000 24.48625 37 GLY B C 1
ATOM 2582 O O . GLY B 1 45 ? 7.21535 -9.88980 4.61118 1.000 24.31040 37 GLY B O 1
ATOM 2583 N N . VAL B 1 46 ? 7.31735 -11.24988 2.81628 1.000 22.02417 38 VAL B N 1
ATOM 2584 C CA . VAL B 1 46 ? 6.91568 -12.43120 3.57182 1.000 25.86517 38 VAL B CA 1
ATOM 2585 C C . VAL B 1 46 ? 7.81460 -13.59268 3.19061 1.000 24.93033 38 VAL B C 1
ATOM 2586 O O . VAL B 1 46 ? 8.04500 -13.84953 2.00353 1.000 25.31690 38 VAL B O 1
ATOM 2590 N N . ILE B 1 47 ? 8.32898 -14.28444 4.19570 1.000 21.86356 39 ILE B N 1
ATOM 2591 C CA . ILE B 1 47 ? 9.07195 -15.52052 4.00121 1.000 23.99834 39 ILE B CA 1
ATOM 2592 C C . ILE B 1 47 ? 8.34023 -16.61228 4.76431 1.000 27.41145 39 ILE B C 1
ATOM 2593 O O . ILE B 1 47 ? 8.12413 -16.49330 5.97578 1.000 27.72668 39 ILE B O 1
ATOM 2598 N N . ILE B 1 48 ? 7.94727 -17.66506 4.06349 1.000 27.20463 40 ILE B N 1
ATOM 2599 C CA . ILE B 1 48 ? 7.30798 -18.80463 4.70227 1.000 30.69317 40 ILE B CA 1
ATOM 2600 C C . ILE B 1 48 ? 8.34968 -19.90651 4.77823 1.000 31.32416 40 ILE B C 1
ATOM 2601 O O . ILE B 1 48 ? 8.75494 -20.46557 3.75239 1.000 33.17886 40 ILE B O 1
ATOM 2606 N N . GLY B 1 49 ? 8.80098 -20.20159 5.99823 1.000 30.09521 41 GLY B N 1
ATOM 2607 C CA . GLY B 1 49 ? 9.77055 -21.24975 6.22904 1.000 30.86198 41 GLY B CA 1
ATOM 2608 C C . GLY B 1 49 ? 9.13071 -22.59104 6.52192 1.000 31.89381 41 GLY B C 1
ATOM 2609 O O . GLY B 1 49 ? 7.91883 -22.78259 6.41045 1.000 34.72494 41 GLY B O 1
ATOM 2610 N N . ASP B 1 50 ? 9.98654 -23.53853 6.92316 1.000 33.59827 42 ASP B N 1
ATOM 2611 C CA . ASP B 1 50 ? 9.52764 -24.88338 7.25031 1.000 37.17033 42 ASP B CA 1
ATOM 2612 C C . ASP B 1 50 ? 8.50979 -24.85814 8.38161 1.000 39.53300 42 ASP B C 1
ATOM 2613 O O . ASP B 1 50 ? 7.50389 -25.56880 8.34278 1.000 39.41787 42 ASP B O 1
ATOM 2618 N N . ASP B 1 51 ? 8.75847 -24.02504 9.38723 1.000 36.15110 43 ASP B N 1
ATOM 2619 C CA . ASP B 1 51 ? 8.10675 -24.06958 10.68547 1.000 40.50922 43 ASP B CA 1
ATOM 2620 C C . ASP B 1 51 ? 7.23973 -22.85127 10.96579 1.000 34.76211 43 ASP B C 1
ATOM 2621 O O . ASP B 1 51 ? 6.39005 -22.90132 11.86076 1.000 31.82579 43 ASP B O 1
ATOM 2626 N N . SER B 1 52 ? 7.47262 -21.74739 10.26745 1.000 28.70246 44 SER B N 1
ATOM 2627 C CA . SER B 1 52 ? 7.01600 -20.45256 10.73927 1.000 27.92728 44 SER B CA 1
ATOM 2628 C C . SER B 1 52 ? 7.10126 -19.47330 9.58436 1.000 28.88106 44 SER B C 1
ATOM 2629 O O . SER B 1 52 ? 7.70796 -19.76003 8.54693 1.000 28.47998 44 SER B O 1
ATOM 2632 N N . VAL B 1 53 ? 6.49725 -18.30511 9.78497 1.000 24.85542 45 VAL B N 1
ATOM 2633 C CA . VAL B 1 53 ? 6.47940 -17.22623 8.79581 1.000 26.28840 45 VAL B CA 1
ATOM 2634 C C . VAL B 1 53 ? 7.27898 -16.06465 9.35734 1.000 24.27915 45 VAL B C 1
ATOM 2635 O O . VAL B 1 53 ? 7.24940 -15.81223 10.56660 1.000 24.50778 45 VAL B O 1
ATOM 2639 N N . LEU B 1 54 ? 7.99276 -15.36289 8.48298 1.000 21.29843 46 LEU B N 1
ATOM 2640 C CA . LEU B 1 54 ? 8.66721 -14.12335 8.83950 1.000 23.69738 46 LEU B CA 1
ATOM 2641 C C . LEU B 1 54 ? 8.13432 -13.01127 7.94828 1.000 23.19466 46 LEU B C 1
ATOM 2642 O O . LEU B 1 54 ? 7.91742 -13.22195 6.74875 1.000 23.59859 46 LEU B O 1
ATOM 2647 N N . ILE B 1 55 ? 7.90704 -11.83452 8.52279 1.000 23.58487 47 ILE B N 1
ATOM 2648 C CA . ILE B 1 55 ? 7.48167 -10.71019 7.69484 1.000 23.89703 47 ILE B CA 1
ATOM 2649 C C . ILE B 1 55 ? 8.49638 -9.59145 7.82629 1.000 23.63556 47 ILE B C 1
ATOM 2650 O O . ILE B 1 55 ? 9.17028 -9.44854 8.85369 1.000 23.49779 47 ILE B O 1
ATOM 2655 N N . VAL B 1 56 ? 8.61696 -8.80912 6.75278 1.000 25.55820 48 VAL B N 1
ATOM 2656 C CA . VAL B 1 56 ? 9.47138 -7.62695 6.70540 1.000 21.48010 48 VAL B CA 1
ATOM 2657 C C . VAL B 1 56 ? 8.53955 -6.43055 6.57945 1.000 23.22507 48 VAL B C 1
ATOM 2658 O O . VAL B 1 56 ? 7.90142 -6.24798 5.53256 1.000 23.08642 48 VAL B O 1
ATOM 2662 N N . ASP B 1 57 ? 8.42650 -5.65556 7.66475 1.000 20.94118 49 ASP B N 1
ATOM 2663 C CA . ASP B 1 57 ? 7.57318 -4.47268 7.76433 1.000 25.65965 49 ASP B CA 1
ATOM 2664 C C . ASP B 1 57 ? 6.10019 -4.84999 7.89955 1.000 26.53871 49 ASP B C 1
ATOM 2665 O O . ASP B 1 57 ? 5.64297 -5.86894 7.38115 1.000 31.07178 49 ASP B O 1
ATOM 2670 N N . THR B 1 58 ? 5.36400 -4.04844 8.65038 1.000 25.36675 50 THR B N 1
ATOM 2671 C CA . THR B 1 58 ? 4.15794 -4.51773 9.31351 1.000 25.59888 50 THR B CA 1
ATOM 2672 C C . THR B 1 58 ? 2.87186 -4.06729 8.63610 1.000 23.25951 50 THR B C 1
ATOM 2673 O O . THR B 1 58 ? 1.79064 -4.51679 9.04211 1.000 26.82879 50 THR B O 1
ATOM 2677 N N . THR B 1 59 ? 2.96308 -3.19641 7.62228 1.000 25.27230 51 THR B N 1
ATOM 2678 C CA . THR B 1 59 ? 1.89675 -2.28592 7.18425 1.000 25.47015 51 THR B CA 1
ATOM 2679 C C . THR B 1 59 ? 1.64347 -1.25424 8.27849 1.000 32.92254 51 THR B C 1
ATOM 2680 O O . THR B 1 59 ? 2.08784 -1.41497 9.42337 1.000 29.26224 51 THR B O 1
ATOM 2684 N N . ALA B 1 60 ? 0.91921 -0.19813 7.94015 1.000 27.58044 52 ALA B N 1
ATOM 2685 C CA . ALA B 1 60 ? 0.95170 1.00540 8.75978 1.000 26.77549 52 ALA B CA 1
ATOM 2686 C C . ALA B 1 60 ? 0.12680 0.90667 10.03803 1.000 29.40172 52 ALA B C 1
ATOM 2687 O O . ALA B 1 60 ? 0.38176 1.68123 10.96265 1.000 28.59517 52 ALA B O 1
ATOM 2689 N N . THR B 1 61 ? -0.87598 0.03110 10.10739 1.000 27.44264 53 THR B N 1
ATOM 2690 C CA . THR B 1 61 ? -1.75429 -0.03469 11.27265 1.000 32.22372 53 THR B CA 1
ATOM 2691 C C . THR B 1 61 ? -2.17016 -1.48234 11.48293 1.000 33.84630 53 THR B C 1
ATOM 2692 O O . THR B 1 61 ? -2.13880 -2.28373 10.53942 1.000 31.30055 53 THR B O 1
ATOM 2696 N N . PRO B 1 62 ? -2.56647 -1.85279 12.70919 1.000 31.17382 54 PRO B N 1
ATOM 2697 C CA . PRO B 1 62 ? -3.11739 -3.20612 12.91261 1.000 29.93194 54 PRO B CA 1
ATOM 2698 C C . PRO B 1 62 ? -4.32511 -3.48342 12.03435 1.000 32.00275 54 PRO B C 1
ATOM 2699 O O . PRO B 1 62 ? -4.52395 -4.63104 11.61028 1.000 36.19617 54 PRO B O 1
ATOM 2703 N N . ALA B 1 63 ? -5.11398 -2.45588 11.71008 1.000 33.01485 55 ALA B N 1
ATOM 2704 C CA . ALA B 1 63 ? -6.22548 -2.64895 10.78090 1.000 33.01035 55 ALA B CA 1
ATOM 2705 C C . ALA B 1 63 ? -5.71589 -3.04921 9.39974 1.000 35.89652 55 ALA B C 1
ATOM 2706 O O . ALA B 1 63 ? -6.22657 -3.99378 8.78632 1.000 37.30922 55 ALA B O 1
ATOM 2708 N N . MET B 1 64 ? -4.71025 -2.33154 8.88743 1.000 34.72899 56 MET B N 1
ATOM 2709 C CA . MET B 1 64 ? -4.16087 -2.66860 7.57510 1.000 32.80679 56 MET B CA 1
ATOM 2710 C C . MET B 1 64 ? -3.44260 -4.00422 7.59320 1.000 35.14604 56 MET B C 1
ATOM 2711 O O . MET B 1 64 ? -3.35844 -4.67398 6.55572 1.000 38.16081 56 MET B O 1
ATOM 2716 N N . ALA B 1 65 ? -2.91364 -4.41307 8.74906 1.000 27.93674 57 ALA B N 1
ATOM 2717 C CA . ALA B 1 65 ? -2.19900 -5.68463 8.78880 1.000 32.05709 57 ALA B CA 1
ATOM 2718 C C . ALA B 1 65 ? -3.12649 -6.86807 8.53919 1.000 30.55114 57 ALA B C 1
ATOM 2719 O O . ALA B 1 65 ? -2.65524 -7.94591 8.14680 1.000 32.19781 57 ALA B O 1
ATOM 2721 N N . GLN B 1 66 ? -4.42551 -6.68717 8.76472 1.000 35.83597 58 GLN B N 1
ATOM 2722 C CA . GLN B 1 66 ? -5.36701 -7.79444 8.64776 1.000 37.82003 58 GLN B CA 1
ATOM 2723 C C . GLN B 1 66 ? -5.35248 -8.39512 7.24924 1.000 41.59332 58 GLN B C 1
ATOM 2724 O O . GLN B 1 66 ? -5.42681 -9.62224 7.09515 1.000 39.55366 58 GLN B O 1
ATOM 2730 N N . ASP B 1 67 ? -5.24304 -7.55239 6.21485 1.000 38.64655 59 ASP B N 1
ATOM 2731 C CA . ASP B 1 67 ? -5.23739 -8.08525 4.85509 1.000 41.84496 59 ASP B CA 1
ATOM 2732 C C . ASP B 1 67 ? -3.93432 -8.81590 4.55041 1.000 37.38272 59 ASP B C 1
ATOM 2733 O O . ASP B 1 67 ? -3.94476 -9.84349 3.86292 1.000 42.11859 59 ASP B O 1
ATOM 2738 N N . LEU B 1 68 ? -2.79851 -8.31161 5.04573 1.000 33.88653 60 LEU B N 1
ATOM 2739 C CA . LEU B 1 68 ? -1.55819 -9.06498 4.87827 1.000 33.90326 60 LEU B CA 1
ATOM 2740 C C . LEU B 1 68 ? -1.64541 -10.40731 5.59504 1.000 38.53871 60 LEU B C 1
ATOM 2741 O O . LEU B 1 68 ? -1.24735 -11.44005 5.04308 1.000 36.78973 60 LEU B O 1
ATOM 2746 N N . ILE B 1 69 ? -2.18501 -10.41186 6.81925 1.000 34.33191 61 ILE B N 1
ATOM 2747 C CA . ILE B 1 69 ? -2.42327 -11.66830 7.52647 1.000 33.95964 61 ILE B CA 1
ATOM 2748 C C . ILE B 1 69 ? -3.30598 -12.58852 6.68321 1.000 35.75193 61 ILE B C 1
ATOM 2749 O O . ILE B 1 69 ? -3.00668 -13.77687 6.50726 1.000 37.52379 61 ILE B O 1
ATOM 2754 N N . ALA B 1 70 ? -4.38704 -12.04056 6.11630 1.000 37.05782 62 ALA B N 1
ATOM 2755 C CA . ALA B 1 70 ? -5.28864 -12.83249 5.28506 1.000 37.20265 62 ALA B CA 1
ATOM 2756 C C . ALA B 1 70 ? -4.55554 -13.47627 4.10797 1.000 37.46708 62 ALA B C 1
ATOM 2757 O O . ALA B 1 70 ? -4.75905 -14.66045 3.81626 1.000 37.10664 62 ALA B O 1
ATOM 2759 N N . LYS B 1 71 ? -3.70287 -12.71019 3.41566 1.000 35.32602 63 LYS B N 1
ATOM 2760 C CA . LYS B 1 71 ? -2.93442 -13.25955 2.29667 1.000 39.56720 63 LYS B CA 1
ATOM 2761 C C . LYS B 1 71 ? -1.97469 -14.34528 2.76661 1.000 37.08785 63 LYS B C 1
ATOM 2762 O O . LYS B 1 71 ? -1.82529 -15.38531 2.11045 1.000 39.48919 63 LYS B O 1
ATOM 2768 N N . ILE B 1 72 ? -1.31495 -14.12662 3.90259 1.000 32.53359 64 ILE B N 1
ATOM 2769 C CA . ILE B 1 72 ? -0.43377 -15.16078 4.43551 1.000 33.31305 64 ILE B CA 1
ATOM 2770 C C . ILE B 1 72 ? -1.23172 -16.41980 4.74165 1.000 35.27976 64 ILE B C 1
ATOM 2771 O O . ILE B 1 72 ? -0.81206 -17.53817 4.41223 1.000 37.37462 64 ILE B O 1
ATOM 2776 N N . ARG B 1 73 ? -2.40865 -16.25726 5.35470 1.000 35.20325 65 ARG B N 1
ATOM 2777 C CA . ARG B 1 73 ? -3.19585 -17.40337 5.79637 1.000 37.31760 65 ARG B CA 1
ATOM 2778 C C . ARG B 1 73 ? -3.84698 -18.14002 4.64050 1.000 38.56981 65 ARG B C 1
ATOM 2779 O O . ARG B 1 73 ? -4.29453 -19.28172 4.81790 1.000 45.09545 65 ARG B O 1
ATOM 2787 N N . SER B 1 74 ? -3.90138 -17.52754 3.45722 1.000 40.34184 66 SER B N 1
ATOM 2788 C CA . SER B 1 74 ? -4.34789 -18.27184 2.29093 1.000 42.29817 66 SER B CA 1
ATOM 2789 C C . SER B 1 74 ? -3.29719 -19.26791 1.82620 1.000 39.11434 66 SER B C 1
ATOM 2790 O O . SER B 1 74 ? -3.61816 -20.16613 1.04464 1.000 44.82856 66 SER B O 1
ATOM 2793 N N . VAL B 1 75 ? -2.07345 -19.16327 2.33088 1.000 39.07606 67 VAL B N 1
ATOM 2794 C CA . VAL B 1 75 ? -0.99286 -20.06250 1.96504 1.000 38.39595 67 VAL B CA 1
ATOM 2795 C C . VAL B 1 75 ? -0.63902 -21.00624 3.10886 1.000 42.08259 67 VAL B C 1
ATOM 2796 O O . VAL B 1 75 ? -0.34547 -22.17989 2.87646 1.000 41.02287 67 VAL B O 1
ATOM 2800 N N . THR B 1 76 ? -0.68940 -20.52815 4.35282 1.000 39.08343 68 THR B N 1
ATOM 2801 C CA . THR B 1 76 ? -0.13200 -21.30535 5.44832 1.000 41.48552 68 THR B CA 1
ATOM 2802 C C . THR B 1 76 ? -0.81159 -20.95577 6.76666 1.000 39.45247 68 THR B C 1
ATOM 2803 O O . THR B 1 76 ? -1.30430 -19.84421 6.96146 1.000 37.62203 68 THR B O 1
ATOM 2807 N N . ASP B 1 77 ? -0.84091 -21.92874 7.67163 1.000 38.70455 69 ASP B N 1
ATOM 2808 C CA . ASP B 1 77 ? -1.32030 -21.71257 9.02780 1.000 36.20342 69 ASP B CA 1
ATOM 2809 C C . ASP B 1 77 ? -0.17488 -21.60386 10.02267 1.000 36.20156 69 ASP B C 1
ATOM 2810 O O . ASP B 1 77 ? -0.41576 -21.55598 11.23039 1.000 38.88299 69 ASP B O 1
ATOM 2815 N N . LYS B 1 78 ? 1.06170 -21.56827 9.54023 1.000 34.50549 70 LYS B N 1
ATOM 2816 C CA . LYS B 1 78 ? 2.21047 -21.51683 10.42510 1.000 39.18357 70 LYS B CA 1
ATOM 2817 C C . LYS B 1 78 ? 2.22441 -20.19683 11.20187 1.000 32.64984 70 LYS B C 1
ATOM 2818 O O . LYS B 1 78 ? 1.71176 -19.17630 10.72612 1.000 32.63856 70 LYS B O 1
ATOM 2824 N N . PRO B 1 79 ? 2.76992 -20.19813 12.41993 1.000 34.18074 71 PRO B N 1
ATOM 2825 C CA . PRO B 1 79 ? 2.84615 -18.94675 13.18386 1.000 28.76534 71 PRO B CA 1
ATOM 2826 C C . PRO B 1 79 ? 3.70747 -17.92128 12.46724 1.000 28.85718 71 PRO B C 1
ATOM 2827 O O . PRO B 1 79 ? 4.71919 -18.25781 11.84686 1.000 28.12596 71 PRO B O 1
ATOM 2831 N N . ILE B 1 80 ? 3.29807 -16.65902 12.56420 1.000 26.70874 72 ILE B N 1
ATOM 2832 C CA . ILE B 1 80 ? 4.12688 -15.52925 12.09935 1.000 24.96236 72 ILE B CA 1
ATOM 2833 C C . ILE B 1 80 ? 5.03216 -15.17377 13.27331 1.000 28.29095 72 ILE B C 1
ATOM 2834 O O . ILE B 1 80 ? 4.77550 -14.25700 14.05816 1.000 31.40939 72 ILE B O 1
ATOM 2839 N N . LYS B 1 81 ? 6.13799 -15.91264 13.38379 1.000 23.08000 73 LYS B N 1
ATOM 2840 C CA . LYS B 1 81 ? 6.98348 -15.88773 14.56783 1.000 22.77484 73 LYS B CA 1
ATOM 2841 C C . LYS B 1 81 ? 7.86590 -14.65355 14.63569 1.000 27.11438 73 LYS B C 1
ATOM 2842 O O . LYS B 1 81 ? 8.22608 -14.21950 15.73938 1.000 26.73473 73 LYS B O 1
ATOM 2848 N N . HIS B 1 82 ? 8.27415 -14.12060 13.48080 1.000 21.34057 74 HIS B N 1
ATOM 2849 C CA . HIS B 1 82 ? 9.27472 -13.06970 13.41915 1.000 23.36059 74 HIS B CA 1
ATOM 2850 C C . HIS B 1 82 ? 8.75887 -11.89868 12.60915 1.000 25.46378 74 HIS B C 1
ATOM 2851 O O . HIS B 1 82 ? 8.33908 -12.06668 11.46273 1.000 25.01408 74 HIS B O 1
ATOM 2858 N N . VAL B 1 83 ? 8.81567 -10.71495 13.20458 1.000 23.45474 75 VAL B N 1
ATOM 2859 C CA . VAL B 1 83 ? 8.43671 -9.47097 12.53745 1.000 22.49744 75 VAL B CA 1
ATOM 2860 C C . VAL B 1 83 ? 9.70663 -8.63852 12.45692 1.000 23.17525 75 VAL B C 1
ATOM 2861 O O . VAL B 1 83 ? 10.23443 -8.20533 13.48845 1.000 25.78769 75 VAL B O 1
ATOM 2865 N N . VAL B 1 84 ? 10.20281 -8.40368 11.24929 1.000 20.11969 76 VAL B N 1
ATOM 2866 C CA . VAL B 1 84 ? 11.41474 -7.62290 11.05274 1.000 20.46029 76 VAL B CA 1
ATOM 2867 C C . VAL B 1 84 ? 11.01989 -6.21633 10.63163 1.000 23.48710 76 VAL B C 1
ATOM 2868 O O . VAL B 1 84 ? 10.24576 -6.04527 9.68293 1.000 22.06504 76 VAL B O 1
ATOM 2872 N N . LEU B 1 85 ? 11.56866 -5.21458 11.31874 1.000 19.88964 77 LEU B N 1
ATOM 2873 C CA . LEU B 1 85 ? 11.40378 -3.81825 10.92725 1.000 21.55010 77 LEU B CA 1
ATOM 2874 C C . LEU B 1 85 ? 12.60054 -3.42466 10.06694 1.000 19.27362 77 LEU B C 1
ATOM 2875 O O . LEU B 1 85 ? 13.74243 -3.43072 10.55775 1.000 21.88049 77 LEU B O 1
ATOM 2880 N N . SER B 1 86 ? 12.35827 -3.11072 8.78146 1.000 2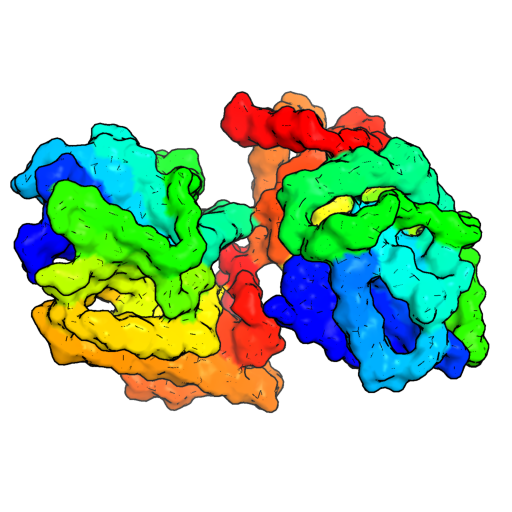2.17762 78 SER B N 1
ATOM 2881 C CA . SER B 1 86 ? 13.47153 -2.66517 7.95031 1.000 21.92450 78 SER B CA 1
ATOM 2882 C C . SER B 1 86 ? 14.03330 -1.34300 8.45812 1.000 22.57083 78 SER B C 1
ATOM 2883 O O . SER B 1 86 ? 15.23299 -1.07645 8.29030 1.000 20.89783 78 SER B O 1
ATOM 2886 N N . HIS B 1 87 ? 13.19047 -0.51163 9.06368 1.000 20.82247 79 HIS B N 1
ATOM 2887 C CA . HIS B 1 87 ? 13.63317 0.74428 9.66637 1.000 22.04808 79 HIS B CA 1
ATOM 2888 C C . HIS B 1 87 ? 12.49201 1.28753 10.51395 1.000 22.88375 79 HIS B C 1
ATOM 2889 O O . HIS B 1 87 ? 11.42466 0.67415 10.61434 1.000 22.94087 79 HIS B O 1
ATOM 2896 N N . TYR B 1 88 ? 12.71357 2.47001 11.10622 1.000 20.40823 80 TYR B N 1
ATOM 2897 C CA . TYR B 1 88 ? 11.87797 2.88953 12.22882 1.000 19.89481 80 TYR B CA 1
ATOM 2898 C C . TYR B 1 88 ? 10.59860 3.61522 11.81025 1.000 23.99074 80 TYR B C 1
ATOM 2899 O O . TYR B 1 88 ? 9.72860 3.81018 12.66336 1.000 23.45105 80 TYR B O 1
ATOM 2908 N N . HIS B 1 89 ? 10.46166 4.02121 10.54142 1.000 21.95173 81 HIS B N 1
ATOM 2909 C CA . HIS B 1 89 ? 9.35192 4.88644 10.13066 1.000 22.77210 81 HIS B CA 1
ATOM 2910 C C . HIS B 1 89 ? 7.98688 4.25709 10.43107 1.000 24.70751 81 HIS B C 1
ATOM 2911 O O . HIS B 1 89 ? 7.76597 3.06316 10.22084 1.000 22.26133 81 HIS B O 1
ATOM 2918 N N . ALA B 1 90 ? 7.06993 5.09376 10.93628 1.000 24.81420 82 ALA B N 1
ATOM 2919 C CA . ALA B 1 90 ? 5.77761 4.63538 11.44998 1.000 24.75750 82 ALA B CA 1
ATOM 2920 C C . ALA B 1 90 ? 5.01548 3.73976 10.46540 1.000 26.50652 82 ALA B C 1
ATOM 2921 O O . ALA B 1 90 ? 4.44291 2.71708 10.86954 1.000 25.58821 82 ALA B O 1
ATOM 2923 N N . VAL B 1 91 ? 4.98508 4.09761 9.17630 1.000 24.08396 83 VAL B N 1
ATOM 2924 C CA . VAL B 1 91 ? 4.24312 3.29478 8.19589 1.000 23.27362 83 VAL B CA 1
ATOM 2925 C C . VAL B 1 91 ? 4.81356 1.89448 8.06202 1.000 23.73372 83 VAL B C 1
ATOM 2926 O O . VAL B 1 91 ? 4.13530 1.00555 7.53973 1.000 28.97491 83 VAL B O 1
ATOM 2930 N N . ARG B 1 92 ? 6.06004 1.68686 8.48354 1.000 24.38635 84 ARG B N 1
ATOM 2931 C CA . ARG B 1 92 ? 6.70594 0.38079 8.44238 1.000 24.71873 84 ARG B CA 1
ATOM 2932 C C . ARG B 1 92 ? 6.51836 -0.44676 9.70249 1.000 25.72593 84 ARG B C 1
ATOM 2933 O O . ARG B 1 92 ? 6.83708 -1.64168 9.68265 1.000 24.94645 84 ARG B O 1
ATOM 2941 N N . VAL B 1 93 ? 6.11610 0.15760 10.82210 1.000 23.59615 85 VAL B N 1
ATOM 2942 C CA . VAL B 1 93 ? 6.23448 -0.53090 12.10515 1.000 22.29820 85 VAL B CA 1
ATOM 2943 C C . VAL B 1 93 ? 4.94405 -0.56341 12.90635 1.000 24.60140 85 VAL B C 1
ATOM 2944 O O . VAL B 1 93 ? 4.82473 -1.39590 13.82631 1.000 20.90499 85 VAL B O 1
ATOM 2948 N N . LEU B 1 94 ? 3.97355 0.32611 12.66718 1.000 20.88364 86 LEU B N 1
ATOM 2949 C CA . LEU B 1 94 ? 2.88386 0.47670 13.62412 1.000 21.64840 86 LEU B CA 1
ATOM 2950 C C . LEU B 1 94 ? 1.77723 -0.55460 13.44603 1.000 25.09032 86 LEU B C 1
ATOM 2951 O O . LEU B 1 94 ? 0.82821 -0.54989 14.23529 1.000 27.79694 86 LEU B O 1
ATOM 2956 N N . GLY B 1 95 ? 1.89624 -1.47254 12.48401 1.000 26.24744 87 GLY B N 1
ATOM 2957 C CA . GLY B 1 95 ? 1.00397 -2.61293 12.45325 1.000 24.29276 87 GLY B CA 1
ATOM 2958 C C . GLY B 1 95 ? 1.46678 -3.80926 13.27236 1.000 25.64109 87 GLY B C 1
ATOM 2959 O O . GLY B 1 95 ? 0.73108 -4.79620 13.38424 1.000 26.59247 87 GLY B O 1
ATOM 2960 N N . ALA B 1 96 ? 2.64328 -3.70964 13.90040 1.000 24.44472 88 ALA B N 1
ATOM 2961 C CA . ALA B 1 96 ? 3.30234 -4.86310 14.52067 1.000 25.89670 88 ALA B CA 1
ATOM 2962 C C . ALA B 1 96 ? 2.41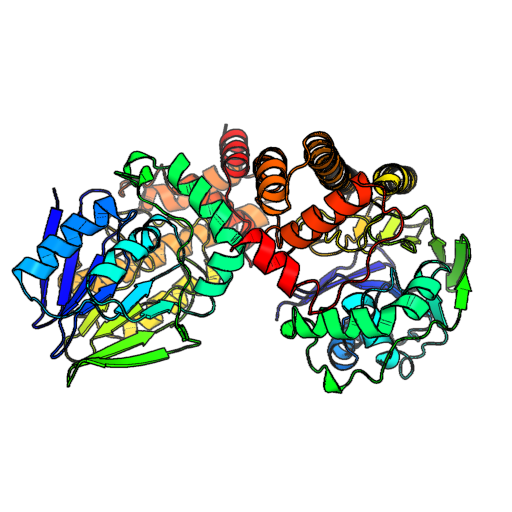080 -5.61294 15.50870 1.000 25.73140 88 ALA B C 1
ATOM 2963 O O . ALA B 1 96 ? 2.46011 -6.84826 15.57676 1.000 29.37295 88 ALA B O 1
ATOM 2965 N N . SER B 1 97 ? 1.61389 -4.89443 16.30859 1.000 29.42056 89 SER B N 1
ATOM 2966 C CA . SER B 1 97 ? 0.84458 -5.57509 17.34968 1.000 30.21046 89 SER B CA 1
ATOM 2967 C C . SER B 1 97 ? -0.19507 -6.53624 16.78327 1.000 34.82042 89 SER B C 1
ATOM 2968 O O . SER B 1 97 ? -0.64407 -7.43853 17.50526 1.000 35.71272 89 SER B O 1
ATOM 2971 N N . ALA B 1 98 ? -0.58534 -6.37087 15.51395 1.000 29.95628 90 ALA B N 1
ATOM 2972 C CA . ALA B 1 98 ? -1.52462 -7.30156 14.89714 1.000 29.13861 90 ALA B CA 1
ATOM 2973 C C . ALA B 1 98 ? -0.99097 -8.72474 14.89152 1.000 30.55581 90 ALA B C 1
ATOM 2974 O O . ALA B 1 98 ? -1.77365 -9.68093 14.91789 1.000 31.69843 90 ALA B O 1
ATOM 2976 N N . TYR B 1 99 ? 0.32655 -8.89092 14.84187 1.000 29.11518 91 TYR B N 1
ATOM 2977 C CA . TYR B 1 99 ? 0.91734 -10.21367 14.67367 1.000 29.16011 91 TYR B CA 1
ATOM 2978 C C . TYR B 1 99 ? 1.09321 -10.96449 15.98565 1.000 31.96503 91 TYR B C 1
ATOM 2979 O O . TYR B 1 99 ? 1.33236 -12.17705 15.95194 1.000 30.99946 91 TYR B O 1
ATOM 2988 N N . PHE B 1 100 ? 0.92000 -10.29527 17.13258 1.000 32.04183 92 PHE B N 1
ATOM 2989 C CA . PHE B 1 100 ? 0.95819 -10.99861 18.41504 1.000 30.85775 92 PHE B CA 1
ATOM 2990 C C . PHE B 1 100 ? -0.09650 -12.09886 18.46889 1.000 35.79578 92 PHE B C 1
ATOM 2991 O O . PHE B 1 100 ? 0.13730 -13.16517 19.04926 1.000 37.97678 92 PHE B O 1
ATOM 2999 N N . ASP B 1 101 ? -1.26848 -11.85364 17.88000 1.000 33.00262 93 ASP B N 1
ATOM 3000 C CA . ASP B 1 101 ? -2.34138 -12.84080 17.84190 1.000 42.02057 93 ASP B CA 1
ATOM 3001 C C . ASP B 1 101 ? -2.12902 -13.92436 16.79329 1.000 37.72033 93 ASP B C 1
ATOM 3002 O O . ASP B 1 101 ? -2.93895 -14.85514 16.71852 1.000 40.24249 93 ASP B O 1
ATOM 3007 N N . GLU B 1 102 ? -1.06657 -13.83357 15.99440 1.000 33.09993 94 GLU B N 1
ATOM 3008 C CA . GLU B 1 102 ? -0.77737 -14.81119 14.95130 1.000 31.71092 94 GLU B CA 1
ATOM 3009 C C . GLU B 1 102 ? 0.52318 -15.55880 15.22185 1.000 34.60891 94 GLU B C 1
ATOM 3010 O O . GLU B 1 102 ? 1.12523 -16.09918 14.29100 1.000 29.36203 94 GLU B O 1
ATOM 3016 N N . GLY B 1 103 ? 0.98562 -15.56567 16.47044 1.000 29.09032 95 GLY B N 1
ATOM 3017 C CA . GLY B 1 103 ? 2.14233 -16.34509 16.86425 1.000 29.29193 95 GLY B CA 1
ATOM 3018 C C . GLY B 1 103 ? 3.45501 -15.60384 16.93438 1.000 30.74166 95 GLY B C 1
ATOM 3019 O O . GLY B 1 103 ? 4.50497 -16.25681 16.98787 1.000 26.16158 95 GLY B O 1
ATOM 3020 N N . ALA B 1 104 ? 3.44071 -14.26871 16.93394 1.000 26.49156 96 ALA B N 1
ATOM 3021 C CA . ALA B 1 104 ? 4.69572 -13.53142 16.95693 1.000 24.94925 96 ALA B CA 1
ATOM 3022 C C . ALA B 1 104 ? 5.45656 -13.83457 18.23482 1.000 28.05358 96 ALA B C 1
ATOM 3023 O O . ALA B 1 104 ? 4.87741 -13.84282 19.32507 1.000 24.11793 96 ALA B O 1
ATOM 3025 N N . GLN B 1 105 ? 6.75018 -14.11390 18.08621 1.000 25.60278 97 GLN B N 1
ATOM 3026 C CA . GLN B 1 105 ? 7.66513 -14.27706 19.20551 1.000 29.92097 97 GLN B CA 1
ATOM 3027 C C . GLN B 1 105 ? 8.65859 -13.13915 19.32448 1.000 25.44713 97 GLN B C 1
ATOM 3028 O O . GLN B 1 105 ? 9.11172 -12.84870 20.43991 1.000 26.98568 97 GLN B O 1
ATOM 3034 N N . HIS B 1 106 ? 9.02245 -12.50304 18.21107 1.000 22.81393 98 HIS B N 1
ATOM 3035 C CA . HIS B 1 106 ? 9.95519 -11.39031 18.26838 1.000 23.30103 98 HIS B CA 1
ATOM 3036 C C . HIS B 1 106 ? 9.61923 -10.30206 17.26493 1.000 24.32600 98 HIS B C 1
ATOM 3037 O O . HIS B 1 106 ? 9.19858 -10.58201 16.14042 1.000 25.84365 98 HIS B O 1
ATOM 3044 N N . VAL B 1 107 ? 9.84988 -9.06078 17.67827 1.000 22.05639 99 VAL B N 1
ATOM 3045 C CA . VAL B 1 107 ? 9.93742 -7.92675 16.76429 1.000 22.14723 99 VAL B CA 1
ATOM 3046 C C . VAL B 1 107 ? 11.40979 -7.55125 16.69988 1.000 23.24258 99 VAL B C 1
ATOM 3047 O O . VAL B 1 107 ? 12.00024 -7.16120 17.72077 1.000 22.02593 99 VAL B O 1
ATOM 3051 N N . ILE B 1 108 ? 12.00853 -7.69909 15.51127 1.000 21.03922 100 ILE B N 1
ATOM 3052 C CA . ILE B 1 108 ? 13.45808 -7.62423 15.33500 1.000 20.11050 100 ILE B CA 1
ATOM 3053 C C . ILE B 1 108 ? 13.82768 -6.29469 14.70235 1.000 22.22556 100 ILE B C 1
ATOM 3054 O O . ILE B 1 108 ? 13.19864 -5.86654 13.73168 1.000 20.40398 100 ILE B O 1
ATOM 3059 N N . ALA B 1 109 ? 14.86722 -5.65603 15.22792 1.000 21.13617 101 ALA B N 1
ATOM 3060 C CA . ALA B 1 109 ? 15.34339 -4.41439 14.62020 1.000 18.64663 101 ALA B CA 1
ATOM 3061 C C . ALA B 1 109 ? 16.84150 -4.31995 14.84632 1.000 18.01875 101 ALA B C 1
ATOM 3062 O O . ALA B 1 109 ? 17.37421 -4.92054 15.78018 1.000 19.18142 101 ALA B O 1
ATOM 3064 N N . SER B 1 110 ? 17.50762 -3.52141 14.01033 1.000 19.41848 102 SER B N 1
ATOM 3065 C CA . SER B 1 110 ? 18.90156 -3.16473 14.25586 1.000 20.83692 102 SER B CA 1
ATOM 3066 C C . SER B 1 110 ? 19.02623 -2.19952 15.43651 1.000 21.37311 102 SER B C 1
ATOM 3067 O O . SER B 1 110 ? 18.06591 -1.53918 15.84938 1.000 20.26845 102 SER B O 1
ATOM 3070 N N . ARG B 1 111 ? 20.24579 -2.09070 15.96189 1.000 21.33595 103 ARG B N 1
ATOM 3071 C CA A ARG B 1 111 ? 20.48088 -1.12348 17.02884 0.557 22.30864 103 ARG B CA 1
ATOM 3072 C CA B ARG B 1 111 ? 20.50654 -1.12112 17.02173 0.443 22.33811 103 ARG B CA 1
ATOM 3073 C C . ARG B 1 111 ? 20.17927 0.29520 16.55667 1.000 21.81737 103 ARG B C 1
ATOM 3074 O O . ARG B 1 111 ? 19.61227 1.10148 17.31241 1.000 23.01057 103 ARG B O 1
ATOM 3089 N N . GLY B 1 112 ? 20.52944 0.61628 15.31373 1.000 20.18003 104 GLY B N 1
ATOM 3090 C CA . GLY B 1 112 ? 20.26277 1.96184 14.81084 1.000 21.91506 104 GLY B CA 1
ATOM 3091 C C . GLY B 1 112 ? 18.77833 2.27110 14.76404 1.000 22.18635 104 GLY B C 1
ATOM 3092 O O . GLY B 1 112 ? 18.34977 3.37457 15.12169 1.000 20.62229 104 GLY B O 1
ATOM 3093 N N . THR B 1 113 ? 17.97358 1.29889 14.32017 1.000 20.10273 105 THR B N 1
ATOM 3094 C CA . THR B 1 113 ? 16.51820 1.46697 14.28553 1.000 21.81951 105 THR B CA 1
ATOM 3095 C C . THR B 1 113 ? 15.95982 1.60107 15.69195 1.000 21.77228 105 THR B C 1
ATOM 3096 O O . THR B 1 113 ? 15.13278 2.47848 15.96503 1.000 20.79729 105 THR B O 1
ATOM 3100 N N . TYR B 1 114 ? 16.39805 0.72828 16.60988 1.000 19.04313 106 TYR B N 1
ATOM 3101 C CA . TYR B 1 114 ? 15.95667 0.84939 17.99317 1.000 21.48231 106 TYR B CA 1
ATOM 3102 C C . TYR B 1 114 ? 16.26928 2.23589 18.55082 1.000 19.84760 106 TYR B C 1
ATOM 3103 O O . TYR B 1 114 ? 15.42423 2.87077 19.18950 1.000 21.12715 106 TYR B O 1
ATOM 3112 N N . GLU B 1 115 ? 17.49420 2.71291 18.33605 1.000 22.55004 107 GLU B N 1
ATOM 3113 C CA . GLU B 1 115 ? 17.84975 4.05490 18.79323 1.000 24.15336 107 GLU B CA 1
ATOM 3114 C C . GLU B 1 115 ? 16.92524 5.10398 18.19748 1.000 22.76408 107 GLU B C 1
ATOM 3115 O O . GLU B 1 115 ? 16.56157 6.08218 18.86957 1.000 22.82196 107 GLU B O 1
ATOM 3121 N N . MET B 1 116 ? 16.56119 4.93230 16.92245 1.000 21.76802 108 MET B N 1
ATOM 3122 C CA . MET B 1 116 ? 15.69368 5.90401 16.26204 1.000 25.16252 108 MET B CA 1
ATOM 3123 C C . MET B 1 116 ? 14.29222 5.90303 16.86930 1.000 21.65128 108 MET B C 1
ATOM 3124 O O . MET B 1 116 ? 13.68567 6.96693 17.05073 1.000 23.65136 108 MET B O 1
ATOM 3129 N N . ILE B 1 117 ? 13.76646 4.72301 17.20808 1.000 20.13533 109 ILE B N 1
ATOM 3130 C CA . ILE B 1 117 ? 12.45224 4.64641 17.84003 1.000 18.95227 109 ILE B CA 1
ATOM 3131 C C . ILE B 1 117 ? 12.48282 5.33639 19.20412 1.000 22.24621 109 ILE B C 1
ATOM 3132 O O . ILE B 1 117 ? 11.60084 6.14569 19.53780 1.000 23.37969 109 ILE B O 1
ATOM 3137 N N . VAL B 1 118 ? 13.52779 5.06703 19.99260 1.000 21.14337 110 VAL B N 1
ATOM 3138 C CA . VAL B 1 118 ? 13.65730 5.68492 21.31890 1.000 23.28361 110 VAL B CA 1
ATOM 3139 C C . VAL B 1 118 ? 13.71468 7.20300 21.20045 1.000 28.49276 110 VAL B C 1
ATOM 3140 O O . VAL B 1 118 ? 13.12013 7.93803 22.00881 1.000 25.77804 110 VAL B O 1
ATOM 3144 N N . GLU B 1 119 ? 14.45120 7.69119 20.19938 1.000 25.60779 111 GLU B N 1
ATOM 3145 C CA . GLU B 1 119 ? 14.72187 9.11649 20.04202 1.000 25.31479 111 GLU B CA 1
ATOM 3146 C C . GLU B 1 119 ? 13.53612 9.86341 19.44378 1.000 24.72793 111 GLU B C 1
ATOM 3147 O O . GLU B 1 119 ? 13.11375 10.89503 19.96688 1.000 25.60711 111 GLU B O 1
ATOM 3153 N N . ARG B 1 120 ? 13.02026 9.38732 18.32246 1.000 25.85841 112 ARG B N 1
ATOM 3154 C CA . ARG B 1 120 ? 12.09278 10.17280 17.51629 1.000 24.80295 112 ARG B CA 1
ATOM 3155 C C . ARG B 1 120 ? 10.88460 9.34957 17.10852 1.000 22.73662 112 ARG B C 1
ATOM 3156 O O . ARG B 1 120 ? 10.15467 9.75044 16.20124 1.000 24.61251 112 ARG B O 1
ATOM 3164 N N . GLY B 1 121 ? 10.66037 8.20197 17.75978 1.000 22.53097 113 GLY B N 1
ATOM 3165 C CA . GLY B 1 121 ? 9.47141 7.42183 17.44974 1.000 27.38727 113 GLY B CA 1
ATOM 3166 C C . GLY B 1 121 ? 8.19186 8.21863 17.63802 1.000 22.68603 113 GLY B C 1
ATOM 3167 O O . GLY B 1 121 ? 7.32813 8.23956 16.75877 1.000 22.40278 113 GLY B O 1
ATOM 3168 N N . GLU B 1 122 ? 8.05069 8.87368 18.79769 1.000 24.09958 114 GLU B N 1
ATOM 3169 C CA . GLU B 1 122 ? 6.84475 9.65982 19.07715 1.000 24.84604 114 GLU B CA 1
ATOM 3170 C C . GLU B 1 122 ? 6.66505 10.77100 18.05214 1.000 28.01153 114 GLU B C 1
ATOM 3171 O O . GLU B 1 122 ? 5.56361 10.97525 17.51749 1.000 26.91128 114 GLU B O 1
ATOM 3177 N N . ALA B 1 123 ? 7.73782 11.52548 17.78634 1.000 24.20949 115 ALA B N 1
ATOM 3178 C CA . ALA B 1 123 ? 7.64366 12.63466 16.83422 1.000 24.15558 115 ALA B CA 1
ATOM 3179 C C . ALA B 1 123 ? 7.29043 12.13256 15.44618 1.000 22.98476 115 ALA B C 1
ATOM 3180 O O . ALA B 1 123 ? 6.47308 12.73898 14.73937 1.000 25.18296 115 ALA B O 1
ATOM 3182 N N . ASP B 1 124 ? 7.89834 11.02020 15.03989 1.000 21.94000 116 ASP B N 1
ATOM 3183 C CA . ASP B 1 124 ? 7.67071 10.51265 13.69220 1.000 25.15147 116 ASP B CA 1
ATOM 3184 C C . ASP B 1 124 ? 6.27215 9.94200 13.55246 1.000 25.57742 116 ASP B C 1
ATOM 3185 O O . ASP B 1 124 ? 5.66476 10.04065 12.48467 1.000 23.40034 116 ASP B O 1
ATOM 3190 N N . MET B 1 125 ? 5.75727 9.30853 14.61041 1.000 26.79377 117 MET B N 1
ATOM 3191 C CA . MET B 1 125 ? 4.40220 8.77268 14.55163 1.000 27.02474 117 MET B CA 1
ATOM 3192 C C . MET B 1 125 ? 3.39974 9.89029 14.31603 1.000 26.90486 117 MET B C 1
ATOM 3193 O O . MET B 1 125 ? 2.54771 9.80222 13.42645 1.000 27.36696 117 MET B O 1
ATOM 3198 N N . LYS B 1 126 ? 3.48822 10.95614 15.11688 1.000 22.59781 118 LYS B N 1
ATOM 3199 C CA . LYS B 1 126 ? 2.61632 12.10795 14.92874 1.000 26.97988 118 LYS B CA 1
ATOM 3200 C C . LYS B 1 126 ? 2.85369 12.75015 13.56473 1.000 29.84535 118 LYS B C 1
ATOM 3201 O O . LYS B 1 126 ? 1.90245 13.14430 12.88248 1.000 27.77327 118 LYS B O 1
ATOM 3203 N N . SER B 1 127 ? 4.12115 12.83089 13.14263 1.000 29.43418 119 SER B N 1
ATOM 3204 C CA . SER B 1 127 ? 4.47649 13.47956 11.87763 1.000 27.80631 119 SER B CA 1
ATOM 3205 C C . SER B 1 127 ? 3.86189 12.75262 10.68331 1.000 28.85791 119 SER B C 1
ATOM 3206 O O . SER B 1 127 ? 3.20723 13.36537 9.83461 1.000 28.66006 119 SER B O 1
ATOM 3209 N N . GLU B 1 128 ? 4.07090 11.43908 10.59635 1.000 29.49166 120 GLU B N 1
ATOM 3210 C CA . GLU B 1 128 ? 3.61431 10.71779 9.41112 1.000 29.39014 120 GLU B CA 1
ATOM 3211 C C . GLU B 1 128 ? 2.09385 10.61413 9.36061 1.000 36.06841 120 GLU B C 1
ATOM 3212 O O . GLU B 1 128 ? 1.50004 10.68804 8.27820 1.000 32.96320 120 GLU B O 1
ATOM 3218 N N . ILE B 1 129 ? 1.44970 10.40144 10.51101 1.000 30.58027 121 ILE B N 1
ATOM 3219 C CA . ILE B 1 129 ? -0.01025 10.30897 10.52151 1.000 32.71630 121 ILE B CA 1
ATOM 3220 C C . ILE B 1 129 ? -0.64114 11.62224 10.06391 1.000 34.66475 121 ILE B C 1
ATOM 3221 O O . ILE B 1 129 ? -1.68055 11.62025 9.39145 1.000 39.40451 121 ILE B O 1
ATOM 3226 N N . GLU B 1 130 ? -0.00410 12.75936 10.36685 1.000 30.97094 122 GLU B N 1
ATOM 3227 C CA . GLU B 1 130 ? -0.52176 14.04763 9.91333 1.000 38.03141 122 GLU B CA 1
ATOM 3228 C C . GLU B 1 130 ? -0.17049 14.32973 8.44987 1.000 41.83403 122 GLU B C 1
ATOM 3229 O O . GLU B 1 130 ? -0.98197 14.90372 7.71536 1.000 39.60745 122 GLU B O 1
ATOM 3235 N N . ARG B 1 131 ? 1.02737 13.93336 8.01214 1.000 41.09638 123 ARG B N 1
ATOM 3236 C CA . ARG B 1 131 ? 1.44745 14.16079 6.62834 1.000 40.16511 123 ARG B CA 1
ATOM 3237 C C . ARG B 1 131 ? 0.63762 13.32566 5.64674 1.000 42.67290 123 ARG B C 1
ATOM 3238 O O . ARG B 1 131 ? 0.24357 13.81132 4.58272 1.000 44.10201 123 ARG B O 1
ATOM 3246 N N . PHE B 1 132 ? 0.44461 12.04537 5.94703 1.000 40.77662 124 PHE B N 1
ATOM 3247 C CA . PHE B 1 132 ? -0.15304 11.10452 4.99904 1.000 45.83307 124 PHE B CA 1
ATOM 3248 C C . PHE B 1 132 ? -1.29790 10.35548 5.66915 1.000 43.01159 124 PHE B C 1
ATOM 3249 O O . PHE B 1 132 ? -1.22097 9.13593 5.88113 1.000 40.25920 124 PHE B O 1
ATOM 3257 N N . PRO B 1 133 ? -2.39101 11.05568 5.99018 1.000 39.19176 125 PRO B N 1
ATOM 3258 C CA . PRO B 1 133 ? -3.50300 10.39658 6.69644 1.000 41.29284 125 PRO B CA 1
ATOM 3259 C C . PRO B 1 133 ? -4.05508 9.19808 5.95173 1.000 47.41198 125 PRO B C 1
ATOM 3260 O O . PRO B 1 133 ? -4.53289 8.24779 6.58093 1.000 46.45912 125 PRO B O 1
ATOM 3264 N N . ARG B 1 134 ? -4.01412 9.22129 4.62097 1.000 43.71351 126 ARG B N 1
ATOM 3265 C CA . ARG B 1 134 ? -4.53510 8.10698 3.84639 1.000 44.91587 126 ARG B CA 1
ATOM 3266 C C . ARG B 1 134 ? -3.64222 6.87220 3.93038 1.000 44.10273 126 ARG B C 1
ATOM 3267 O O . ARG B 1 134 ? -4.12491 5.76663 3.67944 1.000 47.71104 126 ARG B O 1
ATOM 3275 N N . LEU B 1 135 ? -2.36789 7.01703 4.30295 1.000 40.09971 127 LEU B N 1
ATOM 3276 C CA . LEU B 1 135 ? -1.52048 5.83493 4.45772 1.000 39.82903 127 LEU B CA 1
ATOM 3277 C C . LEU B 1 135 ? -1.79753 5.06598 5.74114 1.000 37.53744 127 LEU B C 1
ATOM 3278 O O . LEU B 1 135 ? -1.27292 3.95979 5.90407 1.000 40.43121 127 LEU B O 1
ATOM 3283 N N . PHE B 1 136 ? -2.58754 5.62593 6.64980 1.000 38.91127 128 PHE B N 1
ATOM 3284 C CA . PHE B 1 136 ? -2.85950 5.04497 7.96107 1.000 39.84699 128 PHE B CA 1
ATOM 3285 C C . PHE B 1 136 ? -4.35273 4.75177 8.06597 1.000 43.77356 128 PHE B C 1
ATOM 3286 O O . PHE B 1 136 ? -5.05232 5.37025 8.87556 1.000 44.36616 128 PHE B O 1
ATOM 3294 N N . ALA B 1 137 ? -4.84369 3.82743 7.23775 1.000 41.08140 129 ALA B N 1
ATOM 3295 C CA . ALA B 1 137 ? -6.22888 3.38882 7.35727 1.000 42.95091 129 ALA B CA 1
ATOM 3296 C C . ALA B 1 137 ? -6.43905 2.69376 8.69636 1.000 40.60475 129 ALA B C 1
ATOM 3297 O O . ALA B 1 137 ? -5.60726 1.89428 9.13021 1.000 42.83219 129 ALA B O 1
ATOM 3299 N N . GLY B 1 138 ? -7.55264 3.00972 9.35263 1.000 43.99377 130 GLY B N 1
ATOM 3300 C CA . GLY B 1 138 ? -7.81268 2.47476 10.68255 1.000 45.99903 130 GLY B CA 1
ATOM 3301 C C . GLY B 1 138 ? -6.79067 2.88590 11.72043 1.000 40.74779 130 GLY B C 1
ATOM 3302 O O . GLY B 1 138 ? -6.37256 2.05781 12.54228 1.000 41.17062 130 GLY B O 1
ATOM 3303 N N . VAL B 1 139 ? -6.39313 4.16121 11.71863 1.000 39.44064 131 VAL B N 1
ATOM 3304 C CA . VAL B 1 139 ? -5.33316 4.62125 12.61343 1.000 38.81525 131 VAL B CA 1
ATOM 3305 C C . VAL B 1 139 ? -5.72075 4.47770 14.08938 1.000 36.49535 131 VAL B C 1
ATOM 3306 O O . VAL B 1 139 ? -4.84223 4.35126 14.95368 1.000 40.42693 131 VAL B O 1
ATOM 3310 N N . GLU B 1 140 ? -7.02406 4.45818 14.40175 1.000 41.39293 132 GLU B N 1
ATOM 3311 C CA . GLU B 1 140 ? -7.46720 4.26041 15.78217 1.000 40.51068 132 GLU B CA 1
ATOM 3312 C C . GLU B 1 140 ? -7.05604 2.90197 16.34656 1.000 42.56120 132 GLU B C 1
ATOM 3313 O O . GLU B 1 140 ? -7.11202 2.71721 17.56496 1.000 45.04642 132 GLU B O 1
ATOM 3319 N N . THR B 1 141 ? -6.66545 1.94308 15.49730 1.000 34.44713 133 THR B N 1
ATOM 3320 C CA . THR B 1 141 ? -6.20237 0.64577 15.97545 1.000 41.16213 133 THR B CA 1
ATOM 3321 C C . THR B 1 141 ? -4.73902 0.65976 16.40035 1.000 35.65621 133 THR B C 1
ATOM 3322 O O . THR B 1 141 ? -4.26204 -0.33092 16.95838 1.000 34.70994 133 THR B O 1
ATOM 3326 N N . VAL B 1 142 ? -4.01452 1.74679 16.15740 1.000 34.77275 134 VAL B N 1
ATOM 3327 C CA . VAL B 1 142 ? -2.61745 1.82499 16.57774 1.000 31.93310 134 VAL B CA 1
ATOM 3328 C C . VAL B 1 142 ? -2.56875 1.98372 18.09387 1.000 37.43831 134 VAL B C 1
ATOM 3329 O O . VAL B 1 142 ? -3.11628 2.96172 18.62592 1.000 34.35384 134 VAL B O 1
ATOM 3333 N N . PRO B 1 143 ? -1.92944 1.06219 18.82415 1.000 35.69176 135 PRO B N 1
ATOM 3334 C CA . PRO B 1 143 ? -1.92563 1.13373 20.29479 1.000 38.30156 135 PRO B CA 1
ATOM 3335 C C . PRO B 1 143 ? -0.83999 2.01553 20.88692 1.000 35.18359 135 PRO B C 1
ATOM 3336 O O . PRO B 1 143 ? -0.92304 2.36345 22.07478 1.000 37.34345 135 PRO B O 1
ATOM 3340 N N . GLY B 1 144 ? 0.15323 2.38041 20.10021 1.000 32.70891 136 GLY B N 1
ATOM 3341 C CA . GLY B 1 144 ? 1.31583 3.08952 20.58584 1.000 35.56019 136 GLY B CA 1
ATOM 3342 C C . GLY B 1 144 ? 2.49464 2.73840 19.70481 1.000 30.05840 136 GLY B C 1
ATOM 3343 O O . GLY B 1 144 ? 2.34110 2.07991 18.68102 1.000 29.30443 136 GLY B O 1
ATOM 3344 N N . LEU B 1 145 ? 3.67863 3.18787 20.12206 1.000 29.60220 137 LEU B N 1
ATOM 3345 C CA . LEU B 1 145 ? 4.89257 2.84997 19.38030 1.000 28.45998 137 LEU B CA 1
ATOM 3346 C C . LEU B 1 145 ? 5.13950 1.34584 19.40456 1.000 28.67093 137 LEU B C 1
ATOM 3347 O O . LEU B 1 145 ? 4.72464 0.63812 20.33232 1.000 25.34831 137 LEU B O 1
ATOM 3352 N N . THR B 1 146 ? 5.84211 0.86741 18.38268 1.000 24.34345 138 THR B N 1
ATOM 3353 C CA . THR B 1 146 ? 6.30212 -0.51699 18.33199 1.000 24.78286 138 THR B CA 1
ATOM 3354 C C . THR B 1 146 ? 7.68195 -0.61615 18.97987 1.000 23.38615 138 THR B C 1
ATOM 3355 O O . THR B 1 146 ? 8.61483 0.07691 18.57116 1.000 24.42035 138 THR B O 1
ATOM 3359 N N . TRP B 1 147 ? 7.81342 -1.47644 19.99318 1.000 22.73990 139 TRP B N 1
ATOM 3360 C CA . TRP B 1 147 ? 9.08973 -1.64933 20.67336 1.000 22.46543 139 TRP B CA 1
ATOM 3361 C C . TRP B 1 147 ? 9.71753 -2.98395 20.30893 1.000 24.39525 139 TRP B C 1
ATOM 3362 O O . TRP B 1 147 ? 9.16260 -4.04073 20.64861 1.000 27.94341 139 TRP B O 1
ATOM 3373 N N . PRO B 1 148 ? 10.87208 -2.97866 19.65473 1.000 22.19622 140 PRO B N 1
ATOM 3374 C CA . PRO B 1 148 ? 11.53448 -4.23769 19.30166 1.000 22.32005 140 PRO B CA 1
ATOM 3375 C C . PRO B 1 148 ? 11.85125 -5.07147 20.53443 1.000 23.74018 140 PRO B C 1
ATOM 3376 O O . PRO B 1 148 ? 12.17904 -4.53232 21.59283 1.000 22.89985 140 PRO B O 1
ATOM 3380 N N . THR B 1 149 ? 11.74457 -6.39792 20.39277 1.000 21.18244 141 THR B N 1
ATOM 3381 C CA . THR B 1 149 ? 12.10765 -7.30532 21.47882 1.000 21.59598 141 THR B CA 1
ATOM 3382 C C . THR B 1 149 ? 13.48923 -7.91013 21.29887 1.000 24.70703 141 THR B C 1
ATOM 3383 O O . THR B 1 149 ? 14.04271 -8.44598 22.26391 1.000 23.76305 141 THR B O 1
ATOM 3387 N N . LEU B 1 150 ? 14.05351 -7.81441 20.10104 1.000 23.37810 142 LEU B N 1
ATOM 3388 C CA . LEU B 1 150 ? 15.35792 -8.38550 19.79148 1.000 23.33444 142 LEU B CA 1
ATOM 3389 C C . LEU B 1 150 ? 16.07107 -7.38115 18.91051 1.000 20.97154 142 LEU B C 1
ATOM 3390 O O . LEU B 1 150 ? 15.56586 -7.02149 17.83961 1.000 22.78185 142 LEU B O 1
ATOM 3395 N N . VAL B 1 151 ? 17.21792 -6.90447 19.37351 1.000 20.09687 143 VAL B N 1
ATOM 3396 C CA . VAL B 1 151 ? 17.95287 -5.83997 18.69875 1.000 18.59402 143 VAL B CA 1
ATOM 3397 C C . VAL B 1 151 ? 19.34656 -6.36909 18.39317 1.000 21.75791 143 VAL B C 1
ATOM 3398 O O . VAL B 1 151 ? 20.05414 -6.81416 19.29790 1.000 25.60693 143 VAL B O 1
ATOM 3402 N N . PHE B 1 152 ? 19.73742 -6.33654 17.12584 1.000 22.45974 144 PHE B N 1
ATOM 3403 C CA . PHE B 1 152 ? 21.02309 -6.89824 16.73047 1.000 21.17206 144 PHE B CA 1
ATOM 3404 C C . PHE B 1 152 ? 21.94802 -5.78827 16.24729 1.000 26.05879 144 PHE B C 1
ATOM 3405 O O . PHE B 1 152 ? 21.51095 -4.70851 15.84661 1.000 23.41094 144 PHE B O 1
ATOM 3413 N N . GLU B 1 153 ? 23.24603 -6.07006 16.28179 1.000 24.39429 145 GLU B N 1
ATOM 3414 C CA . GLU B 1 153 ? 24.21469 -5.05571 15.90539 1.000 23.72739 145 GLU B CA 1
ATOM 3415 C C . GLU B 1 153 ? 24.50802 -5.07599 14.41626 1.000 28.84872 145 GLU B C 1
ATOM 3416 O O . GLU B 1 153 ? 24.41256 -4.04498 13.74115 1.000 29.34221 145 GLU B O 1
ATOM 3422 N N . ARG B 1 154 ? 24.87490 -6.23493 13.88478 1.000 28.10007 146 ARG B N 1
ATOM 3423 C CA . ARG B 1 154 ? 25.36840 -6.24531 12.51924 1.000 28.73019 146 ARG B CA 1
ATOM 3424 C C . ARG B 1 154 ? 24.60797 -7.25157 11.66817 1.000 29.03654 146 ARG B C 1
ATOM 3425 O O . ARG B 1 154 ? 24.15721 -6.92182 10.56669 1.000 28.05255 146 ARG B O 1
ATOM 3427 N N . GLU B 1 155 ? 24.43136 -8.46750 12.17085 1.000 25.13671 147 GLU B N 1
ATOM 3428 C CA . GLU B 1 155 ? 23.90131 -9.52901 11.33286 1.000 23.91915 147 GLU B CA 1
ATOM 3429 C C . GLU B 1 155 ? 23.40793 -10.66782 12.21156 1.000 25.93175 147 GLU B C 1
ATOM 3430 O O . GLU B 1 155 ? 24.13957 -11.12330 13.08886 1.000 26.60342 147 GLU B O 1
ATOM 3436 N N . ILE B 1 156 ? 22.18681 -11.13843 11.97019 1.000 20.51868 148 ILE B N 1
ATOM 3437 C CA . ILE B 1 156 ? 21.74886 -12.40207 12.54648 1.000 25.32295 148 ILE B CA 1
ATOM 3438 C C . ILE B 1 156 ? 21.23463 -13.29401 11.43173 1.000 25.58603 148 ILE B C 1
ATOM 3439 O O . ILE B 1 156 ? 20.75016 -12.82836 10.39283 1.000 26.27929 148 ILE B O 1
ATOM 3444 N N . THR B 1 157 ? 21.36743 -14.59302 11.64961 1.000 24.01220 149 THR B N 1
ATOM 3445 C CA . THR B 1 157 ? 20.84805 -15.59703 10.74519 1.000 22.18928 149 THR B CA 1
ATOM 3446 C C . THR B 1 157 ? 19.81404 -16.40270 11.50801 1.000 23.08523 149 THR B C 1
ATOM 3447 O O . THR B 1 157 ? 20.09307 -16.89859 12.60569 1.000 25.55655 149 THR B O 1
ATOM 3451 N N . LEU B 1 158 ? 18.62387 -16.50795 10.93574 1.000 20.79195 150 LEU B N 1
ATOM 3452 C CA . LEU B 1 158 ? 17.58168 -17.37625 11.44768 1.000 22.50614 150 LEU B CA 1
ATOM 3453 C C . LEU B 1 158 ? 17.50765 -18.59902 10.55815 1.000 27.17488 150 LEU B C 1
ATOM 3454 O O . LEU B 1 158 ? 17.48654 -18.47636 9.32914 1.000 28.30973 150 LEU B O 1
ATOM 3459 N N . PHE B 1 159 ? 17.43590 -19.76906 11.16738 1.000 23.96176 151 PHE B N 1
ATOM 3460 C CA . PHE B 1 159 ? 17.13108 -20.98117 10.43107 1.000 23.94747 151 PHE B CA 1
ATOM 3461 C C . PHE B 1 159 ? 15.67194 -21.30907 10.69304 1.000 30.87208 151 PHE B C 1
ATOM 3462 O O . PHE B 1 159 ? 15.29470 -21.61980 11.82943 1.000 30.89523 151 PHE B O 1
ATOM 3470 N N . LEU B 1 160 ? 14.84567 -21.19790 9.64961 1.000 27.36687 152 LEU B N 1
ATOM 3471 C CA . LEU B 1 160 ? 13.42780 -21.53696 9.74927 1.000 30.58318 152 LEU B CA 1
ATOM 3472 C C . LEU B 1 160 ? 13.32700 -22.97852 9.28272 1.000 33.45714 152 LEU B C 1
ATOM 3473 O O . LEU B 1 160 ? 13.06982 -23.25857 8.11527 1.000 30.27818 152 LEU B O 1
ATOM 3478 N N . GLY B 1 161 ? 13.55749 -23.90872 10.20704 1.000 32.56909 153 GLY B N 1
ATOM 3479 C CA . GLY B 1 161 ? 13.88234 -25.25909 9.79955 1.000 35.20762 153 GLY B CA 1
ATOM 3480 C C . GLY B 1 161 ? 15.22988 -25.25366 9.10622 1.000 37.07189 153 GLY B C 1
ATOM 3481 O O . GLY B 1 161 ? 16.24562 -24.89120 9.70991 1.000 38.33336 153 GLY B O 1
ATOM 3482 N N . LYS B 1 162 ? 15.24914 -25.62746 7.83062 1.000 29.83783 154 LYS B N 1
ATOM 3483 C CA . LYS B 1 162 ? 16.46429 -25.61854 7.03195 1.000 36.10934 154 LYS B CA 1
ATOM 3484 C C . LYS B 1 162 ? 16.64152 -24.34270 6.21790 1.000 35.91715 154 LYS B C 1
ATOM 3485 O O . LYS B 1 162 ? 17.70008 -24.15640 5.60885 1.000 34.79722 154 LYS B O 1
ATOM 3487 N N . LEU B 1 163 ? 15.64952 -23.45869 6.19113 1.000 31.44214 155 LEU B N 1
ATOM 3488 C CA . LEU B 1 163 ? 15.73673 -22.27316 5.34682 1.000 29.45528 155 LEU B CA 1
ATOM 3489 C C . LEU B 1 163 ? 16.56182 -21.21255 6.06176 1.000 29.17242 155 LEU B C 1
ATOM 3490 O O . LEU B 1 163 ? 16.19807 -20.76851 7.16123 1.000 26.78797 155 LEU B O 1
ATOM 3495 N N . GLU B 1 164 ? 17.66792 -20.81426 5.44122 1.000 25.07851 156 GLU B N 1
ATOM 3496 C CA . GLU B 1 164 ? 18.55048 -19.79982 6.00085 1.000 25.35220 156 GLU B CA 1
ATOM 3497 C C . GLU B 1 164 ? 18.06449 -18.40183 5.62009 1.000 28.13298 156 GLU B C 1
ATOM 3498 O O . GLU B 1 164 ? 17.93526 -18.08535 4.42937 1.000 25.10358 156 GLU B O 1
ATOM 3504 N N . VAL B 1 165 ? 17.82231 -17.56490 6.62787 1.000 22.56943 157 VAL B N 1
ATOM 3505 C CA . VAL B 1 165 ? 17.32198 -16.19961 6.44430 1.000 24.46887 157 VAL B CA 1
ATOM 3506 C C . VAL B 1 165 ? 18.30000 -15.25507 7.11886 1.000 23.15323 157 VAL B C 1
ATOM 3507 O O . VAL B 1 165 ? 18.55577 -15.36643 8.32522 1.000 24.43064 157 VAL B O 1
ATOM 3511 N N . LYS B 1 166 ? 18.85361 -14.32344 6.34701 1.000 23.66456 158 LYS B N 1
ATOM 3512 C CA . LYS B 1 166 ? 19.83674 -13.39597 6.87285 1.000 24.02852 158 LYS B CA 1
ATOM 3513 C C . LYS B 1 166 ? 19.17631 -12.04583 7.10821 1.000 22.10904 158 LYS B C 1
ATOM 3514 O O . LYS B 1 166 ? 18.51908 -11.50412 6.21627 1.000 25.13579 158 LYS B O 1
ATOM 3520 N N . ILE B 1 167 ? 19.31373 -11.53153 8.32369 1.000 18.89494 159 ILE B N 1
ATOM 3521 C CA . ILE B 1 167 ? 18.81449 -10.21096 8.70133 1.000 22.41741 159 ILE B CA 1
ATOM 3522 C C . ILE B 1 167 ? 20.04336 -9.35765 8.96318 1.000 23.02091 159 ILE B C 1
ATOM 3523 O O . ILE B 1 167 ? 20.80677 -9.63438 9.90125 1.000 22.06066 159 ILE B O 1
ATOM 3528 N N . MET B 1 168 ? 20.25273 -8.33254 8.12980 1.000 23.02546 160 MET B N 1
ATOM 3529 C CA . MET B 1 168 ? 21.54959 -7.67367 8.05538 1.000 26.62355 160 MET B CA 1
ATOM 3530 C C . MET B 1 168 ? 21.41265 -6.15648 8.08132 1.000 24.80248 160 MET B C 1
ATOM 3531 O O . MET B 1 168 ? 20.50520 -5.58791 7.47139 1.000 21.17477 160 MET B O 1
ATOM 3536 N N . HIS B 1 169 ? 22.32945 -5.50762 8.77546 1.000 23.10799 161 HIS B N 1
ATOM 3537 C CA . HIS B 1 169 ? 22.55530 -4.07677 8.61348 1.000 24.75115 161 HIS B CA 1
ATOM 3538 C C . HIS B 1 169 ? 23.88587 -3.97117 7.89099 1.000 25.16729 161 HIS B C 1
ATOM 3539 O O . HIS B 1 169 ? 24.93309 -4.19941 8.49822 1.000 26.63108 161 HIS B O 1
ATOM 3546 N N . VAL B 1 170 ? 23.84040 -3.66151 6.59108 1.000 24.00146 162 VAL B N 1
ATOM 3547 C CA . VAL B 1 170 ? 25.05494 -3.56477 5.79225 1.000 26.09768 162 VAL B CA 1
ATOM 3548 C C . VAL B 1 170 ? 25.48110 -2.12894 5.59905 1.000 30.65718 162 VAL B C 1
ATOM 3549 O O . VAL B 1 170 ? 26.46075 -1.87124 4.88947 1.000 29.48682 162 VAL B O 1
ATOM 3553 N N . GLY B 1 171 ? 24.77781 -1.19087 6.20842 1.000 25.63874 163 GLY B N 1
ATOM 3554 C CA . GLY B 1 171 ? 25.10290 0.21424 6.11371 1.000 26.38622 163 GLY B CA 1
ATOM 3555 C C . GLY B 1 171 ? 23.83703 1.03020 6.16101 1.000 23.49608 163 GLY B C 1
ATOM 3556 O O . GLY B 1 171 ? 22.73013 0.53522 5.95392 1.000 26.07964 163 GLY B O 1
ATOM 3557 N N . SER B 1 172 ? 24.00630 2.31148 6.45961 1.000 23.60894 164 SER B N 1
ATOM 3558 C CA . SER B 1 172 ? 22.87532 3.22186 6.53578 1.000 24.71226 164 SER B CA 1
ATOM 3559 C C . SER B 1 172 ? 22.65629 3.93055 5.20348 1.000 23.72250 164 SER B C 1
ATOM 3560 O O . SER B 1 172 ? 23.54870 4.01319 4.35544 1.000 25.09788 164 SER B O 1
ATOM 3563 N N . GLY B 1 173 ? 21.44265 4.43522 5.02420 1.000 22.15059 165 GLY B N 1
ATOM 3564 C CA . GLY B 1 173 ? 21.12526 5.18555 3.81664 1.000 24.26948 165 GLY B CA 1
ATOM 3565 C C . GLY B 1 173 ? 19.85433 5.97913 4.01187 1.000 23.37716 165 GLY B C 1
ATOM 3566 O O . GLY B 1 173 ? 19.88133 7.14619 4.42433 1.000 23.64257 165 GLY B O 1
ATOM 3567 N N . HIS B 1 174 ? 18.73232 5.31219 3.75320 1.000 20.87175 166 HIS B N 1
ATOM 3568 C CA . HIS B 1 174 ? 17.41900 5.89121 4.00780 1.000 21.69133 166 HIS B CA 1
ATOM 3569 C C . HIS B 1 174 ? 17.27928 6.34256 5.46186 1.000 22.46160 166 HIS B C 1
ATOM 3570 O O . HIS B 1 174 ? 16.76148 7.43036 5.74267 1.000 22.24850 166 HIS B O 1
ATOM 3577 N N . THR B 1 175 ? 17.72999 5.51568 6.39879 1.000 18.57905 167 THR B N 1
ATOM 3578 C CA . THR B 1 175 ? 17.84500 5.91554 7.79661 1.000 21.96788 167 THR B CA 1
ATOM 3579 C C . THR B 1 175 ? 19.06567 5.25063 8.40070 1.000 24.13223 167 THR B C 1
ATOM 3580 O O . THR B 1 175 ? 19.60259 4.27812 7.87048 1.000 24.19238 167 THR B O 1
ATOM 3584 N N A LYS B 1 176 ? 19.50594 5.82563 9.50896 0.549 22.15895 168 LYS B N 1
ATOM 3585 N N B LYS B 1 176 ? 19.45495 5.73331 9.58532 0.451 22.22630 168 LYS B N 1
ATOM 3586 C CA A LYS B 1 176 ? 20.37832 5.11403 10.41729 0.549 24.22803 168 LYS B CA 1
ATOM 3587 C CA B LYS B 1 176 ? 20.61857 5.19121 10.28835 0.451 23.68552 168 LYS B CA 1
ATOM 3588 C C A LYS B 1 176 ? 19.68774 3.83267 10.88123 0.549 25.44762 168 LYS B C 1
ATOM 3589 C C B LYS B 1 176 ? 20.59219 3.66257 10.40235 0.451 26.86834 168 LYS B C 1
ATOM 3590 O O A LYS B 1 176 ? 18.57599 3.87063 11.42839 0.549 24.90828 168 LYS B O 1
ATOM 3591 O O B LYS B 1 176 ? 21.62497 3.00053 10.23816 0.451 27.43814 168 LYS B O 1
ATOM 3602 N N A GLY B 1 177 ? 20.34339 2.69753 10.65981 0.549 22.26044 169 GLY B N 1
ATOM 3603 N N B GLY B 1 177 ? 19.43200 3.08037 10.68019 0.451 23.95189 169 GLY B N 1
ATOM 3604 C CA A GLY B 1 177 ? 19.81260 1.42126 11.07507 0.549 23.70088 169 GLY B CA 1
ATOM 3605 C CA B GLY B 1 177 ? 19.41578 1.68800 11.08947 0.451 23.04617 169 GLY B CA 1
ATOM 3606 C C A GLY B 1 177 ? 19.12556 0.59953 10.00556 0.549 23.96128 169 GLY B C 1
ATOM 3607 C C B GLY B 1 177 ? 18.95291 0.70191 10.03858 0.451 24.12413 169 GLY B C 1
ATOM 3608 O O A GLY B 1 177 ? 18.66064 -0.50563 10.32015 0.549 22.21649 169 GLY B O 1
ATOM 3609 O O B GLY B 1 177 ? 18.55217 -0.41983 10.37295 0.451 22.23326 169 GLY B O 1
ATOM 3610 N N . ASP B 1 178 ? 19.01326 1.10259 8.76805 1.000 23.30257 170 ASP B N 1
ATOM 3611 C CA . ASP B 1 178 ? 18.37772 0.33666 7.69221 1.000 21.61286 170 ASP B CA 1
ATOM 3612 C C . ASP B 1 178 ? 18.77714 -1.12986 7.71235 1.000 21.78245 170 ASP B C 1
ATOM 3613 O O . ASP B 1 178 ? 19.96529 -1.46902 7.75625 1.000 22.68582 170 ASP B O 1
ATOM 3618 N N . THR B 1 179 ? 17.77226 -1.98639 7.64497 1.000 19.20121 171 THR B N 1
ATOM 3619 C CA . THR B 1 179 ? 17.93169 -3.42979 7.77238 1.000 19.88290 171 THR B CA 1
ATOM 3620 C C . THR B 1 179 ? 17.33601 -4.10145 6.54810 1.000 20.21623 171 THR B C 1
ATOM 3621 O O . THR B 1 179 ? 16.27802 -3.69229 6.07591 1.000 20.65557 171 THR B O 1
ATOM 3625 N N . ILE B 1 180 ? 18.03831 -5.11414 6.01981 1.000 20.59162 172 ILE B N 1
ATOM 3626 C CA . ILE B 1 180 ? 17.58725 -5.87454 4.86287 1.000 21.48498 172 ILE B CA 1
ATOM 3627 C C . ILE B 1 180 ? 17.39790 -7.32083 5.29345 1.000 23.26085 172 ILE B C 1
ATOM 3628 O O . ILE B 1 180 ? 17.95813 -7.78078 6.29214 1.000 22.24592 172 ILE B O 1
ATOM 3633 N N . VAL B 1 181 ? 16.57902 -8.04189 4.54029 1.000 20.25975 173 VAL B N 1
ATOM 3634 C CA . VAL B 1 181 ? 16.41671 -9.47353 4.76230 1.000 19.07557 173 VAL B CA 1
ATOM 3635 C C . VAL B 1 181 ? 16.79153 -10.15687 3.46451 1.000 22.02068 173 VAL B C 1
ATOM 3636 O O . VAL B 1 181 ? 16.32814 -9.75146 2.38943 1.000 21.39766 173 VAL B O 1
ATOM 3640 N N . TRP B 1 182 ? 17.64714 -11.16842 3.56486 1.000 22.49949 174 TRP B N 1
ATOM 3641 C CA . TRP B 1 182 ? 18.28892 -11.78173 2.41118 1.000 22.98876 174 TRP B CA 1
ATOM 3642 C C . TRP B 1 182 ? 18.11992 -13.28787 2.51451 1.000 24.50836 174 TRP B C 1
ATOM 3643 O O . TRP B 1 182 ? 18.40244 -13.87897 3.56583 1.000 24.33500 174 TRP B O 1
ATOM 3654 N N . LEU B 1 183 ? 17.61119 -13.89495 1.44806 1.000 21.71959 175 LEU B N 1
ATOM 3655 C CA . LEU B 1 183 ? 17.47943 -15.34038 1.36247 1.000 22.20641 175 LEU B CA 1
ATOM 3656 C C . LEU B 1 183 ? 18.58256 -15.85269 0.45278 1.000 25.18983 175 LEU B C 1
ATOM 3657 O O . LEU B 1 183 ? 18.40574 -15.85768 -0.77060 1.000 27.45777 175 LEU B O 1
ATOM 3662 N N . PRO B 1 184 ? 19.71921 -16.28053 1.00378 1.000 26.32775 176 PRO B N 1
ATOM 3663 C CA . PRO B 1 184 ? 20.86069 -16.65813 0.14886 1.000 26.95430 176 PRO B CA 1
ATOM 3664 C C . PRO B 1 184 ? 20.54978 -17.77247 -0.83558 1.000 29.96964 176 PRO B C 1
ATOM 3665 O O . PRO B 1 184 ? 21.05418 -17.73900 -1.96621 1.000 29.70883 176 PRO B O 1
ATOM 3669 N N . SER B 1 185 ? 19.73105 -18.75774 -0.45119 1.000 28.52201 177 SER B N 1
ATOM 3670 C CA . SER B 1 185 ? 19.51561 -19.90657 -1.33312 1.000 32.76126 177 SER B CA 1
ATOM 3671 C C . SER B 1 185 ? 18.53839 -19.61879 -2.46160 1.000 36.46564 177 SER B C 1
ATOM 3672 O O . SER B 1 185 ? 18.46983 -20.40878 -3.41440 1.000 32.54368 177 SER B O 1
ATOM 3675 N N . GLN B 1 186 ? 17.77963 -18.52571 -2.37719 1.000 27.52460 178 GLN B N 1
ATOM 3676 C CA . GLN B 1 186 ? 16.83273 -18.18179 -3.41551 1.000 27.06810 178 GLN B CA 1
ATOM 3677 C C . GLN B 1 186 ? 17.11042 -16.81601 -4.02866 1.000 25.77339 178 GLN B C 1
ATOM 3678 O O . GLN B 1 186 ? 16.44201 -16.44527 -5.00260 1.000 24.56302 178 GLN B O 1
ATOM 3684 N N . LYS B 1 187 ? 18.10015 -16.08816 -3.51413 1.000 25.58251 179 LYS B N 1
ATOM 3685 C CA . LYS B 1 187 ? 18.52346 -14.79402 -4.05547 1.000 29.06533 179 LYS B CA 1
ATOM 3686 C C . LYS B 1 187 ? 17.37709 -13.78878 -4.09933 1.000 26.29764 179 LYS B C 1
ATOM 3687 O O . LYS B 1 187 ? 17.18073 -13.07784 -5.09064 1.000 24.63670 179 LYS B O 1
ATOM 3693 N N . VAL B 1 188 ? 16.63822 -13.70058 -3.00252 1.000 23.72292 180 VAL B N 1
ATOM 3694 C CA . VAL B 1 188 ? 15.55897 -12.73041 -2.87084 1.000 21.27095 180 VAL B CA 1
ATOM 3695 C C . VAL B 1 188 ? 15.95938 -11.74138 -1.79644 1.000 25.02970 180 VAL B C 1
ATOM 3696 O O . VAL B 1 188 ? 16.38088 -12.13877 -0.70236 1.000 23.01565 180 VAL B O 1
ATOM 3700 N N . LEU B 1 189 ? 15.82935 -10.45666 -2.09943 1.000 20.47347 181 LEU B N 1
ATOM 3701 C CA . LEU B 1 189 ? 16.31539 -9.42125 -1.20183 1.000 21.03811 181 LEU B CA 1
ATOM 3702 C C . LEU B 1 189 ? 15.17011 -8.49109 -0.85492 1.000 23.12212 181 LEU B C 1
ATOM 3703 O O . LEU B 1 189 ? 14.51434 -7.95548 -1.74895 1.000 22.08241 181 LEU B O 1
ATOM 3708 N N . PHE B 1 190 ? 14.90880 -8.32544 0.43883 1.000 19.11993 182 PHE B N 1
ATOM 3709 C CA . PHE B 1 190 ? 13.93501 -7.35898 0.92411 1.000 18.64620 182 PHE B CA 1
ATOM 3710 C C . PHE B 1 190 ? 14.74276 -6.17267 1.41803 1.000 21.59944 182 PHE B C 1
ATOM 3711 O O . PHE B 1 190 ? 15.41798 -6.26027 2.44362 1.000 22.86467 182 PHE B O 1
ATOM 3719 N N . SER B 1 191 ? 14.71056 -5.07692 0.66725 1.000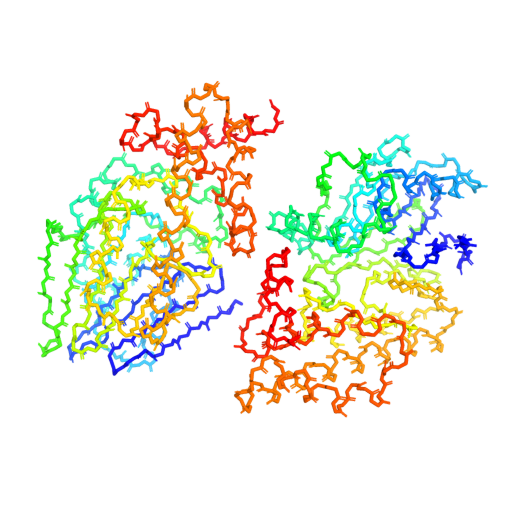 24.02543 183 SER B N 1
ATOM 3720 C CA . SER B 1 191 ? 15.63738 -3.97555 0.89372 1.000 19.89389 183 SER B CA 1
ATOM 3721 C C . SER B 1 191 ? 15.04398 -2.83101 1.71337 1.000 20.61147 183 SER B C 1
ATOM 3722 O O . SER B 1 191 ? 15.75834 -1.85093 1.97794 1.000 21.58538 183 SER B O 1
ATOM 3725 N N . GLY B 1 192 ? 13.78291 -2.92530 2.14030 1.000 18.36837 184 GLY B N 1
ATOM 3726 C CA . GLY B 1 192 ? 13.17328 -1.83505 2.90900 1.000 23.47297 184 GLY B CA 1
ATOM 3727 C C . GLY B 1 192 ? 13.09134 -0.60904 2.01850 1.000 26.92318 184 GLY B C 1
ATOM 3728 O O . GLY B 1 192 ? 12.82615 -0.71474 0.82123 1.000 29.39526 184 GLY B O 1
ATOM 3729 N N . ASP B 1 193 ? 13.37848 0.56873 2.56590 1.000 21.57976 185 ASP B N 1
ATOM 3730 C CA . ASP B 1 193 ? 13.40358 1.76308 1.71987 1.000 21.53954 185 ASP B CA 1
ATOM 3731 C C . ASP B 1 193 ? 14.79577 2.11725 1.22515 1.000 25.02163 185 ASP B C 1
ATOM 3732 O O . ASP B 1 193 ? 15.01077 3.24652 0.77656 1.000 26.22650 185 ASP B O 1
ATOM 3737 N N . LEU B 1 194 ? 15.75673 1.19718 1.29805 1.000 21.35819 186 LEU B N 1
ATOM 3738 C CA . LEU B 1 194 ? 17.07577 1.49479 0.74619 1.000 20.61193 186 LEU B CA 1
ATOM 3739 C C . LEU B 1 194 ? 17.09103 1.58677 -0.77810 1.000 25.04613 186 LEU B C 1
ATOM 3740 O O . LEU B 1 194 ? 18.02932 2.16421 -1.33128 1.000 24.00953 186 LEU B O 1
ATOM 3745 N N . VAL B 1 195 ? 16.11670 0.99259 -1.46453 1.000 23.06124 187 VAL B N 1
ATOM 3746 C CA . VAL B 1 195 ? 16.07656 0.97824 -2.92378 1.000 21.98858 187 VAL B CA 1
ATOM 3747 C C . VAL B 1 195 ? 14.68899 1.40278 -3.37721 1.000 24.53176 187 VAL B C 1
ATOM 3748 O O . VAL B 1 195 ? 13.67789 0.87828 -2.89138 1.000 27.10152 187 VAL B O 1
ATOM 3752 N N . GLU B 1 196 ? 14.63978 2.35812 -4.30192 1.000 24.98354 188 GLU B N 1
ATOM 3753 C CA . GLU B 1 196 ? 13.41689 2.67701 -5.01520 1.000 26.28162 188 GLU B CA 1
ATOM 3754 C C . GLU B 1 196 ? 13.62519 2.41405 -6.50629 1.000 27.34042 188 GLU B C 1
ATOM 3755 O O . GLU B 1 196 ? 14.73049 2.11502 -6.97459 1.000 25.59289 188 GLU B O 1
ATOM 3761 N N . TYR B 1 197 ? 12.53728 2.50134 -7.25738 1.000 28.14126 189 TYR B N 1
ATOM 3762 C CA . TYR B 1 197 ? 12.61570 2.21197 -8.68337 1.000 26.73383 189 TYR B CA 1
ATOM 3763 C C . TYR B 1 197 ? 11.74663 3.19968 -9.44060 1.000 28.69660 189 TYR B C 1
ATOM 3764 O O . TYR B 1 197 ? 12.25515 4.06497 -10.16859 1.000 33.51272 189 TYR B O 1
ATOM 3773 N N . ASP B 1 198 ? 10.43711 3.12111 -9.24277 1.000 29.15824 190 ASP B N 1
ATOM 3774 C CA . ASP B 1 198 ? 9.55752 4.02723 -9.97299 1.000 44.10442 190 ASP B CA 1
ATOM 3775 C C . ASP B 1 198 ? 9.38409 5.37678 -9.28088 1.000 42.45053 190 ASP B C 1
ATOM 3776 O O . ASP B 1 198 ? 8.79834 6.29004 -9.87487 1.000 37.71244 190 ASP B O 1
ATOM 3778 N N . ALA B 1 199 ? 9.89951 5.53108 -8.05685 1.000 41.02850 191 ALA B N 1
ATOM 3779 C CA . ALA B 1 199 ? 9.46776 6.58507 -7.15092 1.000 38.15071 191 ALA B CA 1
ATOM 3780 C C . ALA B 1 199 ? 10.65429 7.38255 -6.62138 1.000 31.01116 191 ALA B C 1
ATOM 3781 O O . ALA B 1 199 ? 11.78775 6.90074 -6.56275 1.000 33.97518 191 ALA B O 1
ATOM 3783 N N . ALA B 1 200 ? 10.37732 8.61341 -6.20976 1.000 26.80895 192 ALA B N 1
ATOM 3784 C CA . ALA B 1 200 ? 11.40774 9.38165 -5.53287 1.000 28.35574 192 ALA B CA 1
ATOM 3785 C C . ALA B 1 200 ? 11.72580 8.74108 -4.18072 1.000 33.73628 192 ALA B C 1
ATOM 3786 O O . ALA B 1 200 ? 10.88501 8.06917 -3.57445 1.000 32.96407 192 ALA B O 1
ATOM 3788 N N . CYS B 1 201 ? 12.95984 8.93685 -3.72264 1.000 27.08130 193 CYS B N 1
ATOM 3789 C CA . CYS B 1 201 ? 13.35193 8.50554 -2.38578 1.000 26.99536 193 CYS B CA 1
ATOM 3790 C C . CYS B 1 201 ? 12.94647 9.55542 -1.35728 1.000 28.85721 193 CYS B C 1
ATOM 3791 O O . CYS B 1 201 ? 13.24841 10.74324 -1.52828 1.000 28.78040 193 CYS B O 1
ATOM 3794 N N . TYR B 1 202 ? 12.28672 9.12662 -0.27700 1.000 29.10511 194 TYR B N 1
ATOM 3795 C CA . TYR B 1 202 ? 12.13209 10.01072 0.88400 1.000 26.48080 194 TYR B CA 1
ATOM 3796 C C . TYR B 1 202 ? 13.43283 10.01412 1.66528 1.000 30.93182 194 TYR B C 1
ATOM 3797 O O . TYR B 1 202 ? 13.82622 8.99212 2.24703 1.000 28.17848 194 TYR B O 1
ATOM 3806 N N . CYS B 1 203 ? 14.09131 11.16179 1.70501 1.000 25.46211 195 CYS B N 1
ATOM 3807 C CA . CYS B 1 203 ? 15.41335 11.26139 2.30840 1.000 26.59847 195 CYS B CA 1
ATOM 3808 C C . CYS B 1 203 ? 15.41150 12.12688 3.56168 1.000 21.59660 195 CYS B C 1
ATOM 3809 O O . CYS B 1 203 ? 16.47695 12.57243 3.98353 1.000 27.65553 195 CYS B O 1
ATOM 3812 N N . GLY B 1 204 ? 14.23258 12.39883 4.14579 1.000 27.55243 196 GLY B N 1
ATOM 3813 C CA . GLY B 1 204 ? 14.16365 13.35805 5.24614 1.000 24.05135 196 GLY B CA 1
ATOM 3814 C C . GLY B 1 204 ? 15.01899 12.98587 6.44610 1.000 21.51589 196 GLY B C 1
ATOM 3815 O O . GLY B 1 204 ? 15.49741 13.86334 7.16533 1.000 23.23836 196 GLY B O 1
ATOM 3816 N N . ASP B 1 205 ? 15.22740 11.68494 6.67548 1.000 23.07010 197 ASP B N 1
ATOM 3817 C CA . ASP B 1 205 ? 16.03088 11.18891 7.78662 1.000 23.05583 197 ASP B CA 1
ATOM 3818 C C . ASP B 1 205 ? 17.31695 10.51837 7.30682 1.000 23.45583 197 ASP B C 1
ATOM 3819 O O . ASP B 1 205 ? 17.90938 9.71725 8.04595 1.000 22.83176 197 ASP B O 1
ATOM 3824 N N . ALA B 1 206 ? 17.74863 10.81447 6.08081 1.000 22.66533 198 ALA B N 1
ATOM 3825 C CA . ALA B 1 206 ? 18.75506 10.00606 5.40311 1.000 23.68340 198 ALA B CA 1
ATOM 3826 C C . ALA B 1 206 ? 20.16172 10.26809 5.91497 1.000 23.73416 198 ALA B C 1
ATOM 3827 O O . ALA B 1 206 ? 20.51727 11.38433 6.30542 1.000 23.26227 198 ALA B O 1
ATOM 3829 N N . GLN B 1 207 ? 20.98494 9.22661 5.84889 1.000 22.55168 199 GLN B N 1
ATOM 3830 C CA . GLN B 1 207 ? 22.43471 9.38429 5.91877 1.000 20.71892 199 GLN B CA 1
ATOM 3831 C C . GLN B 1 207 ? 22.94445 9.33533 4.48308 1.000 23.40912 199 GLN B C 1
ATOM 3832 O O . GLN B 1 207 ? 23.38261 8.30364 3.99162 1.000 21.64534 199 GLN B O 1
ATOM 3838 N N . LEU B 1 208 ? 22.89217 10.49400 3.80817 1.000 20.57213 200 LEU B N 1
ATOM 3839 C CA . LEU B 1 208 ? 23.12840 10.53129 2.36473 1.000 22.80889 200 LEU B CA 1
ATOM 3840 C C . LEU B 1 208 ? 24.55811 10.14852 2.01634 1.000 23.62758 200 LEU B C 1
ATOM 3841 O O . LEU B 1 208 ? 24.80112 9.49258 0.99810 1.000 22.82141 200 LEU B O 1
ATOM 3846 N N . GLU B 1 209 ? 25.51873 10.54817 2.85242 1.000 23.42606 201 GLU B N 1
ATOM 3847 C CA . GLU B 1 209 ? 26.91387 10.25693 2.54912 1.000 30.82546 201 GLU B CA 1
ATOM 3848 C C . GLU B 1 209 ? 27.19128 8.75868 2.56385 1.000 27.83836 201 GLU B C 1
ATOM 3849 O O . GLU B 1 209 ? 28.00636 8.27557 1.76418 1.000 29.78927 201 GLU B O 1
ATOM 3855 N N . GLN B 1 210 ? 26.50303 8.00985 3.43849 1.000 22.50450 202 GLN B N 1
ATOM 3856 C CA . GLN B 1 210 ? 26.70387 6.56729 3.56838 1.000 25.82737 202 GLN B CA 1
ATOM 3857 C C . GLN B 1 210 ? 25.89991 5.75021 2.54863 1.000 28.63545 202 GLN B C 1
ATOM 3858 O O . GLN B 1 210 ? 26.27422 4.61173 2.23955 1.000 24.68440 202 GLN B O 1
ATOM 3864 N N . TRP B 1 211 ? 24.80930 6.29987 2.02332 1.000 23.34599 203 TRP B N 1
ATOM 3865 C CA . TRP B 1 211 ? 23.89965 5.50847 1.19207 1.000 24.24339 203 TRP B CA 1
ATOM 3866 C C . TRP B 1 211 ? 24.54928 4.90646 -0.06034 1.000 24.81480 203 TRP B C 1
ATOM 3867 O O . TRP B 1 211 ? 24.24159 3.73959 -0.36917 1.000 21.33939 203 TRP B O 1
ATOM 3878 N N . PRO B 1 212 ? 25.42774 5.59703 -0.80794 1.000 26.50256 204 PRO B N 1
ATOM 3879 C CA . PRO B 1 212 ? 26.01712 4.93684 -1.98771 1.000 27.32723 204 PRO B CA 1
ATOM 3880 C C . PRO B 1 212 ? 26.78297 3.66388 -1.65428 1.000 25.64417 204 PRO B C 1
ATOM 3881 O O . PRO B 1 212 ? 26.60157 2.65164 -2.33867 1.000 26.57999 204 PRO B O 1
ATOM 3885 N N . ALA B 1 213 ? 27.63018 3.67750 -0.61721 1.000 26.22890 205 ALA B N 1
ATOM 3886 C CA . ALA B 1 213 ? 28.35340 2.46295 -0.25673 1.000 28.65660 205 ALA B CA 1
ATOM 3887 C C . ALA B 1 213 ? 27.39543 1.36720 0.18673 1.000 27.38322 205 ALA B C 1
ATOM 3888 O O . ALA B 1 213 ? 27.62716 0.18575 -0.08496 1.000 23.14589 205 ALA B O 1
ATOM 3890 N N . THR B 1 214 ? 26.30345 1.73664 0.85713 1.000 21.17097 206 THR B N 1
ATOM 3891 C CA . THR B 1 214 ? 25.29512 0.73987 1.21755 1.000 23.16338 206 THR B CA 1
ATOM 3892 C C . THR B 1 214 ? 24.66358 0.10588 -0.02216 1.000 26.34094 206 THR B C 1
ATOM 3893 O O . THR B 1 214 ? 24.43900 -1.11211 -0.06055 1.000 21.65871 206 THR B O 1
ATOM 3897 N N . LEU B 1 215 ? 24.38980 0.90774 -1.06010 1.000 20.93936 207 LEU B N 1
ATOM 3898 C CA . LEU B 1 215 ? 23.81695 0.34299 -2.27750 1.000 24.01766 207 LEU B CA 1
ATOM 3899 C C . LEU B 1 215 ? 24.76949 -0.65293 -2.91460 1.000 25.05067 207 LEU B C 1
ATOM 3900 O O . LEU B 1 215 ? 24.33552 -1.66321 -3.48815 1.000 24.43567 207 LEU B O 1
ATOM 3905 N N . GLU B 1 216 ? 26.07492 -0.35842 -2.86740 1.000 22.74761 208 GLU B N 1
ATOM 3906 C CA . GLU B 1 216 ? 27.04354 -1.26173 -3.45436 1.000 25.40800 208 GLU B CA 1
ATOM 3907 C C . GLU B 1 216 ? 27.16845 -2.53554 -2.64612 1.000 24.86818 208 GLU B C 1
ATOM 3908 O O . GLU B 1 216 ? 27.40703 -3.60561 -3.21836 1.000 26.54755 208 GLU B O 1
ATOM 3914 N N . ALA B 1 217 ? 27.02906 -2.44258 -1.32275 1.000 24.60276 209 ALA B N 1
ATOM 3915 C CA . ALA B 1 217 ? 26.93142 -3.65676 -0.52113 1.000 25.46837 209 ALA B CA 1
ATOM 3916 C C . ALA B 1 217 ? 25.74249 -4.50354 -0.95825 1.000 25.62159 209 ALA B C 1
ATOM 3917 O O . ALA B 1 217 ? 25.85538 -5.73298 -1.08171 1.000 24.20963 209 ALA B O 1
ATOM 3919 N N . LEU B 1 218 ? 24.59943 -3.86448 -1.22769 1.000 23.19362 210 LEU B N 1
ATOM 3920 C CA . LEU B 1 218 ? 23.44308 -4.61707 -1.71506 1.000 20.16978 210 LEU B CA 1
ATOM 3921 C C . LEU B 1 218 ? 23.72792 -5.24451 -3.06578 1.000 27.79477 210 LEU B C 1
ATOM 3922 O O . LEU B 1 218 ? 23.34932 -6.39879 -3.30635 1.000 24.52138 210 LEU B O 1
ATOM 3927 N N . ARG B 1 219 ? 24.36394 -4.48392 -3.97162 1.000 23.20814 211 ARG B N 1
ATOM 3928 C CA . ARG B 1 219 ? 24.64738 -4.99516 -5.31020 1.000 22.39425 211 ARG B CA 1
ATOM 3929 C C . ARG B 1 219 ? 25.47098 -6.27240 -5.24923 1.000 26.17031 211 ARG B C 1
ATOM 3930 O O . ARG B 1 219 ? 25.25412 -7.20337 -6.04117 1.000 27.16752 211 ARG B O 1
ATOM 3938 N N . ALA B 1 220 ? 26.42527 -6.33425 -4.31770 1.000 27.89239 212 ALA B N 1
ATOM 3939 C CA . ALA B 1 220 ? 27.29721 -7.49491 -4.22443 1.000 28.33173 212 ALA B CA 1
ATOM 3940 C C . ALA B 1 220 ? 26.55561 -8.76684 -3.81108 1.000 28.87968 212 ALA B C 1
ATOM 3941 O O . ALA B 1 220 ? 27.07538 -9.86605 -4.04023 1.000 27.54639 212 ALA B O 1
ATOM 3943 N N . LEU B 1 221 ? 25.35108 -8.65632 -3.22983 1.000 24.73683 213 LEU B N 1
ATOM 3944 C CA . LEU B 1 221 ? 24.58314 -9.85756 -2.90665 1.000 26.48267 213 LEU B CA 1
ATOM 3945 C C . LEU B 1 221 ? 24.14927 -10.62841 -4.15541 1.000 26.92011 213 LEU B C 1
ATOM 3946 O O . LEU B 1 221 ? 23.97454 -11.84856 -4.08522 1.000 27.11993 213 LEU B O 1
ATOM 3951 N N . GLY B 1 222 ? 23.95418 -9.95210 -5.28574 1.000 27.02622 214 GLY B N 1
ATOM 3952 C CA . GLY B 1 222 ? 23.53985 -10.64932 -6.50442 1.000 26.83077 214 GLY B CA 1
ATOM 3953 C C . GLY B 1 222 ? 22.09099 -11.10684 -6.49727 1.000 25.29452 214 GLY B C 1
ATOM 3954 O O . GLY B 1 222 ? 21.79846 -12.23266 -6.92097 1.000 24.57232 214 GLY B O 1
ATOM 3955 N N . ALA B 1 223 ? 21.17845 -10.25383 -6.02695 1.000 24.47818 215 ALA B N 1
ATOM 3956 C CA . ALA B 1 223 ? 19.76056 -10.60642 -5.94197 1.000 23.30755 215 ALA B CA 1
ATOM 3957 C C . ALA B 1 223 ? 19.15438 -10.87024 -7.31559 1.000 28.08523 215 ALA B C 1
ATOM 3958 O O . ALA B 1 223 ? 19.41185 -10.14552 -8.27903 1.000 26.20055 215 ALA B O 1
ATOM 3960 N N . GLU B 1 224 ? 18.35572 -11.93737 -7.40019 1.000 24.42303 216 GLU B N 1
ATOM 3961 C CA . GLU B 1 224 ? 17.54666 -12.18794 -8.58140 1.000 23.80494 216 GLU B CA 1
ATOM 3962 C C . GLU B 1 224 ? 16.24521 -11.40168 -8.54406 1.000 26.49185 216 GLU B C 1
ATOM 3963 O O . GLU B 1 224 ? 15.71623 -11.02508 -9.59531 1.000 28.27525 216 GLU B O 1
ATOM 3969 N N . LYS B 1 225 ? 15.70500 -11.16895 -7.35050 1.000 22.78354 217 LYS B N 1
ATOM 3970 C CA . LYS B 1 225 ? 14.48753 -10.39337 -7.19132 1.000 26.52297 217 LYS B CA 1
ATOM 3971 C C . LYS B 1 225 ? 14.67643 -9.51479 -5.97006 1.000 25.74466 217 LYS B C 1
ATOM 3972 O O . LYS B 1 225 ? 15.41121 -9.87610 -5.04023 1.000 24.73658 217 LYS B O 1
ATOM 3978 N N . LEU B 1 226 ? 14.03546 -8.34369 -5.99159 1.000 22.84220 218 LEU B N 1
ATOM 3979 C CA . LEU B 1 226 ? 14.19140 -7.37792 -4.90969 1.000 21.40487 218 LEU B CA 1
ATOM 3980 C C . LEU B 1 226 ? 12.84275 -6.73454 -4.62721 1.000 26.88116 218 LEU B C 1
ATOM 3981 O O . LEU B 1 226 ? 12.13824 -6.32267 -5.55225 1.000 26.21656 218 LEU B O 1
ATOM 3986 N N . VAL B 1 227 ? 12.47029 -6.66092 -3.35192 1.000 24.96383 219 VAL B N 1
ATOM 3987 C CA . VAL B 1 227 ? 11.24755 -5.97503 -2.95046 1.000 26.20057 219 VAL B CA 1
ATOM 3988 C C . VAL B 1 227 ? 11.64106 -4.56024 -2.54560 1.000 25.65720 219 VAL B C 1
ATOM 3989 O O . VAL B 1 227 ? 12.30707 -4.38919 -1.50871 1.000 26.90880 219 VAL B O 1
ATOM 3993 N N . PRO B 1 228 ? 11.32395 -3.53707 -3.35270 1.000 27.17712 220 PRO B N 1
ATOM 3994 C CA . PRO B 1 228 ? 11.78436 -2.17805 -3.05260 1.000 30.16133 220 PRO B CA 1
ATOM 3995 C C . PRO B 1 228 ? 10.85254 -1.52266 -2.05785 1.000 35.32829 220 PRO B C 1
ATOM 3996 O O . PRO B 1 228 ? 9.93008 -2.18082 -1.54010 1.000 29.10994 220 PRO B O 1
ATOM 4000 N N . GLY B 1 229 ? 11.08978 -0.23268 -1.78845 1.000 33.57390 221 GLY B N 1
ATOM 4001 C CA . GLY B 1 229 ? 10.31197 0.45679 -0.77077 1.000 32.18802 221 GLY B CA 1
ATOM 4002 C C . GLY B 1 229 ? 8.83284 0.48806 -1.09625 1.000 31.76925 221 GLY B C 1
ATOM 4003 O O . GLY B 1 229 ? 7.98539 0.18973 -0.24774 1.000 30.15833 221 GLY B O 1
ATOM 4004 N N . ARG B 1 230 ? 8.50639 0.83774 -2.33551 1.000 32.05919 222 ARG B N 1
ATOM 4005 C CA . ARG B 1 230 ? 7.12703 0.88750 -2.78215 1.000 30.99962 222 ARG B CA 1
ATOM 4006 C C . ARG B 1 230 ? 7.09754 0.51031 -4.24810 1.000 31.78424 222 ARG B C 1
ATOM 4007 O O . ARG B 1 230 ? 8.10701 0.59954 -4.95545 1.000 34.07166 222 ARG B O 1
ATOM 4015 N N . GLY B 1 231 ? 5.92099 0.09747 -4.69839 1.000 29.60802 223 GLY B N 1
ATOM 4016 C CA . GLY B 1 231 ? 5.74653 -0.30240 -6.07086 1.000 34.66658 223 GLY B CA 1
ATOM 4017 C C . GLY B 1 231 ? 6.13099 -1.74801 -6.28210 1.000 32.86236 223 GLY B C 1
ATOM 4018 O O . GLY B 1 231 ? 6.52792 -2.46100 -5.35132 1.000 31.18891 223 GLY B O 1
ATOM 4019 N N . PRO B 1 232 ? 6.03156 -2.19944 -7.52833 1.000 31.62776 224 PRO B N 1
ATOM 4020 C CA . PRO B 1 232 ? 6.14532 -3.63445 -7.81066 1.000 30.38321 224 PRO B CA 1
ATOM 4021 C C . PRO B 1 232 ? 7.51235 -4.18352 -7.42992 1.000 26.41516 224 PRO B C 1
ATOM 4022 O O . PRO B 1 232 ? 8.52414 -3.47842 -7.44267 1.000 27.97552 224 PRO B O 1
ATOM 4026 N N . ALA B 1 233 ? 7.52389 -5.45383 -7.03947 1.000 26.57396 225 ALA B N 1
ATOM 4027 C CA . ALA B 1 233 ? 8.79511 -6.12049 -6.81991 1.000 27.51804 225 ALA B CA 1
ATOM 4028 C C . ALA B 1 233 ? 9.57392 -6.12887 -8.12241 1.000 25.64311 225 ALA B C 1
ATOM 4029 O O . ALA B 1 233 ? 8.99707 -6.16554 -9.21271 1.000 24.87268 225 ALA B O 1
ATOM 4031 N N . LEU B 1 234 ? 10.88737 -6.06249 -7.99681 1.000 24.81183 226 LEU B N 1
ATOM 4032 C CA . LEU B 1 234 ? 11.78078 -6.11761 -9.14170 1.000 23.64322 226 LEU B CA 1
ATOM 4033 C C . LEU B 1 234 ? 12.04329 -7.58261 -9.46013 1.000 25.77194 226 LEU B C 1
ATOM 4034 O O . LEU B 1 234 ? 12.40231 -8.35538 -8.56406 1.000 24.21207 226 LEU B O 1
ATOM 4039 N N . LEU B 1 235 ? 11.87709 -7.95700 -10.72348 1.000 22.26166 227 LEU B N 1
ATOM 4040 C CA . LEU B 1 235 ? 11.62568 -9.35073 -11.08144 1.000 24.74226 227 LEU B CA 1
ATOM 4041 C C . LEU B 1 235 ? 12.80848 -10.05006 -11.72903 1.000 30.69685 227 LEU B C 1
ATOM 4042 O O . LEU B 1 235 ? 12.69151 -11.23171 -12.07917 1.000 25.80041 227 LEU B O 1
ATOM 4047 N N . ASN B 1 236 ? 13.92680 -9.36462 -11.92424 1.000 25.49189 228 ASN B N 1
ATOM 4048 C CA . ASN B 1 236 ? 15.09036 -9.97051 -12.55893 1.000 22.71197 228 ASN B CA 1
ATOM 4049 C C . ASN B 1 236 ? 16.30634 -9.11291 -12.21869 1.000 24.62163 228 ASN B C 1
ATOM 4050 O O . ASN B 1 236 ? 16.15585 -8.01454 -11.67204 1.000 21.62924 228 ASN B O 1
ATOM 4055 N N . PRO B 1 237 ? 17.52041 -9.62889 -12.41431 1.000 26.34712 229 PRO B N 1
ATOM 4056 C CA . PRO B 1 237 ? 18.70443 -8.81058 -12.07830 1.000 25.04575 229 PRO B CA 1
ATOM 4057 C C . PRO B 1 237 ? 18.75707 -7.48258 -12.83525 1.000 24.88100 229 PRO B C 1
ATOM 4058 O O . PRO B 1 237 ? 19.27034 -6.49443 -12.29204 1.000 28.18983 229 PRO B O 1
ATOM 4062 N N . ALA B 1 238 ? 18.22364 -7.42414 -14.05653 1.000 25.77677 230 ALA B N 1
ATOM 4063 C CA . ALA B 1 238 ? 18.21044 -6.14915 -14.77343 1.000 24.95297 230 ALA B CA 1
ATOM 4064 C C . ALA B 1 238 ? 17.45518 -5.09824 -13.97198 1.000 24.62980 230 ALA B C 1
ATOM 4065 O O . ALA B 1 238 ? 17.95331 -3.98598 -13.75095 1.000 24.64015 230 ALA B O 1
ATOM 4067 N N . GLU B 1 239 ? 16.25472 -5.43442 -13.49609 1.000 23.70540 231 GLU B N 1
ATOM 4068 C CA . GLU B 1 239 ? 15.53127 -4.46077 -12.67756 1.000 25.61417 231 GLU B CA 1
ATOM 4069 C C . GLU B 1 239 ? 16.21360 -4.24680 -11.33619 1.000 25.83414 231 GLU B C 1
ATOM 4070 O O . GLU B 1 239 ? 16.24902 -3.11451 -10.83517 1.000 25.55060 231 GLU B O 1
ATOM 4076 N N . VAL B 1 240 ? 16.74369 -5.31609 -10.72867 1.000 23.93311 232 VAL B N 1
ATOM 4077 C CA . VAL B 1 240 ? 17.46480 -5.15812 -9.46088 1.000 18.79865 232 VAL B CA 1
ATOM 4078 C C . VAL B 1 240 ? 18.54264 -4.09991 -9.62003 1.000 21.93380 232 VAL B C 1
ATOM 4079 O O . VAL B 1 240 ? 18.63480 -3.14057 -8.84206 1.000 23.94499 232 VAL B O 1
ATOM 4083 N N . ASN B 1 241 ? 19.36356 -4.25417 -10.64811 1.000 24.85204 233 ASN B N 1
ATOM 4084 C CA . ASN B 1 241 ? 20.49620 -3.35020 -10.79622 1.000 29.63076 233 ASN B CA 1
ATOM 4085 C C . ASN B 1 241 ? 20.08037 -1.98395 -11.30711 1.000 31.62284 233 ASN B C 1
ATOM 4086 O O . ASN B 1 241 ? 20.73737 -0.98706 -10.98396 1.000 25.09294 233 ASN B O 1
ATOM 4091 N N . LYS B 1 242 ? 19.00263 -1.90824 -12.09176 1.000 28.77044 234 LYS B N 1
ATOM 4092 C CA . LYS B 1 242 ? 18.45425 -0.60029 -12.44294 1.000 27.52295 234 LYS B CA 1
ATOM 4093 C C . LYS B 1 242 ? 17.99627 0.14686 -11.19883 1.000 28.73896 234 LYS B C 1
ATOM 4094 O O . LYS B 1 242 ? 18.25867 1.34915 -11.05015 1.000 25.91749 234 LYS B O 1
ATOM 4100 N N . GLY B 1 243 ? 17.29718 -0.54676 -10.29369 1.000 23.09746 235 GLY B N 1
ATOM 4101 C CA . GLY B 1 243 ? 16.87733 0.09281 -9.05786 1.000 24.43056 235 GLY B CA 1
ATOM 4102 C C . GLY B 1 243 ? 18.05345 0.60482 -8.24990 1.000 26.35196 235 GLY B C 1
ATOM 4103 O O . GLY B 1 243 ? 18.02579 1.72731 -7.73840 1.000 24.12392 235 GLY B O 1
ATOM 4104 N N . LEU B 1 244 ? 19.09649 -0.21454 -8.11232 1.000 20.07995 236 LEU B N 1
ATOM 4105 C CA . LEU B 1 244 ? 20.28524 0.22166 -7.37398 1.000 23.79614 236 LEU B CA 1
ATOM 4106 C C . LEU B 1 244 ? 20.93623 1.43643 -8.04089 1.000 25.88124 236 LEU B C 1
ATOM 4107 O O . LEU B 1 244 ? 21.31714 2.41007 -7.36305 1.000 23.60910 236 LEU B O 1
ATOM 4112 N N . ASP B 1 245 ? 21.07806 1.39194 -9.36574 1.000 24.97899 237 ASP B N 1
ATOM 4113 C CA . ASP B 1 245 ? 21.70412 2.49906 -10.08984 1.000 27.04503 237 ASP B CA 1
ATOM 4114 C C . ASP B 1 245 ? 20.86998 3.76215 -9.96097 1.000 27.02291 237 ASP B C 1
ATOM 4115 O O . ASP B 1 245 ? 21.39917 4.85052 -9.70005 1.000 26.09377 237 ASP B O 1
ATOM 4120 N N . TYR B 1 246 ? 19.55536 3.63028 -10.16172 1.000 26.05395 238 TYR B N 1
ATOM 4121 C CA . TYR B 1 246 ? 18.64874 4.76851 -10.03909 1.000 27.43186 238 TYR B CA 1
ATOM 4122 C C . TYR B 1 246 ? 18.71238 5.37327 -8.63488 1.000 27.32213 238 TYR B C 1
ATOM 4123 O O . TYR B 1 246 ? 18.83391 6.59508 -8.47861 1.000 24.75133 238 TYR B O 1
ATOM 4132 N N . THR B 1 247 ? 18.62015 4.53087 -7.59871 1.000 20.85101 239 THR B N 1
ATOM 4133 C CA . THR B 1 247 ? 18.62738 5.06025 -6.23734 1.000 23.03517 239 THR B CA 1
ATOM 4134 C C . THR B 1 247 ? 19.95237 5.74299 -5.94031 1.000 22.75511 239 THR B C 1
ATOM 4135 O O . THR B 1 247 ? 19.98617 6.83980 -5.35677 1.000 24.43854 239 THR B O 1
ATOM 4139 N N . LYS B 1 248 ? 21.05174 5.13568 -6.39290 1.000 25.90575 240 LYS B N 1
ATOM 4140 C CA . LYS B 1 248 ? 22.36816 5.73048 -6.18769 1.000 22.78004 240 LYS B CA 1
ATOM 4141 C C . LYS B 1 248 ? 22.47357 7.08559 -6.88327 1.000 25.09212 240 LYS B C 1
ATOM 4142 O O . LYS B 1 248 ? 22.99483 8.04347 -6.30879 1.000 26.22739 240 LYS B O 1
ATOM 4148 N N . ASP B 1 249 ? 21.97995 7.17657 -8.11739 1.000 24.25267 241 ASP B N 1
ATOM 4149 C CA . ASP B 1 249 ? 21.98926 8.44258 -8.84748 1.000 28.58636 241 ASP B CA 1
ATOM 4150 C C . ASP B 1 249 ? 21.17820 9.49496 -8.09438 1.000 27.35750 241 ASP B C 1
ATOM 4151 O O . ASP B 1 249 ? 21.62222 10.63834 -7.91099 1.000 25.45167 241 ASP B O 1
ATOM 4156 N N . PHE B 1 250 ? 19.98019 9.11149 -7.64399 1.000 24.01559 242 PHE B N 1
ATOM 4157 C CA . PHE B 1 250 ? 19.11124 10.03078 -6.92038 1.000 26.77281 242 PHE B CA 1
ATOM 4158 C C . PHE B 1 250 ? 19.82057 10.58892 -5.68983 1.000 23.89899 242 PHE B C 1
ATOM 4159 O O . PHE B 1 250 ? 19.91335 11.80751 -5.51440 1.000 24.46569 242 PHE B O 1
ATOM 4167 N N . VAL B 1 251 ? 20.36037 9.71163 -4.84143 1.000 20.07548 243 VAL B N 1
ATOM 4168 C CA . VAL B 1 251 ? 20.87498 10.21073 -3.56285 1.000 20.10404 243 VAL B CA 1
ATOM 4169 C C . VAL B 1 251 ? 22.25515 10.82991 -3.72213 1.000 23.21040 243 VAL B C 1
ATOM 4170 O O . VAL B 1 251 ? 22.61769 11.73290 -2.96066 1.000 24.51712 243 VAL B O 1
ATOM 4174 N N . THR B 1 252 ? 23.03512 10.38965 -4.71485 1.000 24.68673 244 THR B N 1
ATOM 4175 C CA . THR B 1 252 ? 24.32135 11.03111 -4.98055 1.000 24.83819 244 THR B CA 1
ATOM 4176 C C . THR B 1 252 ? 24.12641 12.44444 -5.51406 1.000 26.72863 244 THR B C 1
ATOM 4177 O O . THR B 1 252 ? 24.80749 13.38499 -5.07586 1.000 25.84587 244 THR B O 1
ATOM 4181 N N . THR B 1 253 ? 23.18827 12.61751 -6.44853 1.000 27.19161 245 THR B N 1
ATOM 4182 C CA . THR B 1 253 ? 22.95038 13.94481 -7.01764 1.000 28.22836 245 THR B CA 1
ATOM 4183 C C . THR B 1 253 ? 22.37277 14.89147 -5.96925 1.000 27.52094 245 THR B C 1
ATOM 4184 O O . THR B 1 253 ? 22.74999 16.06758 -5.90888 1.000 27.55825 245 THR B O 1
ATOM 4188 N N . LEU B 1 254 ? 21.43205 14.39673 -5.15615 1.000 24.76484 246 LEU B N 1
ATOM 4189 C CA . LEU B 1 254 ? 20.83833 15.21261 -4.09810 1.000 24.85215 246 LEU B CA 1
ATOM 4190 C C . LEU B 1 254 ? 21.90275 15.77677 -3.16158 1.000 24.03130 246 LEU B C 1
ATOM 4191 O O . LEU B 1 254 ? 21.91440 16.98407 -2.86764 1.000 27.75435 246 LEU B O 1
ATOM 4196 N N . LEU B 1 255 ? 22.80092 14.91386 -2.66234 1.000 27.38823 247 LEU B N 1
ATOM 4197 C CA . LEU B 1 255 ? 23.84716 15.38619 -1.75091 1.000 27.74885 247 LEU B CA 1
ATOM 4198 C C . LEU B 1 255 ? 24.80976 16.33120 -2.45332 1.000 29.47197 247 LEU B C 1
ATOM 4199 O O . LEU B 1 255 ? 25.26094 17.32067 -1.86310 1.000 28.66655 247 LEU B O 1
ATOM 4204 N N . ALA B 1 256 ? 25.14142 16.03972 -3.70921 1.000 24.81382 248 ALA B N 1
ATOM 4205 C CA . ALA B 1 256 ? 26.07009 16.89454 -4.43690 1.000 27.77128 248 ALA B CA 1
ATOM 4206 C C . ALA B 1 256 ? 25.50873 18.29744 -4.58882 1.000 28.73932 248 ALA B C 1
ATOM 4207 O O . ALA B 1 256 ? 26.24049 19.28478 -4.43589 1.000 30.07983 248 ALA B O 1
ATOM 4209 N N . GLN B 1 257 ? 24.21177 18.41283 -4.89804 1.000 27.63325 249 GLN B N 1
ATOM 4210 C CA . GLN B 1 257 ? 23.62498 19.74563 -5.03165 1.000 26.46880 249 GLN B CA 1
ATOM 4211 C C . GLN B 1 257 ? 23.53714 20.43121 -3.67561 1.000 30.08721 249 GLN B C 1
ATOM 4212 O O . GLN B 1 257 ? 23.73017 21.65007 -3.57739 1.000 28.85285 249 GLN B O 1
ATOM 4218 N N . GLY B 1 258 ? 23.24606 19.66457 -2.62319 1.000 30.90097 250 GLY B N 1
ATOM 4219 C CA . GLY B 1 258 ? 23.25153 20.23879 -1.28210 1.000 33.72662 250 GLY B CA 1
ATOM 4220 C C . GLY B 1 258 ? 24.61508 20.77522 -0.88506 1.000 32.05982 250 GLY B C 1
ATOM 4221 O O . GLY B 1 258 ? 24.72150 21.85261 -0.29316 1.000 32.87976 250 GLY B O 1
ATOM 4222 N N . ARG B 1 259 ? 25.67806 20.02653 -1.19526 1.000 28.62421 251 ARG B N 1
ATOM 4223 C CA A ARG B 1 259 ? 27.02727 20.50627 -0.90290 0.538 33.73184 251 ARG B CA 1
ATOM 4224 C CA B ARG B 1 259 ? 27.02759 20.50649 -0.90302 0.462 33.73372 251 ARG B CA 1
ATOM 4225 C C . ARG B 1 259 ? 27.33590 21.79958 -1.65058 1.000 37.96602 251 ARG B C 1
ATOM 4226 O O . ARG B 1 259 ? 27.93931 22.71480 -1.08923 1.000 33.21751 251 ARG B O 1
ATOM 4241 N N . LYS B 1 260 ? 26.93818 21.89506 -2.92358 1.000 35.19392 252 LYS B N 1
ATOM 4242 C CA . LYS B 1 260 ? 27.15639 23.15002 -3.64590 1.000 35.72623 252 LYS B CA 1
ATOM 4243 C C . LYS B 1 260 ? 26.36201 24.28569 -3.02117 1.000 40.48733 252 LYS B C 1
ATOM 4244 O O . LYS B 1 260 ? 26.85027 25.41872 -2.92429 1.000 38.37446 252 LYS B O 1
ATOM 4250 N N . ALA B 1 261 ? 25.11811 24.00637 -2.62053 1.000 36.52346 253 ALA B N 1
ATOM 4251 C CA . ALA B 1 261 ? 24.27381 25.04880 -2.04958 1.000 29.11425 253 ALA B CA 1
ATOM 4252 C C . ALA B 1 261 ? 24.90365 25.63902 -0.79559 1.000 37.63261 253 ALA B C 1
ATOM 4253 O O . ALA B 1 261 ? 24.87149 26.86139 -0.59673 1.000 38.78289 253 ALA B O 1
ATOM 4255 N N . VAL B 1 262 ? 25.49605 24.78262 0.05047 1.000 38.54765 254 VAL B N 1
ATOM 4256 C CA . VAL B 1 262 ? 26.20170 25.25304 1.24429 1.000 35.82405 254 VAL B CA 1
ATOM 4257 C C . VAL B 1 262 ? 27.49138 25.97619 0.85393 1.000 41.27422 254 VAL B C 1
ATOM 4258 O O . VAL B 1 262 ? 27.84363 27.00130 1.45015 1.000 46.94573 254 VAL B O 1
ATOM 4262 N N . GLU B 1 263 ? 28.21798 25.45869 -0.14762 1.000 39.89870 255 GLU B N 1
ATOM 4263 C CA . GLU B 1 263 ? 29.42393 26.14130 -0.62855 1.000 43.24004 255 GLU B CA 1
ATOM 4264 C C . GLU B 1 263 ? 29.12386 27.54405 -1.14301 1.000 49.49489 255 GLU B C 1
ATOM 4265 O O . GLU B 1 263 ? 30.01586 28.40026 -1.13119 1.000 51.19929 255 GLU B O 1
ATOM 4271 N N . ARG B 1 264 ? 27.88747 27.80575 -1.57274 1.000 45.70790 256 ARG B N 1
ATOM 4272 C CA . ARG B 1 264 ? 27.50164 29.09196 -2.14439 1.000 48.37490 256 ARG B CA 1
ATOM 4273 C C . ARG B 1 264 ? 26.63792 29.93884 -1.21028 1.000 52.79785 256 ARG B C 1
ATOM 4274 O O . ARG B 1 264 ? 26.07417 30.94954 -1.65798 1.000 48.30492 256 ARG B O 1
ATOM 4282 N N . ASN B 1 265 ? 26.49897 29.54473 0.06346 1.000 46.97031 257 ASN B N 1
ATOM 4283 C CA . ASN B 1 265 ? 25.80301 30.34733 1.07800 1.000 50.88027 257 ASN B CA 1
ATOM 4284 C C . ASN B 1 265 ? 24.31765 30.52715 0.77844 1.000 50.84718 257 ASN B C 1
ATOM 4285 O O . ASN B 1 265 ? 23.71069 31.53002 1.16903 1.000 53.37013 257 ASN B O 1
ATOM 4290 N N . LEU B 1 266 ? 23.71070 29.57505 0.08988 1.000 43.29626 258 LEU B N 1
ATOM 4291 C CA . LEU B 1 266 ? 22.32461 29.73538 -0.30956 1.000 46.53091 258 LEU B CA 1
ATOM 4292 C C . LEU B 1 266 ? 21.38858 29.46940 0.85988 1.000 47.45633 258 LEU B C 1
ATOM 4293 O O . LEU B 1 266 ? 21.68979 28.67056 1.74875 1.000 48.73279 258 LEU B O 1
ATOM 4298 N N . ASP B 1 267 ? 20.23871 30.14641 0.85096 1.000 49.84037 259 ASP B N 1
ATOM 4299 C CA . ASP B 1 267 ? 19.16247 29.73404 1.73924 1.000 47.85995 259 ASP B CA 1
ATOM 4300 C C . ASP B 1 267 ? 18.39948 28.56727 1.10988 1.000 47.89036 259 ASP B C 1
ATOM 4301 O O . ASP B 1 267 ? 18.69028 28.11910 -0.00612 1.000 44.01857 259 ASP B O 1
ATOM 4306 N N . LEU B 1 268 ? 17.41281 28.05741 1.84385 1.000 45.53896 260 LEU B N 1
ATOM 4307 C CA . LEU B 1 268 ? 16.73774 26.83822 1.41514 1.000 47.46486 260 LEU B CA 1
ATOM 4308 C C . LEU B 1 268 ? 16.01403 27.03762 0.09129 1.000 38.85756 260 LEU B C 1
ATOM 4309 O O . LEU B 1 268 ? 15.96885 26.12310 -0.74347 1.000 37.84254 260 LEU B O 1
ATOM 4314 N N . LYS B 1 269 ? 15.42348 28.21767 -0.11345 1.000 41.90052 261 LYS B N 1
ATOM 4315 C CA . LYS B 1 269 ? 14.70635 28.45723 -1.35942 1.000 47.10486 261 LYS B CA 1
ATOM 4316 C C . LYS B 1 269 ? 15.64964 28.38295 -2.55335 1.000 46.51705 261 LYS B C 1
ATOM 4317 O O . LYS B 1 269 ? 15.29775 27.82096 -3.60188 1.000 43.12122 261 LYS B O 1
ATOM 4323 N N . ALA B 1 270 ? 16.86038 28.93254 -2.40684 1.000 43.92609 262 ALA B N 1
ATOM 4324 C CA . ALA B 1 270 ? 17.83824 28.88201 -3.48928 1.000 44.29407 262 ALA B CA 1
ATOM 4325 C C . ALA B 1 270 ? 18.49450 27.50961 -3.58597 1.000 38.82348 262 ALA B C 1
ATOM 4326 O O . ALA B 1 270 ? 18.83092 27.06152 -4.69633 1.000 36.55393 262 ALA B O 1
ATOM 4328 N N . ALA B 1 271 ? 18.66509 26.82835 -2.44447 1.000 37.33426 263 ALA B N 1
ATOM 4329 C CA . ALA B 1 271 ? 19.16045 25.45784 -2.46388 1.000 37.81528 263 ALA B CA 1
ATOM 4330 C C . ALA B 1 271 ? 18.20891 24.55059 -3.22771 1.000 35.87130 263 ALA B C 1
ATOM 4331 O O . ALA B 1 271 ? 18.64510 23.62387 -3.91623 1.000 34.25557 263 ALA B O 1
ATOM 4333 N N . MET B 1 272 ? 16.90189 24.79095 -3.09518 1.000 33.51301 264 MET B N 1
ATOM 4334 C CA . MET B 1 272 ? 15.91655 24.02616 -3.84805 1.000 36.43622 264 MET B CA 1
ATOM 4335 C C . MET B 1 272 ? 16.04303 24.29909 -5.34513 1.000 35.79758 264 MET B C 1
ATOM 4336 O O . MET B 1 272 ? 16.04298 23.36983 -6.15726 1.000 35.37524 264 MET B O 1
ATOM 4341 N N . ALA B 1 273 ? 16.15750 25.57381 -5.72742 1.000 36.93356 265 ALA B N 1
ATOM 4342 C CA . ALA B 1 273 ? 16.34823 25.90625 -7.13495 1.000 37.39358 265 ALA B CA 1
ATOM 4343 C C . ALA B 1 273 ? 17.61594 25.25387 -7.68687 1.000 40.03449 265 ALA B C 1
ATOM 4344 O O . ALA B 1 273 ? 17.59442 24.64656 -8.76569 1.000 36.08726 265 ALA B O 1
ATOM 4346 N N . LEU B 1 274 ? 18.72851 25.34358 -6.94955 1.000 39.35903 266 LEU B N 1
ATOM 4347 C CA . LEU B 1 274 ? 19.96321 24.71133 -7.41613 1.000 37.30838 266 LEU B CA 1
ATOM 4348 C C . LEU B 1 274 ? 19.81521 23.19608 -7.51820 1.000 36.99215 266 LEU B C 1
ATOM 4349 O O . LEU B 1 274 ? 20.28873 22.58192 -8.48257 1.000 38.37037 266 LEU B O 1
ATOM 4354 N N . THR B 1 275 ? 19.16647 22.57123 -6.53562 1.000 30.15054 267 THR B N 1
ATOM 4355 C CA . THR B 1 275 ? 18.96777 21.12892 -6.60651 1.000 30.47614 267 THR B CA 1
ATOM 4356 C C . THR B 1 275 ? 18.15052 20.73873 -7.83384 1.000 32.91777 267 THR B C 1
ATOM 4357 O O . THR B 1 275 ? 18.44706 19.73726 -8.49997 1.000 31.65672 267 THR B O 1
ATOM 4361 N N . ARG B 1 276 ? 17.11842 21.51831 -8.15344 1.000 30.45187 268 ARG B N 1
ATOM 4362 C CA . ARG B 1 276 ? 16.30408 21.20006 -9.32397 1.000 30.32394 268 ARG B CA 1
ATOM 4363 C C . ARG B 1 276 ? 17.11251 21.21535 -10.60973 1.000 31.06264 268 ARG B C 1
ATOM 4364 O O . ARG B 1 276 ? 16.77961 20.47561 -11.54033 1.000 32.98505 268 ARG B O 1
ATOM 4372 N N . GLU B 1 277 ? 18.14341 22.06797 -10.70268 1.000 33.97450 269 GLU B N 1
ATOM 4373 C CA . GLU B 1 277 ? 18.91779 22.15585 -11.94315 1.000 36.03491 269 GLU B CA 1
ATOM 4374 C C . GLU B 1 277 ? 19.45833 20.79436 -12.35841 1.000 36.22581 269 GLU B C 1
ATOM 4375 O O . GLU B 1 277 ? 19.50644 20.47635 -13.54994 1.000 35.29814 269 GLU B O 1
ATOM 4381 N N . ALA B 1 278 ? 19.87027 19.97949 -11.38556 1.000 30.89901 270 ALA B N 1
ATOM 4382 C CA . ALA B 1 278 ? 20.39586 18.63740 -11.61723 1.000 34.38847 270 ALA B CA 1
ATOM 4383 C C . ALA B 1 278 ? 19.34284 17.54897 -11.46260 1.000 31.48357 270 ALA B C 1
ATOM 4384 O O . ALA B 1 278 ? 19.34593 16.57649 -12.22890 1.000 34.64506 270 ALA B O 1
ATOM 4386 N N . MET B 1 279 ? 18.42106 17.70975 -10.51415 1.000 29.30566 271 MET B N 1
ATOM 4387 C CA . MET B 1 279 ? 17.48978 16.63190 -10.18963 1.000 29.19506 271 MET B CA 1
ATOM 4388 C C . MET B 1 279 ? 16.28838 16.59326 -11.12850 1.000 30.17391 271 MET B C 1
ATOM 4389 O O . MET B 1 279 ? 15.79695 15.50510 -11.45076 1.000 31.48521 271 MET B O 1
ATOM 4394 N N . ASP B 1 280 ? 15.76232 17.76095 -11.51802 1.000 30.31081 272 ASP B N 1
ATOM 4395 C CA . ASP B 1 280 ? 14.58269 17.78640 -12.38177 1.000 31.87949 272 ASP B CA 1
ATOM 4396 C C . ASP B 1 280 ? 14.81789 17.05925 -13.69766 1.000 32.75149 272 ASP B C 1
ATOM 4397 O O . ASP B 1 280 ? 13.97213 16.22775 -14.06866 1.000 32.43589 272 ASP B O 1
ATOM 4402 N N . PRO B 1 281 ? 15.89737 17.31684 -14.45377 1.000 35.91267 273 PRO B N 1
ATOM 4403 C CA . PRO B 1 281 ? 16.04071 16.63933 -15.75567 1.000 34.17352 273 PRO B CA 1
ATOM 4404 C C . PRO B 1 281 ? 16.21266 15.13476 -15.63075 1.000 36.79813 273 PRO B C 1
ATOM 4405 O O . PRO B 1 281 ? 15.93513 14.41672 -16.59473 1.000 36.58300 273 PRO B O 1
ATOM 4409 N N . LYS B 1 282 ? 16.66059 14.63264 -14.47965 1.000 34.61503 274 LYS B N 1
ATOM 4410 C CA . LYS B 1 282 ? 16.84345 13.19310 -14.29416 1.000 35.33021 274 LYS B CA 1
ATOM 4411 C C . LYS B 1 282 ? 15.60592 12.49589 -13.72964 1.000 29.96830 274 LYS B C 1
ATOM 4412 O O . LYS B 1 282 ? 15.27641 11.38239 -14.15358 1.000 30.79589 274 LYS B O 1
ATOM 4418 N N . PHE B 1 283 ? 14.91310 13.11688 -12.77093 1.000 27.72225 275 PHE B N 1
ATOM 4419 C CA . PHE B 1 283 ? 13.92474 12.41491 -11.95775 1.000 28.80098 275 PHE B CA 1
ATOM 4420 C C . PHE B 1 283 ? 12.58691 13.13518 -11.86840 1.000 30.42050 275 PHE B C 1
ATOM 4421 O O . PHE B 1 283 ? 11.70463 12.67385 -11.13135 1.000 32.43529 275 PHE B O 1
ATOM 4429 N N . GLY B 1 284 ? 12.40180 14.24157 -12.59919 1.000 31.94293 276 GLY B N 1
ATOM 4430 C CA . GLY B 1 284 ? 11.20954 15.05959 -12.41047 1.000 36.60790 276 GLY B CA 1
ATOM 4431 C C . GLY B 1 284 ? 9.89999 14.33520 -12.66516 1.000 34.06488 276 GLY B C 1
ATOM 4432 O O . GLY B 1 284 ? 8.85212 14.76388 -12.16700 1.000 36.34307 276 GLY B O 1
ATOM 4433 N N . HIS B 1 285 ? 9.93635 13.24149 -13.41953 1.000 31.41063 277 HIS B N 1
ATOM 4434 C CA . HIS B 1 285 ? 8.74217 12.48851 -13.78364 1.000 30.78891 277 HIS B CA 1
ATOM 4435 C C . HIS B 1 285 ? 8.37361 11.39014 -12.78958 1.000 31.19065 277 HIS B C 1
ATOM 4436 O O . HIS B 1 285 ? 7.29228 10.80550 -12.92854 1.000 35.23031 277 HIS B O 1
ATOM 4443 N N . VAL B 1 286 ? 9.23683 11.08003 -11.81313 1.000 32.07298 278 VAL B N 1
ATOM 4444 C CA . VAL B 1 286 ? 9.05505 9.86115 -11.01847 1.000 35.05860 278 VAL B CA 1
ATOM 4445 C C . VAL B 1 286 ? 7.94788 10.05745 -9.98352 1.000 41.07547 278 VAL B C 1
ATOM 4446 O O . VAL B 1 286 ? 7.55980 11.17978 -9.63581 1.000 34.94220 278 VAL B O 1
ATOM 4450 N N . PHE B 1 287 ? 7.42249 8.93212 -9.49989 1.000 32.53288 279 PHE B N 1
ATOM 4451 C CA . PHE B 1 287 ? 6.31426 8.95349 -8.55682 1.000 36.07960 279 PHE B CA 1
ATOM 4452 C C . PHE B 1 287 ? 6.69607 9.76031 -7.32013 1.000 33.00994 279 PHE B C 1
ATOM 4453 O O . PHE B 1 287 ? 7.80969 9.63942 -6.80340 1.000 32.23711 279 PHE B O 1
ATOM 4461 N N . ILE B 1 288 ? 5.76232 10.60925 -6.87111 1.000 36.56344 280 ILE B N 1
ATOM 4462 C CA . ILE B 1 288 ? 5.85586 11.47652 -5.68588 1.000 36.23872 280 ILE B CA 1
ATOM 4463 C C . ILE B 1 288 ? 7.16460 12.26338 -5.63714 1.000 32.47862 280 ILE B C 1
ATOM 4464 O O . ILE B 1 288 ? 7.67950 12.56776 -4.55320 1.000 35.75612 280 ILE B O 1
ATOM 4469 N N . TYR B 1 289 ? 7.67964 12.65094 -6.80970 1.000 33.41848 281 TYR B N 1
ATOM 4470 C CA . TYR B 1 289 ? 8.87976 13.48316 -6.85270 1.000 31.63120 281 TYR B CA 1
ATOM 4471 C C . TYR B 1 289 ? 8.66241 14.80108 -6.12044 1.000 30.77121 281 TYR B C 1
ATOM 4472 O O . TYR B 1 289 ? 9.45951 15.17961 -5.25491 1.000 32.33134 281 TYR B O 1
ATOM 4481 N N . GLU B 1 290 ? 7.58900 15.51965 -6.46694 1.000 30.47011 282 GLU B N 1
ATOM 4482 C CA . GLU B 1 290 ? 7.36647 16.84952 -5.89993 1.000 33.97343 282 GLU B CA 1
ATOM 4483 C C . GLU B 1 290 ? 6.99599 16.78370 -4.42042 1.000 33.03518 282 GLU B C 1
ATOM 4484 O O . GLU B 1 290 ? 7.27793 17.72791 -3.67487 1.000 35.48837 282 GLU B O 1
ATOM 4490 N N . HIS B 1 291 ? 6.39387 15.67806 -3.96895 1.000 35.55854 283 HIS B N 1
ATOM 4491 C CA . HIS B 1 291 ? 6.09835 15.53373 -2.54493 1.000 31.61508 283 HIS B CA 1
ATOM 4492 C C . HIS B 1 291 ? 7.36534 15.29405 -1.73955 1.000 35.99523 283 HIS B C 1
ATOM 4493 O O . HIS B 1 291 ? 7.49897 15.80177 -0.62007 1.000 34.70976 283 HIS B O 1
ATOM 4500 N N . CYS B 1 292 ? 8.30877 14.52736 -2.28389 1.000 32.87624 284 CYS B N 1
ATOM 4501 C CA . CYS B 1 292 ? 9.50906 14.21731 -1.50957 1.000 30.80211 284 CYS B CA 1
ATOM 4502 C C . CYS B 1 292 ? 10.56689 15.30746 -1.60917 1.000 28.68218 284 CYS B C 1
ATOM 4503 O O . CYS B 1 292 ? 11.28576 15.54401 -0.63470 1.000 30.83553 284 CYS B O 1
ATOM 4506 N N . LEU B 1 293 ? 10.68485 15.96841 -2.75843 1.000 30.30809 285 LEU B N 1
ATOM 4507 C CA . LEU B 1 293 ? 11.82370 16.85597 -2.98753 1.000 28.49477 285 LEU B CA 1
ATOM 4508 C C . LEU B 1 293 ? 12.06345 17.87826 -1.87530 1.000 27.31877 285 LEU B C 1
ATOM 4509 O O . LEU B 1 293 ? 13.23193 18.06447 -1.49485 1.000 27.91419 285 LEU B O 1
ATOM 4514 N N . PRO B 1 294 ? 11.05198 18.56106 -1.32032 1.000 25.74197 286 PRO B N 1
ATOM 4515 C CA . PRO B 1 294 ? 11.35566 19.57271 -0.28408 1.000 27.87960 286 PRO B CA 1
ATOM 4516 C C . PRO B 1 294 ? 12.05150 18.99239 0.93777 1.000 28.00885 286 PRO B C 1
ATOM 4517 O O . PRO B 1 294 ? 13.05020 19.56188 1.41324 1.000 28.36448 286 PRO B O 1
ATOM 4521 N N . PHE B 1 295 ? 11.55265 17.86715 1.46399 1.000 27.94728 287 PHE B N 1
ATOM 4522 C CA . PHE B 1 295 ? 12.22040 17.23861 2.60428 1.000 29.22408 287 PHE B CA 1
ATOM 4523 C C . PHE B 1 295 ? 13.62029 16.76834 2.23371 1.000 28.75416 287 PHE B C 1
ATOM 4524 O O . PHE B 1 295 ? 14.54083 16.84780 3.05516 1.000 26.35470 287 PHE B O 1
ATOM 4532 N N . ASP B 1 296 ? 13.79607 16.28511 0.99527 1.000 25.51341 288 ASP B N 1
ATOM 4533 C CA . ASP B 1 296 ? 15.10402 15.79919 0.54329 1.000 26.80487 288 ASP B CA 1
ATOM 4534 C C . ASP B 1 296 ? 16.12729 16.93143 0.49152 1.000 26.96257 288 ASP B C 1
ATOM 4535 O O . ASP B 1 296 ? 17.26697 16.78017 0.94851 1.000 24.86787 288 ASP B O 1
ATOM 4540 N N . VAL B 1 297 ? 15.73764 18.07350 -0.08519 1.000 27.24401 289 VAL B N 1
ATOM 4541 C CA . VAL B 1 297 ? 16.63112 19.22679 -0.15831 1.000 27.19045 289 VAL B CA 1
ATOM 4542 C C . VAL B 1 297 ? 16.97609 19.71987 1.23937 1.000 28.49200 289 VAL B C 1
ATOM 4543 O O . VAL B 1 297 ? 18.13963 20.02546 1.54349 1.000 25.72306 289 VAL B O 1
ATOM 4547 N N . SER B 1 298 ? 15.97126 19.80548 2.11311 1.000 25.87650 290 SER B N 1
ATOM 4548 C CA . SER B 1 298 ? 16.22598 20.27853 3.46664 1.000 25.35955 290 SER B CA 1
ATOM 4549 C C . SER B 1 298 ? 17.20294 19.35443 4.19155 1.000 26.32806 290 SER B C 1
ATOM 4550 O O . SER B 1 298 ? 18.15199 19.82375 4.82637 1.000 26.77820 290 SER B O 1
ATOM 4553 N N . ARG B 1 299 ? 17.01676 18.03551 4.06918 1.000 25.77335 291 ARG B N 1
ATOM 4554 C CA . ARG B 1 299 ? 17.95686 17.10522 4.69288 1.000 24.67424 291 ARG B CA 1
ATOM 4555 C C . ARG B 1 299 ? 19.34221 17.21750 4.06575 1.000 23.91436 291 ARG B C 1
ATOM 4556 O O . ARG B 1 299 ? 20.35175 17.28248 4.77577 1.000 24.41237 291 ARG B O 1
ATOM 4564 N N . ALA B 1 300 ? 19.41215 17.24399 2.73350 1.000 26.13376 292 ALA B N 1
ATOM 4565 C CA . ALA B 1 300 ? 20.71147 17.35414 2.07602 1.000 22.28580 292 ALA B CA 1
ATOM 4566 C C . ALA B 1 300 ? 21.42249 18.63418 2.48300 1.000 25.86896 292 ALA B C 1
ATOM 4567 O O . ALA B 1 300 ? 22.64340 18.63712 2.68892 1.000 26.06274 292 ALA B O 1
ATOM 4569 N N . PHE B 1 301 ? 20.68614 19.74250 2.58442 1.000 25.46930 293 PHE B N 1
ATOM 4570 C CA . PHE B 1 301 ? 21.31078 20.98230 3.04773 1.000 28.02465 293 PHE B CA 1
ATOM 4571 C C . PHE B 1 301 ? 21.86084 20.82074 4.46582 1.000 30.46071 293 PHE B C 1
ATOM 4572 O O . PHE B 1 301 ? 23.00273 21.20975 4.74777 1.000 27.88867 293 PHE B O 1
ATOM 4580 N N . ASP B 1 302 ? 21.05477 20.24700 5.37441 1.000 29.53622 294 ASP B N 1
ATOM 4581 C CA . ASP B 1 302 ? 21.52229 20.01158 6.74214 1.000 31.46821 294 ASP B CA 1
ATOM 4582 C C . ASP B 1 302 ? 22.79069 19.16811 6.74877 1.000 28.83090 294 ASP B C 1
ATOM 4583 O O . ASP B 1 302 ? 23.78331 19.51248 7.40646 1.000 31.10502 294 ASP B O 1
ATOM 4588 N N . GLU B 1 303 ? 22.76237 18.03715 6.04016 1.000 29.78610 295 GLU B N 1
ATOM 4589 C CA . GLU B 1 303 ? 23.90007 17.12825 6.08038 1.000 27.04819 295 GLU B CA 1
ATOM 4590 C C . GLU B 1 303 ? 25.13835 17.78458 5.48128 1.000 28.08321 295 GLU B C 1
ATOM 4591 O O . GLU B 1 303 ? 26.23525 17.69051 6.05051 1.000 28.21651 295 GLU B O 1
ATOM 4597 N N . ALA B 1 304 ? 24.98317 18.49163 4.35077 1.000 27.60671 296 ALA B N 1
ATOM 4598 C CA . ALA B 1 304 ? 26.12259 19.19628 3.76618 1.000 31.81310 296 ALA B CA 1
ATOM 4599 C C . ALA B 1 304 ? 26.64260 20.28320 4.69554 1.000 35.30584 296 ALA B C 1
ATOM 4600 O O . ALA B 1 304 ? 27.83005 20.62373 4.65929 1.000 34.48695 296 ALA B O 1
ATOM 4602 N N . SER B 1 305 ? 25.77310 20.83419 5.53674 1.000 32.20491 297 SER B N 1
ATOM 4603 C CA . SER B 1 305 ? 26.15966 21.85812 6.50250 1.000 32.25649 297 SER B CA 1
ATOM 4604 C C . SER B 1 305 ? 26.88153 21.29118 7.71757 1.000 37.50308 297 SER B C 1
ATOM 4605 O O . SER B 1 305 ? 27.29208 22.06846 8.58247 1.000 35.02751 297 SER B O 1
ATOM 4608 N N . GLY B 1 306 ? 27.01994 19.96640 7.82299 1.000 32.98284 298 GLY B N 1
ATOM 4609 C CA . GLY B 1 306 ? 27.69345 19.34988 8.95084 1.000 33.52235 298 GLY B CA 1
ATOM 4610 C C . GLY B 1 306 ? 26.77085 18.69475 9.95692 1.000 34.76478 298 GLY B C 1
ATOM 4611 O O . GLY B 1 306 ? 27.25129 18.21520 10.99067 1.000 34.83186 298 GLY B O 1
ATOM 4612 N N . ILE B 1 307 ? 25.46583 18.66908 9.69952 1.000 30.95587 299 ILE B N 1
ATOM 4613 C CA . ILE B 1 307 ? 24.50079 18.05261 10.61467 1.000 30.77163 299 ILE B CA 1
ATOM 4614 C C . ILE B 1 307 ? 24.43752 16.58131 10.21300 1.000 26.73949 299 ILE B C 1
ATOM 4615 O O . ILE B 1 307 ? 23.59402 16.16508 9.43298 1.000 28.28958 299 ILE B O 1
ATOM 4620 N N . ALA B 1 308 ? 25.35725 15.77699 10.75849 1.000 31.86576 300 ALA B N 1
ATOM 4621 C CA . A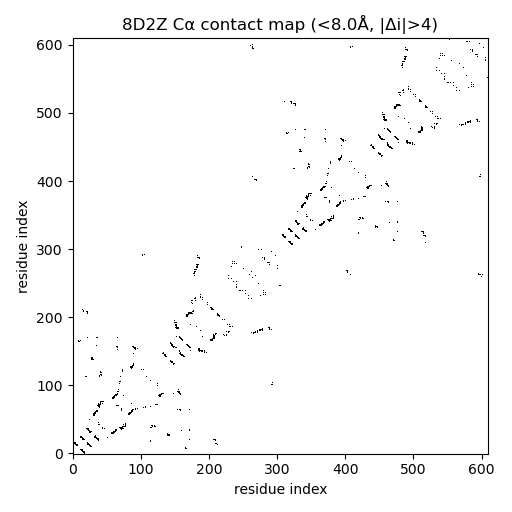LA B 1 308 ? 25.43706 14.37947 10.32165 1.000 28.87772 300 ALA B CA 1
ATOM 4622 C C . ALA B 1 308 ? 24.24952 13.57127 10.83146 1.000 25.14184 300 ALA B C 1
ATOM 4623 O O . ALA B 1 308 ? 23.68274 12.74778 10.09662 1.000 26.61109 300 ALA B O 1
ATOM 4625 N N . HIS B 1 309 ? 23.87504 13.78258 12.08931 1.000 27.92396 301 HIS B N 1
ATOM 4626 C CA . HIS B 1 309 ? 22.72716 13.10759 12.68003 1.000 30.46924 301 HIS B CA 1
ATOM 4627 C C . HIS B 1 309 ? 21.48044 13.94857 12.42511 1.000 26.13182 301 HIS B C 1
ATOM 4628 O O . HIS B 1 309 ? 21.44740 15.12202 12.82866 1.000 27.29262 301 HIS B O 1
ATOM 4635 N N . PRO B 1 310 ? 20.46486 13.41145 11.74778 1.000 25.28477 302 PRO B N 1
ATOM 4636 C CA . PRO B 1 310 ? 19.40969 14.26381 11.17892 1.000 24.69989 302 PRO B CA 1
ATOM 4637 C C . PRO B 1 310 ? 18.54209 14.91889 12.23802 1.000 25.07539 302 PRO B C 1
ATOM 4638 O O . PRO B 1 310 ? 18.12665 14.28414 13.21315 1.000 24.91004 302 PRO B O 1
ATOM 4642 N N . ARG B 1 311 ? 18.21178 16.18382 11.98815 1.000 22.66683 303 ARG B N 1
ATOM 4643 C CA . ARG B 1 311 ? 17.21033 16.86556 12.79739 1.000 27.54026 303 ARG B CA 1
ATOM 4644 C C . ARG B 1 311 ? 15.88435 16.12584 12.69148 1.000 27.42048 303 ARG B C 1
ATOM 4645 O O . ARG B 1 311 ? 15.57674 15.49705 11.67478 1.000 27.39209 303 ARG B O 1
ATOM 4653 N N . ILE B 1 312 ? 15.09541 16.20999 13.74428 1.000 25.86284 304 ILE B N 1
ATOM 4654 C CA . ILE B 1 312 ? 13.86762 15.42893 13.85207 1.000 24.37576 304 ILE B CA 1
ATOM 4655 C C . ILE B 1 312 ? 12.71968 16.19312 13.19710 1.000 26.35126 304 ILE B C 1
ATOM 4656 O O . ILE B 1 312 ? 12.53359 17.38861 13.45247 1.000 26.57162 304 ILE B O 1
ATOM 4661 N N . TRP B 1 313 ? 11.97100 15.50853 12.32254 1.000 23.97304 305 TRP B N 1
ATOM 4662 C CA . TRP B 1 313 ? 10.81549 16.10426 11.64794 1.000 24.62971 305 TRP B CA 1
ATOM 4663 C C . TRP B 1 313 ? 9.59357 16.13320 12.56484 1.000 27.14722 305 TRP B C 1
ATOM 4664 O O . TRP B 1 313 ? 9.28839 15.15240 13.25493 1.000 27.62397 305 TRP B O 1
ATOM 4675 N N . THR B 1 314 ? 8.91835 17.28352 12.59078 1.000 27.97103 306 THR B N 1
ATOM 4676 C CA . THR B 1 314 ? 7.62244 17.47464 13.23227 1.000 26.99686 306 THR B CA 1
ATOM 4677 C C . THR B 1 314 ? 6.79809 18.40336 12.35003 1.000 30.76081 306 THR B C 1
ATOM 4678 O O . THR B 1 314 ? 7.31061 18.98558 11.38955 1.000 30.95668 306 THR B O 1
ATOM 4682 N N . ALA B 1 315 ? 5.52467 18.59795 12.71539 1.000 29.95896 307 ALA B N 1
ATOM 4683 C CA . ALA B 1 315 ? 4.66601 19.47340 11.91633 1.000 35.30585 307 ALA B CA 1
ATOM 4684 C C . ALA B 1 315 ? 5.21625 20.89419 11.86427 1.000 35.67061 307 ALA B C 1
ATOM 4685 O O . ALA B 1 315 ? 5.09924 21.56940 10.83622 1.000 38.05410 307 ALA B O 1
ATOM 4687 N N . GLN B 1 316 ? 5.81947 21.36656 12.96605 1.000 33.88635 308 GLN B N 1
ATOM 4688 C CA . GLN B 1 316 ? 6.40565 22.70413 12.96985 1.000 36.06081 308 GLN B CA 1
ATOM 4689 C C . GLN B 1 316 ? 7.57818 22.78914 12.00399 1.000 37.19766 308 GLN B C 1
ATOM 4690 O O . GLN B 1 316 ? 7.74717 23.80234 11.31032 1.000 38.79566 308 GLN B O 1
ATOM 4696 N N . ARG B 1 317 ? 8.40361 21.73595 11.95168 1.000 32.11625 309 ARG B N 1
ATOM 4697 C CA . ARG B 1 317 ? 9.49864 21.71649 10.98962 1.000 30.22977 309 ARG B CA 1
ATOM 4698 C C . ARG B 1 317 ? 8.96867 21.69951 9.55876 1.000 34.73358 309 ARG B C 1
ATOM 4699 O O . ARG B 1 317 ? 9.54619 22.34153 8.67255 1.000 34.87597 309 ARG B O 1
ATOM 4707 N N . ASP B 1 318 ? 7.88918 20.94475 9.30362 1.000 31.75802 310 ASP B N 1
ATOM 4708 C CA . ASP B 1 318 ? 7.24590 20.99947 7.98750 1.000 33.76068 310 ASP B CA 1
ATOM 4709 C C . ASP B 1 318 ? 6.82307 22.42171 7.66374 1.000 38.91259 310 ASP B C 1
ATOM 4710 O O . ASP B 1 318 ? 7.05972 22.91939 6.55473 1.000 36.90292 310 ASP B O 1
ATOM 4715 N N . LYS B 1 319 ? 6.16231 23.07508 8.62419 1.000 38.93025 311 LYS B N 1
ATOM 4716 C CA . LYS B 1 319 ? 5.65831 24.42736 8.41266 1.000 37.97895 311 LYS B CA 1
ATOM 4717 C C . LYS B 1 319 ? 6.79619 25.37751 8.06547 1.000 44.70115 311 LYS B C 1
ATOM 4718 O O . LYS B 1 319 ? 6.71335 26.14130 7.09116 1.000 39.92195 311 LYS B O 1
ATOM 4720 N N . ASP B 1 320 ? 7.87604 25.33238 8.85278 1.000 39.35822 312 ASP B N 1
ATOM 4721 C CA . ASP B 1 320 ? 9.02928 26.18966 8.59626 1.000 41.41569 312 ASP B CA 1
ATOM 4722 C C . ASP B 1 320 ? 9.62327 25.91133 7.22357 1.000 44.55170 312 ASP B C 1
ATOM 4723 O O . ASP B 1 320 ? 9.94133 26.84524 6.47427 1.000 42.93600 312 ASP B O 1
ATOM 4728 N N . MET B 1 321 ? 9.76044 24.63225 6.86763 1.000 34.35307 313 MET B N 1
ATOM 4729 C CA . MET B 1 321 ? 10.28410 24.28983 5.54856 1.000 36.43431 313 MET B CA 1
ATOM 4730 C C . MET B 1 321 ? 9.40929 24.86518 4.43776 1.000 44.22701 313 MET B C 1
ATOM 4731 O O . MET B 1 321 ? 9.91856 25.47747 3.49042 1.000 42.15463 313 MET B O 1
ATOM 4736 N N . TRP B 1 322 ? 8.08792 24.66448 4.52106 1.000 41.21067 314 TRP B N 1
ATOM 4737 C CA . TRP B 1 322 ? 7.22107 25.16612 3.45538 1.000 43.32484 314 TRP B CA 1
ATOM 4738 C C . TRP B 1 322 ? 7.26553 26.68601 3.38774 1.000 49.75147 314 TRP B C 1
ATOM 4739 O O . TRP B 1 322 ? 7.27280 27.26608 2.29411 1.000 55.39576 314 TRP B O 1
ATOM 4750 N N . ALA B 1 323 ? 7.30506 27.34891 4.54720 1.000 52.74977 315 ALA B N 1
ATOM 4751 C CA . ALA B 1 323 ? 7.39295 28.80539 4.56704 1.000 56.74478 315 ALA B CA 1
ATOM 4752 C C . ALA B 1 323 ? 8.66120 29.29195 3.87031 1.000 60.96255 315 ALA B C 1
ATOM 4753 O O . ALA B 1 323 ? 8.61736 30.24544 3.08234 1.000 63.84717 315 ALA B O 1
ATOM 4755 N N . ALA B 1 324 ? 9.79919 28.63608 4.13566 1.000 51.39933 316 ALA B N 1
ATOM 4756 C CA . ALA B 1 324 ? 11.05978 29.04214 3.51762 1.000 53.11188 316 ALA B CA 1
ATOM 4757 C C . ALA B 1 324 ? 11.04229 28.84554 2.00456 1.000 56.28635 316 ALA B C 1
ATOM 4758 O O . ALA B 1 324 ? 11.68456 29.61094 1.27031 1.000 49.16563 316 ALA B O 1
ATOM 4760 N N . LEU B 1 325 ? 10.31458 27.84102 1.51773 1.000 44.21332 317 LEU B N 1
ATOM 4761 C CA . LEU B 1 325 ? 10.17100 27.62692 0.08286 1.000 53.47706 317 LEU B CA 1
ATOM 4762 C C . LEU B 1 325 ? 9.05941 28.47823 -0.53046 1.000 59.44342 317 LEU B C 1
ATOM 4763 O O . LEU B 1 325 ? 8.82651 28.38589 -1.74275 1.000 62.40241 317 LEU B O 1
ATOM 4768 N N . GLN B 1 326 ? 8.39497 29.30893 0.27736 1.000 59.75183 318 GLN B N 1
ATOM 4769 C CA . GLN B 1 326 ? 7.25914 30.14143 -0.12889 1.000 68.92941 318 GLN B CA 1
ATOM 4770 C C . GLN B 1 326 ? 6.06680 29.26934 -0.51738 1.000 71.45366 318 GLN B C 1
ATOM 4771 O O . GLN B 1 326 ? 4.94044 29.50198 -0.06506 1.000 73.14929 318 GLN B O 1
#

Radius of gyration: 26.15 Å; Cα contacts (8 Å, |Δi|>4): 1394; chains: 2; bounding box: 60×67×65 Å

Sequence (610 aa):
KKVTWTKKLSENAYAYTAEGDPNSGVIIGDDSVLIVDTTATPAMAQDLIAKIRSVTDKPIKHVVLSHYHAVRVLGASAYFFDEGAQHVIASRRRGTYEMIVERGEADMKSEIERFPRLFAGVETVPGLTWPTLVFEREITLFLGKLEVKIMHVGSGHTKKGGDTIVWLPSQKVLFSGDLVEYYDAACYCGDAQLEQWPATLEALRALGAEKLVPGRGPALLNPAEVNKGLDYTKDFVTTLLAQGRKAVERNLDLKAAMALTREAMDPKFGHVFIYEHCLPFDVSRAFDEASGIIAHPRIWTAQRRDKDMWAALQDKVTWTKLSENAYAYTAEGDPNSGVIIGDDSVLIVDTTATPAMAQDLIAKIRSVTDKPIKHVVLSHYHAVRVLGASAYFDEGAQHVIASRRGTYEMIVERGEADMKSEIERFPRLFAGVETVPGLTWPTLVFEREITLFLGKLEVKIMHVGSGHTKKGGDTIVWLPSQKVLFSGDLVEYDAACYCGDAQLEQWPATLEALRALGAEKLVPGRGPALLNPAEVNKGLDYTKDFVTTLLAQGRRKAVERNLDLKAAMALTREAMDPKFGHVFIYEHCLPFDVSRAFDEASGIAHPRIWTAQRDKDMWAALQ

Nearest PDB structures (foldseek):
  8d2z-assembly2_B  TM=1.000E+00  e=2.314E-66  Burkholderia cenocepacia
  3i0v-assembly1_A  TM=8.709E-01  e=4.460E-15  Bacillus cereus
  5ls3-assembly2_A  TM=8.315E-01  e=5.672E-16  Pseudomonas aeruginosa
  4bp0-assembly1_A  TM=8.429E-01  e=8.673E-16  Pseudomonas aeruginosa
  5ls3-assembly1_B  TM=8.456E-01  e=2.154E-15  Pseudomonas aeruginosa

Organism: Burkholderia cenocepacia (strain ATCC BAA-245 / DSM 16553 / LMG 16656 / NCTC 13227 / J2315 / CF5610) (NCBI:txid216591)

Secondary structure (DSSP, 8-state):
--EEEEE-SSSEEEEEETTSPPEEEEE-SS-EEEES--SSHHHHHHHHHHHHTT----EEEEE-SS--HHHHTTGGGGTTTT--EEEEEHHHHHHHHHHHHHHHHHHHHH-GGGSTTGGG--S----SEEESSEEEEEETTEEEEEE----SSSTT--EEEETTTTEEE-GGG--SSB----TT--TTTHHHHHHHHHTT--SEEE-SSSSPB-SHHHHHHHHHHHHHHHHHHHHHHHHHHHTT--HHHHHHHHHHHHHHHHTTSBTHHHHHHHHHHHHHHHHTT--SPPPP-HHHHHHHHHHHH-/-EEEEE-SSSEEEEEETTSB-EEEEE-SS-EEEE---SSHHHHHHHHHHHHTT--S-EEEEE-SS--HHHHTTGGGGGGGT--EEEEEHHHHHHHHHHHHHHHHHHHHH-GGGSTTGGG--S----SEEESSEEEEEETTEEEEEE----SSSTT--EEEETTTTEEE-GGG--SSB----TT--TTTHHHHHHHHHHH--SEEE-SBSSPB-SHHHHHHHHHHHHHHHHHHHHHHHHHHHTT--HHHHHHHHHHHHHHHHTTSBTHHHHHHHHHHHHHHHHTT--SPPPP-HHHHHHHHHHT-